Protein AF-0000000073406690 (afdb_homodimer)

Nearest PDB structures (foldseek):
  3eeq-assembly1_A  TM=5.286E-01  e=5.211E-14  Saccharolobus solfataricus
  3eeq-assembly1_B  TM=5.168E-01  e=1.346E-12  Saccharolobus solfataricus
  2w6k-assembly1_A  TM=8.055E-01  e=1.230E-03  Pseudomonas aeruginosa
  3by5-assembly1_A-2  TM=7.629E-01  e=7.227E-04  Agrobacterium fabrum str. C58
  4rzz-assembly1_C  TM=6.061E-01  e=4.299E+00  Ruegeria lacuscaerulensis ITI-1157

Structure (mmCIF, N/CA/C/O backbone):
data_AF-0000000073406690-model_v1
#
loop_
_entity.id
_entity.type
_entity.pdbx_description
1 polymer 'Conserved protein'
#
loop_
_atom_site.group_PDB
_atom_site.id
_atom_site.type_symbol
_atom_site.label_atom_id
_atom_site.label_alt_id
_atom_site.label_comp_id
_atom_site.label_asym_id
_atom_site.label_entity_id
_atom_site.label_seq_id
_atom_site.pdbx_PDB_ins_code
_atom_site.Cartn_x
_atom_site.Cartn_y
_atom_site.Cartn_z
_atom_site.occupancy
_atom_site.B_iso_or_equiv
_atom_site.auth_seq_id
_atom_site.auth_comp_id
_atom_site.auth_asym_id
_atom_site.auth_atom_id
_atom_site.pdbx_PDB_model_num
ATOM 1 N N . MET A 1 1 ? -2.623 16.469 18.156 1 82.25 1 MET A N 1
ATOM 2 C CA . MET A 1 1 ? -3.209 16.094 16.875 1 82.25 1 MET A CA 1
ATOM 3 C C . MET A 1 1 ? -2.152 16.078 15.781 1 82.25 1 MET A C 1
ATOM 5 O O . MET A 1 1 ? -2.152 15.203 14.922 1 82.25 1 MET A O 1
ATOM 9 N N . TYR A 1 2 ? -1.115 16.844 15.805 1 93.81 2 TYR A N 1
ATOM 10 C CA . TYR A 1 2 ? -0.134 17 14.734 1 93.81 2 TYR A CA 1
ATOM 11 C C . TYR A 1 2 ? 1.048 16.062 14.938 1 93.81 2 TYR A C 1
ATOM 13 O O . TYR A 1 2 ? 1.487 15.844 16.078 1 93.81 2 TYR A O 1
ATOM 21 N N . TYR A 1 3 ? 1.513 15.547 13.906 1 96.25 3 TYR A N 1
ATOM 22 C CA . TYR A 1 3 ? 2.736 14.75 13.93 1 96.25 3 TYR A CA 1
ATOM 23 C C . TYR A 1 3 ? 3.961 15.633 13.719 1 96.25 3 TYR A C 1
ATOM 25 O O . TYR A 1 3 ? 4.047 16.344 12.719 1 96.25 3 TYR A O 1
ATOM 33 N N . ASN A 1 4 ? 4.836 15.555 14.711 1 95.75 4 ASN A N 1
ATOM 34 C CA . ASN A 1 4 ? 5.988 16.438 14.594 1 95.75 4 ASN A CA 1
ATOM 35 C C . ASN A 1 4 ? 7.281 15.719 14.977 1 95.75 4 ASN A C 1
ATOM 37 O O . ASN A 1 4 ? 8.375 16.219 14.703 1 95.75 4 ASN A O 1
ATOM 41 N N . LYS A 1 5 ? 7.223 14.648 15.656 1 97.69 5 LYS A N 1
ATOM 42 C CA . LYS A 1 5 ? 8.359 13.797 16 1 97.69 5 LYS A CA 1
ATOM 43 C C . LYS A 1 5 ? 8.398 12.547 15.125 1 97.69 5 LYS A C 1
ATOM 45 O O . LYS A 1 5 ? 7.633 11.609 15.344 1 97.69 5 LYS A O 1
ATOM 50 N N . ILE A 1 6 ? 9.359 12.547 14.219 1 98.44 6 ILE A N 1
ATOM 51 C CA . ILE A 1 6 ? 9.336 11.523 13.188 1 98.44 6 ILE A CA 1
ATOM 52 C C . ILE A 1 6 ? 10.555 10.609 13.336 1 98.44 6 ILE A C 1
ATOM 54 O O . ILE A 1 6 ? 11.672 11.094 13.508 1 98.44 6 ILE A O 1
ATOM 58 N N . ARG A 1 7 ? 10.328 9.375 13.391 1 97.94 7 ARG A N 1
ATOM 59 C CA . ARG A 1 7 ? 11.398 8.383 13.297 1 97.94 7 ARG A CA 1
ATOM 60 C C . ARG A 1 7 ? 11.438 7.758 11.906 1 97.94 7 ARG A C 1
ATOM 62 O O . ARG A 1 7 ? 10.438 7.211 11.438 1 97.94 7 ARG A O 1
ATOM 69 N N . VAL A 1 8 ? 12.523 7.863 11.219 1 98 8 VAL A N 1
ATOM 70 C CA . VAL A 1 8 ? 12.703 7.262 9.906 1 98 8 VAL A CA 1
ATOM 71 C C . VAL A 1 8 ? 13.469 5.949 10.039 1 98 8 VAL A C 1
ATOM 73 O O . VAL A 1 8 ? 14.57 5.918 10.594 1 98 8 VAL A O 1
ATOM 76 N N . ILE A 1 9 ? 12.891 4.914 9.586 1 96.38 9 ILE A N 1
ATOM 77 C CA . ILE A 1 9 ? 13.477 3.58 9.664 1 96.38 9 ILE A CA 1
ATOM 78 C C . ILE A 1 9 ? 13.891 3.119 8.266 1 96.38 9 ILE A C 1
ATOM 80 O O . ILE A 1 9 ? 13.055 3.055 7.359 1 96.38 9 ILE A O 1
ATOM 84 N N . GLY A 1 10 ? 15.062 2.826 8.016 1 93.38 10 GLY A N 1
ATOM 85 C CA . GLY A 1 10 ? 15.625 2.381 6.754 1 93.38 10 GLY A CA 1
ATOM 86 C C . GLY A 1 10 ? 17.109 2.668 6.629 1 93.38 10 GLY A C 1
ATOM 87 O O . GLY A 1 10 ? 17.625 3.58 7.277 1 93.38 10 GLY A O 1
ATOM 88 N N . ASN A 1 11 ? 17.891 1.892 5.93 1 87.56 11 ASN A N 1
ATOM 89 C CA . ASN A 1 11 ? 19.328 2.068 5.781 1 87.56 11 ASN A CA 1
ATOM 90 C C . ASN A 1 11 ? 19.703 2.387 4.336 1 87.56 11 ASN A C 1
ATOM 92 O O . ASN A 1 11 ? 20.734 1.924 3.842 1 87.56 11 ASN A O 1
ATOM 96 N N . SER A 1 12 ? 19.078 3.197 3.691 1 92.5 12 SER A N 1
ATOM 97 C CA . SER A 1 12 ? 19.312 3.549 2.295 1 92.5 12 SER A CA 1
ATOM 98 C C . SER A 1 12 ? 19.578 5.039 2.139 1 92.5 12 SER A C 1
ATOM 100 O O . SER A 1 12 ? 19.375 5.816 3.074 1 92.5 12 SER A O 1
ATOM 102 N N . SER A 1 13 ? 20.125 5.43 0.978 1 96.06 13 SER A N 1
ATOM 103 C CA . SER A 1 13 ? 20.344 6.836 0.651 1 96.06 13 SER A CA 1
ATOM 104 C C . SER A 1 13 ? 19.031 7.609 0.637 1 96.06 13 SER A C 1
ATOM 106 O O . SER A 1 13 ? 18.984 8.789 1.001 1 96.06 13 SER A O 1
ATOM 108 N N . LEU A 1 14 ? 18.047 6.922 0.217 1 97.12 14 LEU A N 1
ATOM 109 C CA . LEU A 1 14 ? 16.734 7.566 0.193 1 97.12 14 LEU A CA 1
ATOM 110 C C . LEU A 1 14 ? 16.266 7.91 1.604 1 97.12 14 LEU A C 1
ATOM 112 O O . LEU A 1 14 ? 15.742 9 1.842 1 97.12 14 LEU A O 1
ATOM 116 N N . ALA A 1 15 ? 16.406 6.973 2.551 1 97.56 15 ALA A N 1
ATOM 117 C CA . ALA A 1 15 ? 16.062 7.238 3.945 1 97.56 15 ALA A CA 1
ATOM 118 C C . ALA A 1 15 ? 16.812 8.469 4.465 1 97.56 15 ALA A C 1
ATOM 120 O O . ALA A 1 15 ? 16.203 9.336 5.109 1 97.56 15 ALA A O 1
ATOM 121 N N . ASP A 1 16 ? 18.062 8.578 4.133 1 98 16 ASP A N 1
ATOM 122 C CA . ASP A 1 16 ? 18.859 9.727 4.531 1 98 16 ASP A CA 1
ATOM 123 C C . ASP A 1 16 ? 18.312 11.016 3.926 1 98 16 ASP A C 1
ATOM 125 O O . ASP A 1 16 ? 18.281 12.055 4.59 1 98 16 ASP A O 1
ATOM 129 N N . ARG A 1 17 ? 18 10.906 2.727 1 98.19 17 ARG A N 1
ATOM 130 C CA . ARG A 1 17 ? 17.438 12.062 2.029 1 98.19 17 ARG A CA 1
ATOM 131 C C . ARG A 1 17 ? 16.141 12.523 2.688 1 98.19 17 ARG A C 1
ATOM 133 O O . ARG A 1 17 ? 15.922 13.727 2.871 1 98.19 17 ARG A O 1
ATOM 140 N N . ILE A 1 18 ? 15.266 11.586 3.035 1 98.5 18 ILE A N 1
ATOM 141 C CA . ILE A 1 18 ? 14 11.906 3.688 1 98.5 18 ILE A CA 1
ATOM 142 C C . ILE A 1 18 ? 14.266 12.586 5.027 1 98.5 18 ILE A C 1
ATOM 144 O O . ILE A 1 18 ? 13.625 13.586 5.363 1 98.5 18 ILE A O 1
ATOM 148 N N . ILE A 1 19 ? 15.203 12.039 5.781 1 98.31 19 ILE A N 1
ATOM 149 C CA . ILE A 1 19 ? 15.602 12.633 7.055 1 98.31 19 ILE A CA 1
ATOM 150 C C . ILE A 1 19 ? 16.031 14.086 6.84 1 98.31 19 ILE A C 1
ATOM 152 O O . ILE A 1 19 ? 15.562 14.984 7.543 1 98.31 19 ILE A O 1
ATOM 156 N N . LYS A 1 20 ? 16.891 14.258 5.898 1 97.94 20 LYS A N 1
ATOM 157 C CA . LYS A 1 20 ? 17.406 15.594 5.613 1 97.94 20 LYS A CA 1
ATOM 158 C C . LYS A 1 20 ? 16.281 16.562 5.242 1 97.94 20 LYS A C 1
ATOM 160 O O . LYS A 1 20 ? 16.219 17.672 5.762 1 97.94 20 LYS A O 1
ATOM 165 N N . LEU A 1 21 ? 15.43 16.188 4.383 1 97.62 21 LEU A N 1
ATOM 166 C CA . LEU A 1 21 ? 14.359 17.031 3.885 1 97.62 21 LEU A CA 1
ATOM 167 C C . LEU A 1 21 ? 13.383 17.406 5.004 1 97.62 21 LEU A C 1
ATOM 169 O O . LEU A 1 21 ? 13 18.562 5.145 1 97.62 21 LEU A O 1
ATOM 173 N N . LEU A 1 22 ? 12.977 16.391 5.824 1 98.06 22 LEU A N 1
ATOM 174 C CA . LEU A 1 22 ? 12.055 16.641 6.93 1 98.06 22 LEU A CA 1
ATOM 175 C C . LEU A 1 22 ? 12.695 17.547 7.977 1 98.06 22 LEU A C 1
ATOM 177 O O . LEU A 1 22 ? 12.039 18.422 8.523 1 98.06 22 LEU A O 1
ATOM 181 N N . ASN A 1 23 ? 13.945 17.281 8.164 1 97.19 23 ASN A N 1
ATOM 182 C CA . ASN A 1 23 ? 14.695 18.125 9.086 1 97.19 23 ASN A CA 1
ATOM 183 C C . ASN A 1 23 ? 14.758 19.562 8.602 1 97.19 23 ASN A C 1
ATOM 185 O O . ASN A 1 23 ? 14.633 20.5 9.391 1 97.19 23 ASN A O 1
ATOM 189 N N . GLU A 1 24 ? 14.891 19.781 7.402 1 96.38 24 GLU A N 1
ATOM 190 C CA . GLU A 1 24 ? 15.062 21.094 6.801 1 96.38 24 GLU A CA 1
ATOM 191 C C . GLU A 1 24 ? 13.766 21.906 6.852 1 96.38 24 GLU A C 1
ATOM 193 O O . GLU A 1 24 ? 13.789 23.125 6.723 1 96.38 24 GLU A O 1
ATOM 198 N N . ILE A 1 25 ? 12.734 21.203 7.047 1 95.88 25 ILE A N 1
ATOM 199 C CA . ILE A 1 25 ? 11.492 21.984 7.086 1 95.88 25 ILE A CA 1
ATOM 200 C C . ILE A 1 25 ? 10.969 22.047 8.523 1 95.88 25 ILE A C 1
ATOM 202 O O . ILE A 1 25 ? 9.844 22.484 8.758 1 95.88 25 ILE A O 1
ATOM 206 N N . GLY A 1 26 ? 11.742 21.422 9.445 1 97.31 26 GLY A N 1
ATOM 207 C CA . GLY A 1 26 ? 11.523 21.766 10.836 1 97.31 26 GLY A CA 1
ATOM 208 C C . GLY A 1 26 ? 11 20.625 11.672 1 97.31 26 GLY A C 1
ATOM 209 O O . GLY A 1 26 ? 10.781 20.766 12.875 1 97.31 26 GLY A O 1
ATOM 210 N N . TYR A 1 27 ? 10.719 19.422 11.086 1 98.31 27 TYR A N 1
ATOM 211 C CA . TYR A 1 27 ? 10.281 18.281 11.875 1 98.31 27 TYR A CA 1
ATOM 212 C C . TYR A 1 27 ? 11.398 17.797 12.805 1 98.31 27 TYR A C 1
ATOM 214 O O . TYR A 1 27 ? 12.578 17.953 12.492 1 98.31 27 TYR A O 1
ATOM 222 N N . PHE A 1 28 ? 10.992 17.234 13.914 1 98 28 PHE A N 1
ATOM 223 C CA . PHE A 1 28 ? 11.945 16.594 14.805 1 98 28 PHE A CA 1
ATOM 224 C C . PHE A 1 28 ? 12.227 15.156 14.352 1 98 28 PHE A C 1
ATOM 226 O O . PHE A 1 28 ? 11.312 14.336 14.281 1 98 28 PHE A O 1
ATOM 233 N N . ILE A 1 29 ? 13.469 14.93 14.031 1 98.44 29 ILE A N 1
ATOM 234 C CA . ILE A 1 29 ? 13.891 13.562 13.727 1 98.44 29 ILE A CA 1
ATOM 235 C C . ILE A 1 29 ? 14.383 12.883 15 1 98.44 29 ILE A C 1
ATOM 237 O O . ILE A 1 29 ? 15.352 13.328 15.617 1 98.44 29 ILE A O 1
ATOM 241 N N . VAL A 1 30 ? 13.695 11.828 15.383 1 98.12 30 VAL A N 1
ATOM 242 C CA . VAL A 1 30 ? 13.992 11.242 16.688 1 98.12 30 VAL A CA 1
ATOM 243 C C . VAL A 1 30 ? 14.172 9.734 16.547 1 98.12 30 VAL A C 1
ATOM 245 O O . VAL A 1 30 ? 13.75 9.141 15.547 1 98.12 30 VAL A O 1
ATOM 248 N N . ASN A 1 31 ? 14.758 9.102 17.516 1 96.56 31 ASN A N 1
ATOM 249 C CA . ASN A 1 31 ? 14.938 7.656 17.531 1 96.56 31 ASN A CA 1
ATOM 250 C C . ASN A 1 31 ? 14.023 6.988 18.562 1 96.56 31 ASN A C 1
ATOM 252 O O . ASN A 1 31 ? 13.867 5.766 18.562 1 96.56 31 ASN A O 1
ATOM 256 N N . GLU A 1 32 ? 13.469 7.867 19.422 1 95.25 32 GLU A N 1
ATOM 257 C CA . GLU A 1 32 ? 12.523 7.398 20.422 1 95.25 32 GLU A CA 1
ATOM 258 C C . GLU A 1 32 ? 11.422 8.43 20.672 1 95.25 32 GLU A C 1
ATOM 260 O O . GLU A 1 32 ? 11.57 9.594 20.297 1 95.25 32 GLU A O 1
ATOM 265 N N . SER A 1 33 ? 10.328 7.918 21.172 1 95.06 33 SER A N 1
ATOM 266 C CA . SER A 1 33 ? 9.203 8.766 21.547 1 95.06 33 SER A CA 1
ATOM 267 C C . SER A 1 33 ? 8.617 9.469 20.312 1 95.06 33 SER A C 1
ATOM 269 O O . SER A 1 33 ? 8.195 10.625 20.406 1 95.06 33 SER A O 1
ATOM 271 N N . GLU A 1 34 ? 8.781 8.797 19.156 1 96.06 34 GLU A N 1
ATOM 272 C CA . GLU A 1 34 ? 8.195 9.328 17.922 1 96.06 34 GLU A CA 1
ATOM 273 C C . GLU A 1 34 ? 6.668 9.266 17.969 1 96.06 34 GLU A C 1
ATOM 275 O O . GLU A 1 34 ? 6.098 8.461 18.703 1 96.06 34 GLU A O 1
ATOM 280 N N . ASN A 1 35 ? 6.047 10.133 17.297 1 96.75 35 ASN A N 1
ATOM 281 C CA . ASN A 1 35 ? 4.602 10.023 17.141 1 96.75 35 ASN A CA 1
ATOM 282 C C . ASN A 1 35 ? 4.219 9.727 15.695 1 96.75 35 ASN A C 1
ATOM 284 O O . ASN A 1 35 ? 3.035 9.656 15.359 1 96.75 35 ASN A O 1
ATOM 288 N N . LEU A 1 36 ? 5.195 9.547 14.789 1 97.19 36 LEU A N 1
ATOM 289 C CA . LEU A 1 36 ? 5.031 9.094 13.414 1 97.19 36 LEU A CA 1
ATOM 290 C C . LEU A 1 36 ? 6.27 8.344 12.93 1 97.19 36 LEU A C 1
ATOM 292 O O . LEU A 1 36 ? 7.395 8.781 13.18 1 97.19 36 LEU A O 1
ATOM 296 N N . ARG A 1 37 ? 6.078 7.254 12.289 1 96.5 37 ARG A N 1
ATOM 297 C CA . ARG A 1 37 ? 7.172 6.48 11.711 1 96.5 37 ARG A CA 1
ATOM 298 C C . ARG A 1 37 ? 7.121 6.504 10.188 1 96.5 37 ARG A C 1
ATOM 300 O O . ARG A 1 37 ? 6.047 6.387 9.594 1 96.5 37 ARG A O 1
ATOM 307 N N . VAL A 1 38 ? 8.227 6.754 9.633 1 98 38 VAL A N 1
ATOM 308 C CA . VAL A 1 38 ? 8.422 6.57 8.195 1 98 38 VAL A CA 1
ATOM 309 C C . VAL A 1 38 ? 9.328 5.367 7.949 1 98 38 VAL A C 1
ATOM 311 O O . VAL A 1 38 ? 10.492 5.367 8.352 1 98 38 VAL A O 1
ATOM 314 N N . VAL A 1 39 ? 8.812 4.375 7.352 1 96.75 39 VAL A N 1
ATOM 315 C CA . VAL A 1 39 ? 9.562 3.152 7.098 1 96.75 39 VAL A CA 1
ATOM 316 C C . VAL A 1 39 ? 9.914 3.064 5.613 1 96.75 39 VAL A C 1
ATOM 318 O O . VAL A 1 39 ? 9.031 3.09 4.754 1 96.75 39 VAL A O 1
ATOM 321 N N . VAL A 1 40 ? 11.211 2.98 5.297 1 97.5 40 VAL A N 1
ATOM 322 C CA . VAL A 1 40 ? 11.695 2.857 3.924 1 97.5 40 VAL A CA 1
ATOM 323 C C . VAL A 1 40 ? 12 1.395 3.615 1 97.5 40 VAL A C 1
ATOM 325 O O . VAL A 1 40 ? 12.844 0.778 4.281 1 97.5 40 VAL A O 1
ATOM 328 N N . GLY A 1 41 ? 11.281 0.785 2.607 1 95.19 41 GLY A N 1
ATOM 329 C CA . GLY A 1 41 ? 11.43 -0.62 2.264 1 95.19 41 GLY A CA 1
ATOM 330 C C . GLY A 1 41 ? 10.133 -1.259 1.798 1 95.19 41 GLY A C 1
ATOM 331 O O . GLY A 1 41 ? 9.25 -0.574 1.282 1 95.19 41 GLY A O 1
ATOM 332 N N . PRO A 1 42 ? 10.07 -2.586 1.852 1 93.5 42 PRO A N 1
ATOM 333 C CA . PRO A 1 42 ? 8.836 -3.277 1.48 1 93.5 42 PRO A CA 1
ATOM 334 C C . PRO A 1 42 ? 7.734 -3.125 2.529 1 93.5 42 PRO A C 1
ATOM 336 O O . PRO A 1 42 ? 8.023 -2.799 3.686 1 93.5 42 PRO A O 1
ATOM 339 N N . LEU A 1 43 ? 6.5 -3.291 2.16 1 93.12 43 LEU A N 1
ATOM 340 C CA . LEU A 1 43 ? 5.348 -3.156 3.043 1 93.12 43 LEU A CA 1
ATOM 341 C C . LEU A 1 43 ? 5.469 -4.094 4.242 1 93.12 43 LEU A C 1
ATOM 343 O O . LEU A 1 43 ? 5.074 -3.738 5.355 1 93.12 43 LEU A O 1
ATOM 347 N N . SER A 1 44 ? 6.043 -5.238 4.082 1 87.62 44 SER A N 1
ATOM 348 C CA . SER A 1 44 ? 6.172 -6.23 5.145 1 87.62 44 SER A CA 1
ATOM 349 C C . SER A 1 44 ? 7.023 -5.695 6.297 1 87.62 44 SER A C 1
ATOM 351 O O . SER A 1 44 ? 6.898 -6.16 7.434 1 87.62 44 SER A O 1
ATOM 353 N N . ARG A 1 45 ? 7.836 -4.75 6.035 1 87.44 45 ARG A N 1
ATOM 354 C CA . ARG A 1 45 ? 8.672 -4.145 7.07 1 87.44 45 ARG A CA 1
ATOM 355 C C . ARG A 1 45 ? 7.855 -3.205 7.953 1 87.44 45 ARG A C 1
ATOM 357 O O . ARG A 1 45 ? 8.227 -2.938 9.094 1 87.44 45 ARG A O 1
ATOM 364 N N . ALA A 1 46 ? 6.84 -2.621 7.336 1 87.38 46 ALA A N 1
ATOM 365 C CA . ALA A 1 46 ? 6.047 -1.613 8.031 1 87.38 46 ALA A CA 1
ATOM 366 C C . ALA A 1 46 ? 4.918 -2.26 8.828 1 87.38 46 ALA A C 1
ATOM 368 O O . ALA A 1 46 ? 4.305 -1.616 9.688 1 87.38 46 ALA A O 1
ATOM 369 N N . ILE A 1 47 ? 4.621 -3.447 8.422 1 82.5 47 ILE A N 1
ATOM 370 C CA . ILE A 1 47 ? 3.449 -4.086 9.016 1 82.5 47 ILE A CA 1
ATOM 371 C C . ILE A 1 47 ? 3.889 -5.207 9.953 1 82.5 47 ILE A C 1
ATOM 373 O O . ILE A 1 47 ? 4.906 -5.859 9.719 1 82.5 47 ILE A O 1
ATOM 377 N N . LYS A 1 48 ? 3.289 -5.117 11.086 1 66.56 48 LYS A N 1
ATOM 378 C CA . LYS A 1 48 ? 3.51 -6.262 11.969 1 66.56 48 LYS A CA 1
ATOM 379 C C . LYS A 1 48 ? 2.891 -7.531 11.391 1 66.56 48 LYS A C 1
ATOM 381 O O . LYS A 1 48 ? 2.195 -7.48 10.375 1 66.56 48 LYS A O 1
ATOM 386 N N . PHE A 1 49 ? 2.57 -8.648 12.203 1 61.75 49 PHE A N 1
ATOM 387 C CA . PHE A 1 49 ? 2.443 -10.078 11.961 1 61.75 49 PHE A CA 1
ATOM 388 C C . PHE A 1 49 ? 1.115 -10.398 11.289 1 61.75 49 PHE A C 1
ATOM 390 O O . PHE A 1 49 ? 0.068 -9.898 11.695 1 61.75 49 PHE A O 1
ATOM 397 N N . ALA A 1 50 ? 1.123 -10.312 9.906 1 63.09 50 ALA A N 1
ATOM 398 C CA . ALA A 1 50 ? -0.014 -11.094 9.422 1 63.09 50 ALA A CA 1
ATOM 399 C C . ALA A 1 50 ? 0.334 -12.57 9.336 1 63.09 50 ALA A C 1
ATOM 401 O O . ALA A 1 50 ? 1.38 -12.945 8.797 1 63.09 50 ALA A O 1
ATOM 402 N N . ASN A 1 51 ? -0.369 -13.453 10.008 1 73.94 51 ASN A N 1
ATOM 403 C CA . ASN A 1 51 ? -0.137 -14.891 10.047 1 73.94 51 ASN A CA 1
ATOM 404 C C . ASN A 1 51 ? -0.44 -15.539 8.695 1 73.94 51 ASN A C 1
ATOM 406 O O . ASN A 1 51 ? 0.094 -16.609 8.383 1 73.94 51 ASN A O 1
ATOM 410 N N . LYS A 1 52 ? -1.314 -14.945 7.918 1 88.44 52 LYS A N 1
ATOM 411 C CA . LYS A 1 52 ? -1.69 -15.492 6.617 1 88.44 52 LYS A CA 1
ATOM 412 C C . LYS A 1 52 ? -1.281 -14.562 5.484 1 88.44 52 LYS A C 1
ATOM 414 O O . LYS A 1 52 ? -1.187 -13.344 5.68 1 88.44 52 LYS A O 1
ATOM 419 N N . PRO A 1 53 ? -0.997 -15.148 4.301 1 94.25 53 PRO A N 1
ATOM 420 C CA . PRO A 1 53 ? -0.823 -14.281 3.129 1 94.25 53 PRO A CA 1
ATOM 421 C C . PRO A 1 53 ? -2.049 -13.422 2.846 1 94.25 53 PRO A C 1
ATOM 423 O O . PRO A 1 53 ? -3.182 -13.891 2.971 1 94.25 53 PRO A O 1
ATOM 426 N N . VAL A 1 54 ? -1.832 -12.141 2.51 1 95.12 54 VAL A N 1
ATOM 427 C CA . VAL A 1 54 ? -2.955 -11.227 2.35 1 95.12 54 VAL A CA 1
ATOM 428 C C . VAL A 1 54 ? -2.736 -10.352 1.117 1 95.12 54 VAL A C 1
ATOM 430 O O . VAL A 1 54 ? -1.629 -9.859 0.889 1 95.12 54 VAL A O 1
ATOM 433 N N . ILE A 1 55 ? -3.742 -10.242 0.322 1 97.5 55 ILE A N 1
ATOM 434 C CA . ILE A 1 55 ? -3.824 -9.266 -0.76 1 97.5 55 ILE A CA 1
ATOM 435 C C . ILE A 1 55 ? -4.887 -8.227 -0.433 1 97.5 55 ILE A C 1
ATOM 437 O O . ILE A 1 55 ? -6.02 -8.57 -0.09 1 97.5 55 ILE A O 1
ATOM 441 N N . LEU A 1 56 ? -4.543 -6.969 -0.489 1 97 56 LEU A N 1
ATOM 442 C CA . LEU A 1 56 ? -5.5 -5.883 -0.324 1 97 56 LEU A CA 1
ATOM 443 C C . LEU A 1 56 ? -6.016 -5.402 -1.677 1 97 56 LEU A C 1
ATOM 445 O O . LEU A 1 56 ? -5.238 -5.238 -2.621 1 97 56 LEU A O 1
ATOM 449 N N . VAL A 1 57 ? -7.277 -5.25 -1.767 1 98.25 57 VAL A N 1
ATOM 450 C CA . VAL A 1 57 ? -7.918 -4.547 -2.873 1 98.25 57 VAL A CA 1
ATOM 451 C C . VAL A 1 57 ? -8.703 -3.346 -2.342 1 98.25 57 VAL A C 1
ATOM 453 O O . VAL A 1 57 ? -9.555 -3.492 -1.466 1 98.25 57 VAL A O 1
ATOM 456 N N . THR A 1 58 ? -8.359 -2.16 -2.867 1 97.12 58 THR A N 1
ATOM 457 C CA . THR A 1 58 ? -9.086 -0.982 -2.406 1 97.12 58 THR A CA 1
ATOM 458 C C . THR A 1 58 ? -10.562 -1.07 -2.791 1 97.12 58 THR A C 1
ATOM 460 O O . THR A 1 58 ? -10.922 -1.77 -3.742 1 97.12 58 THR A O 1
ATOM 463 N N . GLU A 1 59 ? -11.391 -0.374 -2.127 1 92.81 59 GLU A N 1
ATOM 464 C CA . GLU A 1 59 ? -12.844 -0.473 -2.275 1 92.81 59 GLU A CA 1
ATOM 465 C C . GLU A 1 59 ? -13.273 -0.185 -3.711 1 92.81 59 GLU A C 1
ATOM 467 O O . GLU A 1 59 ? -14.203 -0.811 -4.223 1 92.81 59 GLU A O 1
ATOM 472 N N . ASN A 1 60 ? -12.609 0.702 -4.336 1 94.19 60 ASN A N 1
ATOM 473 C CA . ASN A 1 60 ? -12.969 1.065 -5.703 1 94.19 60 ASN A CA 1
ATOM 474 C C . ASN A 1 60 ? -12.219 0.215 -6.727 1 94.19 60 ASN A C 1
ATOM 476 O O . ASN A 1 60 ? -12.352 0.424 -7.934 1 94.19 60 ASN A O 1
ATOM 480 N N . GLY A 1 61 ? -11.32 -0.667 -6.262 1 97.31 61 GLY A N 1
ATOM 481 C CA . GLY A 1 61 ? -10.602 -1.586 -7.137 1 97.31 61 GLY A CA 1
ATOM 482 C C . GLY A 1 61 ? -9.398 -0.957 -7.801 1 97.31 61 GLY A C 1
ATOM 483 O O . GLY A 1 61 ? -8.766 -1.571 -8.664 1 97.31 61 GLY A O 1
ATOM 484 N N . GLU A 1 62 ? -9.062 0.243 -7.395 1 97.38 62 GLU A N 1
ATOM 485 C CA . GLU A 1 62 ? -8 0.977 -8.07 1 97.38 62 GLU A CA 1
ATOM 486 C C . GLU A 1 62 ? -6.641 0.327 -7.82 1 97.38 62 GLU A C 1
ATOM 488 O O . GLU A 1 62 ? -5.801 0.27 -8.719 1 97.38 62 GLU A O 1
ATOM 493 N N . TYR A 1 63 ? -6.457 -0.098 -6.625 1 98.38 63 TYR A N 1
ATOM 494 C CA . TYR A 1 63 ? -5.148 -0.652 -6.285 1 98.38 63 TYR A CA 1
ATOM 495 C C . TYR A 1 63 ? -5.285 -2.076 -5.758 1 98.38 63 TYR A C 1
ATOM 497 O O . TYR A 1 63 ? -6.211 -2.383 -5.004 1 98.38 63 TYR A O 1
ATOM 505 N N . VAL A 1 64 ? -4.418 -2.943 -6.148 1 98.75 64 VAL A N 1
ATOM 506 C CA . VAL A 1 64 ? -4.223 -4.297 -5.645 1 98.75 64 VAL A CA 1
ATOM 507 C C . VAL A 1 64 ? -2.824 -4.43 -5.043 1 98.75 64 VAL A C 1
ATOM 509 O O . VAL A 1 64 ? -1.822 -4.266 -5.746 1 98.75 64 VAL A O 1
ATOM 512 N N . ILE A 1 65 ? -2.719 -4.703 -3.756 1 98.12 65 ILE A N 1
ATOM 513 C CA . ILE A 1 65 ? -1.452 -4.598 -3.039 1 98.12 65 ILE A CA 1
ATOM 514 C C . ILE A 1 65 ? -1.195 -5.883 -2.252 1 98.12 65 ILE A C 1
ATOM 516 O O . ILE A 1 65 ? -1.905 -6.18 -1.29 1 98.12 65 ILE A O 1
ATOM 520 N N . PRO A 1 66 ? -0.181 -6.691 -2.594 1 96.94 66 PRO A N 1
ATOM 521 C CA . PRO A 1 66 ? 0.242 -7.754 -1.679 1 96.94 66 PRO A CA 1
ATOM 522 C C . PRO A 1 66 ? 0.771 -7.215 -0.351 1 96.94 66 PRO A C 1
ATOM 524 O O . PRO A 1 66 ? 1.775 -6.5 -0.328 1 96.94 66 PRO A O 1
ATOM 527 N N . VAL A 1 67 ? 0.172 -7.574 0.682 1 93.69 67 VAL A N 1
ATOM 528 C CA . VAL A 1 67 ? 0.491 -6.992 1.981 1 93.69 67 VAL A CA 1
ATOM 529 C C . VAL A 1 67 ? 1.697 -7.707 2.586 1 93.69 67 VAL A C 1
ATOM 531 O O . VAL A 1 67 ? 2.557 -7.074 3.205 1 93.69 67 VAL A O 1
ATOM 534 N N . ASN A 1 68 ? 1.676 -9.031 2.426 1 92.44 68 ASN A N 1
ATOM 535 C CA . ASN A 1 68 ? 2.797 -9.836 2.906 1 92.44 68 ASN A CA 1
ATOM 536 C C . ASN A 1 68 ? 3.057 -11.031 2 1 92.44 68 ASN A C 1
ATOM 538 O O . ASN A 1 68 ? 2.264 -11.328 1.104 1 92.44 68 ASN A O 1
ATOM 542 N N . ARG A 1 69 ? 4.262 -11.594 2.107 1 93.31 69 ARG A N 1
ATOM 543 C CA . ARG A 1 69 ? 4.68 -12.766 1.348 1 93.31 69 ARG A CA 1
ATOM 544 C C . ARG A 1 69 ? 4.637 -12.492 -0.151 1 93.31 69 ARG A C 1
ATOM 546 O O . ARG A 1 69 ? 4.297 -13.383 -0.94 1 93.31 69 ARG A O 1
ATOM 553 N N . GLU A 1 70 ? 4.852 -11.234 -0.438 1 95.25 70 GLU A N 1
ATOM 554 C CA . GLU A 1 70 ? 4.855 -10.812 -1.835 1 95.25 70 GLU A CA 1
ATOM 555 C C . GLU A 1 70 ? 5.707 -11.742 -2.691 1 95.25 70 GLU A C 1
ATOM 557 O O . GLU A 1 70 ? 5.25 -12.242 -3.721 1 95.25 70 GLU A O 1
ATOM 562 N N . GLU A 1 71 ? 6.836 -12.141 -2.189 1 95 71 GLU A N 1
ATOM 563 C CA . GLU A 1 71 ? 7.836 -12.875 -2.959 1 95 71 GLU A CA 1
ATOM 564 C C . GLU A 1 71 ? 7.531 -14.367 -2.979 1 95 71 GLU A C 1
ATOM 566 O O . GLU A 1 71 ? 8.172 -15.133 -3.701 1 95 71 GLU A O 1
ATOM 571 N N . SER A 1 72 ? 6.562 -14.781 -2.195 1 94.5 72 SER A N 1
ATOM 572 C CA . SER A 1 72 ? 6.227 -16.203 -2.092 1 94.5 72 SER A CA 1
ATOM 573 C C . SER A 1 72 ? 4.98 -16.531 -2.904 1 94.5 72 SER A C 1
ATOM 575 O O . SER A 1 72 ? 4.215 -17.422 -2.533 1 94.5 72 SER A O 1
ATOM 577 N N . GLY A 1 73 ? 4.742 -15.766 -3.92 1 95.5 73 GLY A N 1
ATOM 578 C CA . GLY A 1 73 ? 3.67 -16.125 -4.836 1 95.5 73 GLY A CA 1
ATOM 579 C C . GLY A 1 73 ? 2.461 -15.211 -4.727 1 95.5 73 GLY A C 1
ATOM 580 O O . GLY A 1 73 ? 1.615 -15.188 -5.621 1 95.5 73 GLY A O 1
ATOM 581 N N . VAL A 1 74 ? 2.367 -14.461 -3.627 1 96.81 74 VAL A N 1
ATOM 582 C CA . VAL A 1 74 ? 1.21 -13.586 -3.447 1 96.81 74 VAL A CA 1
ATOM 583 C C . VAL A 1 74 ? 1.178 -12.539 -4.555 1 96.81 74 VAL A C 1
ATOM 585 O O . VAL A 1 74 ? 0.104 -12.148 -5.023 1 96.81 74 VAL A O 1
ATOM 588 N N . SER A 1 75 ? 2.352 -12.117 -5 1 97.62 75 SER A N 1
ATOM 589 C CA . SER A 1 75 ? 2.428 -11.148 -6.09 1 97.62 75 SER A CA 1
ATOM 590 C C . SER A 1 75 ? 1.809 -11.703 -7.367 1 97.62 75 SER A C 1
ATOM 592 O O . SER A 1 75 ? 1.19 -10.961 -8.141 1 97.62 75 SER A O 1
ATOM 594 N N . LEU A 1 76 ? 1.927 -12.961 -7.59 1 97 76 LEU A N 1
ATOM 595 C CA . LEU A 1 76 ? 1.401 -13.594 -8.797 1 97 76 LEU A CA 1
ATOM 596 C C . LEU A 1 76 ? -0.124 -13.617 -8.773 1 97 76 LEU A C 1
ATOM 598 O O . LEU A 1 76 ? -0.768 -13.242 -9.758 1 97 76 LEU A O 1
ATOM 602 N N . ILE A 1 77 ? -0.695 -14.008 -7.633 1 97.81 77 ILE A N 1
ATOM 603 C CA . ILE A 1 77 ? -2.148 -14.039 -7.508 1 97.81 77 ILE A CA 1
ATOM 604 C C . ILE A 1 77 ? -2.699 -12.617 -7.535 1 97.81 77 ILE A C 1
ATOM 606 O O . ILE A 1 77 ? -3.76 -12.359 -8.109 1 97.81 77 ILE A O 1
ATOM 610 N N . ALA A 1 78 ? -1.968 -11.734 -6.914 1 98.31 78 ALA A N 1
ATOM 611 C CA . ALA A 1 78 ? -2.367 -10.328 -6.957 1 98.31 78 ALA A CA 1
ATOM 612 C C . ALA A 1 78 ? -2.396 -9.812 -8.391 1 98.31 78 ALA A C 1
ATOM 614 O O . ALA A 1 78 ? -3.279 -9.039 -8.766 1 98.31 78 ALA A O 1
ATOM 615 N N . SER A 1 79 ? -1.419 -10.188 -9.172 1 97.75 79 SER A N 1
ATOM 616 C CA . SER A 1 79 ? -1.378 -9.812 -10.578 1 97.75 79 SER A CA 1
ATOM 617 C C . SER A 1 79 ? -2.604 -10.328 -11.328 1 97.75 79 SER A C 1
ATOM 619 O O . SER A 1 79 ? -3.203 -9.609 -12.125 1 97.75 79 SER A O 1
ATOM 621 N N . LEU A 1 80 ? -2.92 -11.5 -11.055 1 96.81 80 LEU A N 1
ATOM 622 C CA . LEU A 1 80 ? -4.105 -12.102 -11.648 1 96.81 80 LEU A CA 1
ATOM 623 C C . LEU A 1 80 ? -5.355 -11.297 -11.305 1 96.81 80 LEU A C 1
ATOM 625 O O . LEU A 1 80 ? -6.145 -10.961 -12.195 1 96.81 80 LEU A O 1
ATOM 629 N N . ILE A 1 81 ? -5.547 -11.008 -10.062 1 98.12 81 ILE A N 1
ATOM 630 C CA . ILE A 1 81 ? -6.715 -10.258 -9.594 1 98.12 81 ILE A CA 1
ATOM 631 C C . ILE A 1 81 ? -6.723 -8.867 -10.227 1 98.12 81 ILE A C 1
ATOM 633 O O . ILE A 1 81 ? -7.762 -8.406 -10.703 1 98.12 81 ILE A O 1
ATOM 637 N N . SER A 1 82 ? -5.59 -8.219 -10.219 1 98.44 82 SER A N 1
ATOM 638 C CA . SER A 1 82 ? -5.484 -6.891 -10.82 1 98.44 82 SER A CA 1
ATOM 639 C C . SER A 1 82 ? -5.922 -6.91 -12.281 1 98.44 82 SER A C 1
ATOM 641 O O . SER A 1 82 ? -6.676 -6.035 -12.719 1 98.44 82 SER A O 1
ATOM 643 N N . ASP A 1 83 ? -5.504 -7.895 -13.008 1 96.94 83 ASP A N 1
ATOM 644 C CA . ASP A 1 83 ? -5.871 -8.039 -14.414 1 96.94 83 ASP A CA 1
ATOM 645 C C . ASP A 1 83 ? -7.375 -8.25 -14.57 1 96.94 83 ASP A C 1
ATOM 647 O O . ASP A 1 83 ? -7.996 -7.68 -15.477 1 96.94 83 ASP A O 1
ATOM 651 N N . MET A 1 84 ? -7.906 -9.023 -13.75 1 96.5 84 MET A N 1
ATOM 652 C CA . MET A 1 84 ? -9.32 -9.383 -13.836 1 96.5 84 MET A CA 1
ATOM 653 C C . MET A 1 84 ? -10.203 -8.172 -13.586 1 96.5 84 MET A C 1
ATOM 655 O O . MET A 1 84 ? -11.242 -8.008 -14.242 1 96.5 84 MET A O 1
ATOM 659 N N . ILE A 1 85 ? -9.82 -7.34 -12.68 1 97.75 85 ILE A N 1
ATOM 660 C CA . ILE A 1 85 ? -10.734 -6.273 -12.281 1 97.75 85 ILE A CA 1
ATOM 661 C C . ILE A 1 85 ? -10.289 -4.949 -12.898 1 97.75 85 ILE A C 1
ATOM 663 O O . ILE A 1 85 ? -10.969 -3.932 -12.758 1 97.75 85 ILE A O 1
ATOM 667 N N . GLY A 1 86 ? -9.109 -4.973 -13.531 1 97.75 86 GLY A N 1
ATOM 668 C CA . GLY A 1 86 ? -8.586 -3.764 -14.148 1 97.75 86 GLY A CA 1
ATOM 669 C C . GLY A 1 86 ? -7.941 -2.818 -13.156 1 97.75 86 GLY A C 1
ATOM 670 O O . GLY A 1 86 ? -7.973 -1.599 -13.336 1 97.75 86 GLY A O 1
ATOM 671 N N . GLY A 1 87 ? -7.465 -3.275 -12.055 1 98.06 87 GLY A N 1
ATOM 672 C CA . GLY A 1 87 ? -6.805 -2.469 -11.039 1 98.06 87 GLY A CA 1
ATOM 673 C C . GLY A 1 87 ? -5.309 -2.334 -11.258 1 98.06 87 GLY A C 1
ATOM 674 O O . GLY A 1 87 ? -4.734 -3.043 -12.086 1 98.06 87 GLY A O 1
ATOM 675 N N . ASN A 1 88 ? -4.652 -1.423 -10.531 1 98.19 88 ASN A N 1
ATOM 676 C CA . ASN A 1 88 ? -3.205 -1.239 -10.57 1 98.19 88 ASN A CA 1
ATOM 677 C C . ASN A 1 88 ? -2.502 -2.09 -9.516 1 98.19 88 ASN A C 1
ATOM 679 O O . ASN A 1 88 ? -2.797 -1.978 -8.328 1 98.19 88 ASN A O 1
ATOM 683 N N . LEU A 1 89 ? -1.64 -2.896 -9.984 1 98.5 89 LEU A N 1
ATOM 684 C CA . LEU A 1 89 ? -0.854 -3.73 -9.086 1 98.5 89 LEU A CA 1
ATOM 685 C C . LEU A 1 89 ? 0.269 -2.924 -8.438 1 98.5 89 LEU A C 1
ATOM 687 O O . LEU A 1 89 ? 1.076 -2.307 -9.141 1 98.5 89 LEU A O 1
ATOM 691 N N . ILE A 1 90 ? 0.322 -2.832 -7.109 1 98.5 90 ILE A N 1
ATOM 692 C CA . ILE A 1 90 ? 1.357 -2.125 -6.363 1 98.5 90 ILE A CA 1
ATOM 693 C C . ILE A 1 90 ? 2.277 -3.131 -5.676 1 98.5 90 ILE A C 1
ATOM 695 O O . ILE A 1 90 ? 1.889 -3.762 -4.691 1 98.5 90 ILE A O 1
ATOM 699 N N . LEU A 1 91 ? 3.453 -3.271 -6.16 1 98.06 91 LEU A N 1
ATOM 700 C CA . LEU A 1 91 ? 4.469 -4.133 -5.562 1 98.06 91 LEU A CA 1
ATOM 701 C C . LEU A 1 91 ? 5.508 -3.311 -4.812 1 98.06 91 LEU A C 1
ATOM 703 O O . LEU A 1 91 ? 5.918 -2.246 -5.277 1 98.06 91 LEU A O 1
ATOM 707 N N . THR A 1 92 ? 5.922 -3.785 -3.646 1 97 92 THR A N 1
ATOM 708 C CA . THR A 1 92 ? 6.785 -2.953 -2.818 1 97 92 THR A CA 1
ATOM 709 C C . THR A 1 92 ? 8.094 -3.674 -2.51 1 97 92 THR A C 1
ATOM 711 O O . THR A 1 92 ? 8.992 -3.105 -1.882 1 97 92 THR A O 1
ATOM 714 N N . SER A 1 93 ? 8.258 -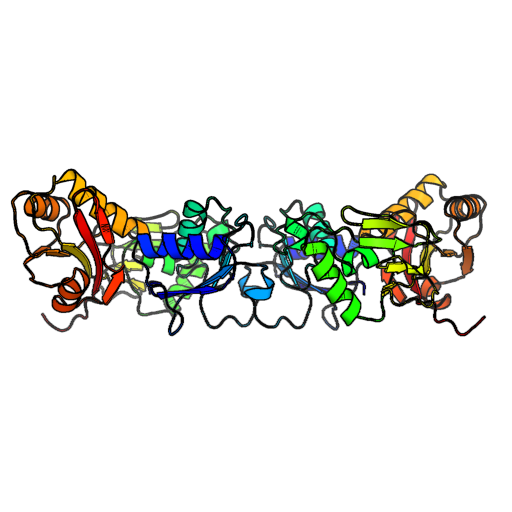4.938 -2.896 1 95.06 93 SER A N 1
ATOM 715 C CA . SER A 1 93 ? 9.461 -5.699 -2.586 1 95.06 93 SER A CA 1
ATOM 716 C C . SER A 1 93 ? 10.641 -5.234 -3.436 1 95.06 93 SER A C 1
ATOM 718 O O . SER A 1 93 ? 10.453 -4.707 -4.535 1 95.06 93 SER A O 1
ATOM 720 N N . LYS A 1 94 ? 11.82 -5.477 -2.924 1 92.31 94 LYS A N 1
ATOM 721 C CA . LYS A 1 94 ? 13.031 -5.16 -3.668 1 92.31 94 LYS A CA 1
ATOM 722 C C . LYS A 1 94 ? 13.125 -5.984 -4.949 1 92.31 94 LYS A C 1
ATOM 724 O O . LYS A 1 94 ? 13.609 -5.496 -5.973 1 92.31 94 LYS A O 1
ATOM 729 N N . MET A 1 95 ? 12.633 -7.238 -4.914 1 94.12 95 MET A N 1
ATOM 730 C CA . MET A 1 95 ? 12.648 -8.094 -6.094 1 94.12 95 MET A CA 1
ATOM 731 C C . MET A 1 95 ? 11.797 -7.504 -7.207 1 94.12 95 MET A C 1
ATOM 733 O O . MET A 1 95 ? 12.227 -7.445 -8.359 1 94.12 95 MET A O 1
ATOM 737 N N . ALA A 1 96 ? 10.625 -7.074 -6.809 1 93.94 96 ALA A N 1
ATOM 738 C CA . ALA A 1 96 ? 9.727 -6.453 -7.781 1 93.94 96 ALA A CA 1
ATOM 739 C C . ALA A 1 96 ? 10.344 -5.191 -8.367 1 93.94 96 ALA A C 1
ATOM 741 O O . ALA A 1 96 ? 10.242 -4.945 -9.578 1 93.94 96 ALA A O 1
ATOM 742 N N . GLU A 1 97 ? 10.984 -4.418 -7.547 1 92.69 97 GLU A N 1
ATOM 743 C CA . GLU A 1 97 ? 11.648 -3.203 -8.008 1 92.69 97 GLU A CA 1
ATOM 744 C C . GLU A 1 97 ? 12.703 -3.52 -9.07 1 92.69 97 GLU A C 1
ATOM 746 O O . GLU A 1 97 ? 12.852 -2.781 -10.047 1 92.69 97 GLU A O 1
ATOM 751 N N . LYS A 1 98 ? 13.43 -4.566 -8.891 1 93.19 98 LYS A N 1
ATOM 752 C CA . LYS A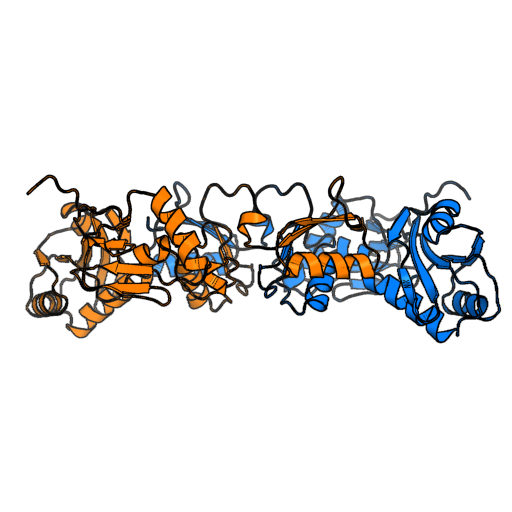 1 98 ? 14.516 -4.949 -9.789 1 93.19 98 LYS A CA 1
ATOM 753 C C . LYS A 1 98 ? 13.977 -5.715 -11 1 93.19 98 LYS A C 1
ATOM 755 O O . LYS A 1 98 ? 14.703 -5.957 -11.961 1 93.19 98 LYS A O 1
ATOM 760 N N . GLY A 1 99 ? 12.719 -6.16 -10.914 1 93.69 99 GLY A N 1
ATOM 761 C CA . GLY A 1 99 ? 12.094 -6.871 -12.023 1 93.69 99 GLY A CA 1
ATOM 762 C C . GLY A 1 99 ? 12.523 -8.32 -12.117 1 93.69 99 GLY A C 1
ATOM 763 O O . GLY A 1 99 ? 12.656 -8.859 -13.219 1 93.69 99 GLY A O 1
ATOM 764 N N . VAL A 1 100 ? 12.859 -8.891 -11.008 1 95.75 100 VAL A N 1
ATOM 765 C CA . VAL A 1 100 ? 13.289 -10.281 -11.016 1 95.75 100 VAL A CA 1
ATOM 766 C C . VAL A 1 100 ? 12.383 -11.117 -10.117 1 95.75 100 VAL A C 1
ATOM 768 O O . VAL A 1 100 ? 11.82 -10.602 -9.148 1 95.75 100 VAL A O 1
ATOM 771 N N . TYR A 1 101 ? 12.305 -12.43 -10.414 1 96.44 101 TYR A N 1
ATOM 772 C CA . TYR A 1 101 ? 11.586 -13.367 -9.555 1 96.44 101 TYR A CA 1
ATOM 773 C C . TYR A 1 101 ? 12.438 -13.781 -8.359 1 96.44 101 TYR A C 1
ATOM 775 O O . TYR A 1 101 ? 13.648 -13.953 -8.492 1 96.44 101 TYR A O 1
ATOM 783 N N . SER A 1 102 ? 11.781 -13.898 -7.238 1 96.88 102 SER A N 1
ATOM 784 C CA . SER A 1 102 ? 12.422 -14.648 -6.156 1 96.88 102 SER A CA 1
ATOM 785 C C . SER A 1 102 ? 12.57 -16.125 -6.516 1 96.88 102 SER A C 1
ATOM 787 O O . SER A 1 102 ? 12 -16.594 -7.504 1 96.88 102 SER A O 1
ATOM 789 N N . VAL A 1 103 ? 13.352 -16.812 -5.691 1 97.38 103 VAL A N 1
ATOM 790 C CA . VAL A 1 103 ? 13.5 -18.25 -5.902 1 97.38 103 VAL A CA 1
ATOM 791 C C . VAL A 1 103 ? 12.148 -18.938 -5.746 1 97.38 103 VAL A C 1
ATOM 793 O O . VAL A 1 103 ? 11.844 -19.891 -6.461 1 97.38 103 VAL A O 1
ATOM 796 N N . GLN A 1 104 ? 11.352 -18.438 -4.809 1 97.25 104 GLN A N 1
ATOM 797 C CA . GLN A 1 104 ? 10.023 -18.984 -4.605 1 97.25 104 GLN A CA 1
ATOM 798 C C . GLN A 1 104 ? 9.141 -18.766 -5.832 1 97.25 104 GLN A C 1
ATOM 800 O O . GLN A 1 104 ? 8.445 -19.688 -6.277 1 97.25 104 GLN A O 1
ATOM 805 N N . GLU A 1 105 ? 9.164 -17.609 -6.352 1 96.81 105 GLU A N 1
ATOM 806 C CA . GLU A 1 105 ? 8.367 -17.297 -7.539 1 96.81 105 GLU A CA 1
ATOM 807 C C . GLU A 1 105 ? 8.852 -18.094 -8.75 1 96.81 105 GLU A C 1
ATOM 809 O O . GLU A 1 105 ? 8.047 -18.594 -9.539 1 96.81 105 GLU A O 1
ATOM 814 N N . PHE A 1 106 ? 10.188 -18.203 -8.859 1 97 106 PHE A N 1
ATOM 815 C CA . PHE A 1 106 ? 10.773 -19.031 -9.906 1 97 106 PHE A CA 1
ATOM 816 C C . PHE A 1 106 ? 10.258 -20.469 -9.812 1 97 106 PHE A C 1
ATOM 818 O O . PHE A 1 106 ? 9.859 -21.062 -10.82 1 97 106 PHE A O 1
ATOM 825 N N . SER A 1 107 ? 10.289 -20.969 -8.641 1 96.5 107 SER A N 1
ATOM 826 C CA . SER A 1 107 ? 9.805 -22.328 -8.406 1 96.5 107 SER A CA 1
ATOM 827 C C . SER A 1 107 ? 8.32 -22.438 -8.734 1 96.5 107 SER A C 1
ATOM 829 O O . SER A 1 107 ? 7.891 -23.422 -9.367 1 96.5 107 SER A O 1
ATOM 831 N N . TRP A 1 108 ? 7.578 -21.453 -8.352 1 96.44 108 TRP A N 1
ATOM 832 C CA . TRP A 1 108 ? 6.133 -21.422 -8.547 1 96.44 108 TRP A CA 1
ATOM 833 C C . TRP A 1 108 ? 5.781 -21.547 -10.031 1 96.44 108 TRP A C 1
ATOM 835 O O . TRP A 1 108 ? 5.066 -22.469 -10.43 1 96.44 108 TRP A O 1
ATOM 845 N N . VAL A 1 109 ? 6.332 -20.734 -10.844 1 95.81 109 VAL A N 1
ATOM 846 C CA . VAL A 1 109 ? 5.93 -20.641 -12.242 1 95.81 109 VAL A CA 1
ATOM 847 C C . VAL A 1 109 ? 6.387 -21.875 -12.992 1 95.81 109 VAL A C 1
ATOM 849 O O . VAL A 1 109 ? 5.789 -22.266 -14.008 1 95.81 109 VAL A O 1
ATOM 852 N N . ASN A 1 110 ? 7.41 -22.547 -12.477 1 95.44 110 ASN A N 1
ATOM 853 C CA . ASN A 1 110 ? 7.969 -23.719 -13.156 1 95.44 110 ASN A CA 1
ATOM 854 C C . ASN A 1 110 ? 7.434 -25.016 -12.562 1 95.44 110 ASN A C 1
ATOM 856 O O . ASN A 1 110 ? 7.809 -26.109 -13 1 95.44 110 ASN A O 1
ATOM 860 N N . GLY A 1 111 ? 6.555 -24.938 -11.57 1 94 111 GLY A N 1
ATOM 861 C CA . GLY A 1 111 ? 6.016 -26.125 -10.938 1 94 111 GLY A CA 1
ATOM 862 C C . GLY A 1 111 ? 7.047 -26.906 -10.141 1 94 111 GLY A C 1
ATOM 863 O O . GLY A 1 111 ? 7.141 -28.125 -10.25 1 94 111 GLY A O 1
ATOM 864 N N . LEU A 1 112 ? 7.871 -26.172 -9.383 1 95 112 LEU A N 1
ATOM 865 C CA . LEU A 1 112 ? 8.938 -26.766 -8.586 1 95 112 LEU A CA 1
ATOM 866 C C . LEU A 1 112 ? 8.703 -26.516 -7.102 1 95 112 LEU A C 1
ATOM 868 O O . LEU A 1 112 ? 7.949 -25.625 -6.727 1 95 112 LEU A O 1
ATOM 872 N N . TYR A 1 113 ? 9.297 -27.391 -6.234 1 94.31 113 TYR A N 1
ATOM 873 C CA . TYR A 1 113 ? 9.289 -27.141 -4.797 1 94.31 113 TYR A CA 1
ATOM 874 C C . TYR A 1 113 ? 10.68 -27.344 -4.203 1 94.31 113 TYR A C 1
ATOM 876 O O . TYR A 1 113 ? 11.562 -27.922 -4.852 1 94.31 113 TYR A O 1
ATOM 884 N N . TRP A 1 114 ? 10.93 -26.719 -3.135 1 93.38 114 TRP A N 1
ATOM 885 C CA . TRP A 1 114 ? 12.219 -26.781 -2.455 1 93.38 114 TRP A CA 1
ATOM 886 C C . TRP A 1 114 ? 12.07 -27.375 -1.059 1 93.38 114 TRP A C 1
ATOM 888 O O . TRP A 1 114 ? 10.961 -27.438 -0.515 1 93.38 114 TRP A O 1
ATOM 898 N N . THR A 1 115 ? 13.188 -27.875 -0.508 1 89.31 115 THR A N 1
ATOM 899 C CA . THR A 1 115 ? 13.141 -28.422 0.846 1 89.31 115 THR A CA 1
ATOM 900 C C . THR A 1 115 ? 14.125 -27.672 1.754 1 89.31 115 THR A C 1
ATOM 902 O O . THR A 1 115 ? 14.102 -27.859 2.973 1 89.31 115 THR A O 1
ATOM 905 N N . ASN A 1 116 ? 14.977 -26.828 1.229 1 93.56 116 ASN A N 1
ATOM 906 C CA . ASN A 1 116 ? 15.969 -26.094 2.004 1 93.56 116 ASN A CA 1
ATOM 907 C C . ASN A 1 116 ? 15.688 -24.594 2.002 1 93.56 116 ASN A C 1
ATOM 909 O O . ASN A 1 116 ? 16.156 -23.875 1.127 1 93.56 116 ASN A O 1
ATOM 913 N N . SER A 1 117 ? 15.039 -24.125 2.996 1 94.44 117 SER A N 1
ATOM 914 C CA . SER A 1 117 ? 14.609 -22.734 3.057 1 94.44 117 SER A CA 1
ATOM 915 C C . SER A 1 117 ? 15.789 -21.797 3.283 1 94.44 117 SER A C 1
ATOM 917 O O . SER A 1 117 ? 15.773 -20.641 2.832 1 94.44 117 SER A O 1
ATOM 919 N N . GLU A 1 118 ? 16.75 -22.266 3.994 1 95.88 118 GLU A N 1
ATOM 920 C CA . GLU A 1 118 ? 17.922 -21.438 4.254 1 95.88 118 GLU A CA 1
ATOM 921 C C . GLU A 1 118 ? 18.656 -21.109 2.959 1 95.88 118 GLU A C 1
ATOM 923 O O . GLU A 1 118 ? 19.078 -19.969 2.75 1 95.88 118 GLU A O 1
ATOM 928 N N . LYS A 1 119 ? 18.766 -22.094 2.174 1 96.06 119 LYS A N 1
ATOM 929 C CA . LYS A 1 119 ? 19.438 -21.875 0.895 1 96.06 119 LYS A CA 1
ATOM 930 C C . LYS A 1 119 ? 18.625 -20.938 0.007 1 96.06 119 LYS A C 1
ATOM 932 O O . LYS A 1 119 ? 19.188 -20.141 -0.744 1 96.06 119 LYS A O 1
ATOM 937 N N . VAL A 1 120 ? 17.312 -21.062 0.061 1 97.06 120 VAL A N 1
ATOM 938 C CA . VAL A 1 120 ? 16.438 -20.172 -0.688 1 97.06 120 VAL A CA 1
ATOM 939 C C . VAL A 1 120 ? 16.719 -18.719 -0.279 1 97.06 120 VAL A C 1
ATOM 941 O O . VAL A 1 120 ? 16.891 -17.844 -1.135 1 97.06 120 VAL A O 1
ATOM 944 N N . LYS A 1 121 ? 16.797 -18.453 1.011 1 95.38 121 LYS A N 1
ATOM 945 C CA . LYS A 1 121 ? 17.047 -17.109 1.527 1 95.38 121 LYS A CA 1
ATOM 946 C C . LYS A 1 121 ? 18.406 -16.594 1.051 1 95.38 121 LYS A C 1
ATOM 948 O O . LYS A 1 121 ? 18.516 -15.422 0.659 1 95.38 121 LYS A O 1
ATOM 953 N N . GLU A 1 122 ? 19.359 -17.438 1.091 1 96.12 122 GLU A N 1
ATOM 954 C CA . GLU A 1 122 ? 20.719 -17.078 0.663 1 96.12 122 GLU A CA 1
ATOM 955 C C . GLU A 1 122 ? 20.734 -16.672 -0.809 1 96.12 122 GLU A C 1
ATOM 957 O O . GLU A 1 122 ? 21.328 -15.664 -1.172 1 96.12 122 GLU A O 1
ATOM 962 N N . LEU A 1 123 ? 20.125 -17.438 -1.598 1 97.06 123 LEU A N 1
ATOM 963 C CA . LEU A 1 123 ? 20.125 -17.172 -3.033 1 97.06 123 LEU A CA 1
ATOM 964 C C . LEU A 1 123 ? 19.312 -15.93 -3.365 1 97.06 123 LEU A C 1
ATOM 966 O O . LEU A 1 123 ? 19.656 -15.195 -4.297 1 97.06 123 LEU A O 1
ATOM 970 N N . ASN A 1 124 ? 18.219 -15.688 -2.633 1 96.69 124 ASN A N 1
ATOM 971 C CA . ASN A 1 124 ? 17.484 -14.453 -2.82 1 96.69 124 ASN A CA 1
ATOM 972 C C . ASN A 1 124 ? 18.344 -13.227 -2.529 1 96.69 124 ASN A C 1
ATOM 974 O O . ASN A 1 124 ? 18.234 -12.211 -3.219 1 96.69 124 ASN A O 1
ATOM 978 N N . LYS A 1 125 ? 19.141 -13.305 -1.513 1 95.12 125 LYS A N 1
ATOM 979 C CA . LYS A 1 125 ? 20.062 -12.211 -1.224 1 95.12 125 LYS A CA 1
ATOM 980 C C . LYS A 1 125 ? 21.062 -12.008 -2.369 1 95.12 125 LYS A C 1
ATOM 982 O O . LYS A 1 125 ? 21.375 -10.875 -2.723 1 95.12 125 LYS A O 1
ATOM 987 N N . LYS A 1 126 ? 21.516 -13.133 -2.91 1 94.88 126 LYS A N 1
ATOM 988 C CA . LYS A 1 126 ? 22.469 -13.094 -4.008 1 94.88 126 LYS A CA 1
ATOM 989 C C . LYS A 1 126 ? 21.891 -12.391 -5.23 1 94.88 126 LYS A C 1
ATOM 991 O O . LYS A 1 126 ? 22.547 -11.555 -5.848 1 94.88 126 LYS A O 1
ATOM 996 N N . ILE A 1 127 ? 20.703 -12.766 -5.582 1 93.44 127 ILE A N 1
ATOM 997 C CA . ILE A 1 127 ? 20.094 -12.18 -6.77 1 93.44 127 ILE A CA 1
ATOM 998 C C . ILE A 1 127 ? 19.859 -10.688 -6.555 1 93.44 127 ILE A C 1
ATOM 1000 O O . ILE A 1 127 ? 19.953 -9.898 -7.496 1 93.44 127 ILE A O 1
ATOM 1004 N N . LEU A 1 128 ? 19.531 -10.219 -5.363 1 91.81 128 LEU A N 1
ATOM 1005 C CA . LEU A 1 128 ? 19.328 -8.812 -5.039 1 91.81 128 LEU A CA 1
ATOM 1006 C C . LEU A 1 128 ? 20.609 -8.016 -5.184 1 91.81 128 LEU A C 1
ATOM 1008 O O . LEU A 1 128 ? 20.578 -6.816 -5.449 1 91.81 128 LEU A O 1
ATOM 1012 N N . LYS A 1 129 ? 21.766 -8.633 -5.059 1 89.38 129 LYS A N 1
ATOM 1013 C CA . LYS A 1 129 ? 23.062 -7.98 -5.223 1 89.38 129 LYS A CA 1
ATOM 1014 C C . LYS A 1 129 ? 23.5 -7.98 -6.684 1 89.38 129 LYS A C 1
ATOM 1016 O O . LYS A 1 129 ? 24.672 -7.766 -6.988 1 89.38 129 LYS A O 1
ATOM 1021 N N . SER A 1 130 ? 22.562 -8.117 -7.625 1 77.56 130 SER A N 1
ATOM 1022 C CA . SER A 1 130 ? 22.734 -8 -9.07 1 77.56 130 SER A CA 1
ATOM 1023 C C . SER A 1 130 ? 23.547 -9.164 -9.625 1 77.56 130 SER A C 1
ATOM 1025 O O . SER A 1 130 ? 24.297 -8.992 -10.594 1 77.56 130 SER A O 1
ATOM 1027 N N . SER A 1 131 ? 23.516 -10.188 -9.008 1 82 131 SER A N 1
ATOM 1028 C CA . SER A 1 131 ? 24.109 -11.398 -9.562 1 82 131 SER A CA 1
ATOM 1029 C C . SER A 1 131 ? 23.031 -12.336 -10.117 1 82 131 SER A C 1
ATOM 1031 O O . SER A 1 131 ? 21.984 -12.531 -9.492 1 82 131 SER A O 1
ATOM 1033 N N . LYS A 1 132 ? 23.312 -12.758 -11.312 1 92.94 132 LYS A N 1
ATOM 1034 C CA . LYS A 1 132 ? 22.406 -13.75 -11.875 1 92.94 132 LYS A CA 1
ATOM 1035 C C . LYS A 1 132 ? 22.547 -15.094 -11.164 1 92.94 132 LYS A C 1
ATOM 1037 O O . LYS A 1 132 ? 23.641 -15.461 -10.727 1 92.94 132 LYS A O 1
ATOM 1042 N N . LEU A 1 133 ? 21.469 -15.734 -10.992 1 96.69 133 LEU A N 1
ATOM 1043 C CA . LEU A 1 133 ? 21.484 -17.094 -10.461 1 96.69 133 LEU A CA 1
ATOM 1044 C C . LEU A 1 133 ? 21.609 -18.109 -11.594 1 96.69 133 LEU A C 1
ATOM 1046 O O . LEU A 1 133 ? 20.859 -18.047 -12.57 1 96.69 133 LEU A O 1
ATOM 1050 N N . THR A 1 134 ? 22.516 -19.016 -11.43 1 96.5 134 THR A N 1
ATOM 1051 C CA . THR A 1 134 ? 22.703 -20.047 -12.438 1 96.5 134 THR A CA 1
ATOM 1052 C C . THR A 1 134 ? 21.859 -21.281 -12.117 1 96.5 134 THR A C 1
ATOM 1054 O O . THR A 1 134 ? 21.75 -21.672 -10.953 1 96.5 134 THR A O 1
ATOM 1057 N N . VAL A 1 135 ? 21.297 -21.812 -13.195 1 96.75 135 VAL A N 1
ATOM 1058 C CA . VAL A 1 135 ? 20.406 -22.953 -13.023 1 96.75 135 VAL A CA 1
ATOM 1059 C C . VAL A 1 135 ? 20.812 -24.078 -13.961 1 96.75 135 VAL A C 1
ATOM 1061 O O . VAL A 1 135 ? 21.109 -23.844 -15.133 1 96.75 135 VAL A O 1
ATOM 1064 N N . TYR A 1 136 ? 20.922 -25.25 -13.414 1 95.88 136 TYR A N 1
ATOM 1065 C CA . TYR A 1 136 ? 21.031 -26.453 -14.227 1 95.88 136 TYR A CA 1
ATOM 1066 C C . TYR A 1 136 ? 19.719 -27.234 -14.234 1 95.88 136 TYR A C 1
ATOM 1068 O O . TYR A 1 136 ? 19.094 -27.438 -13.188 1 95.88 136 TYR A O 1
ATOM 1076 N N . TYR A 1 137 ? 19.281 -27.672 -15.391 1 91.88 137 TYR A N 1
ATOM 1077 C CA . TYR A 1 137 ? 18.031 -28.406 -15.516 1 91.88 137 TYR A CA 1
ATOM 1078 C C . TYR A 1 137 ? 18.047 -29.328 -16.719 1 91.88 137 TYR A C 1
ATOM 1080 O O . TYR A 1 137 ? 18.703 -29.031 -17.734 1 91.88 137 TYR A O 1
ATOM 1088 N N . ASP A 1 138 ? 17.391 -30.469 -16.594 1 82.25 138 ASP A N 1
ATOM 1089 C CA . ASP A 1 138 ? 17.328 -31.453 -17.672 1 82.25 138 ASP A CA 1
ATOM 1090 C C . ASP A 1 138 ? 16 -31.375 -18.422 1 82.25 138 ASP A C 1
ATOM 1092 O O . ASP A 1 138 ? 15.859 -31.906 -19.516 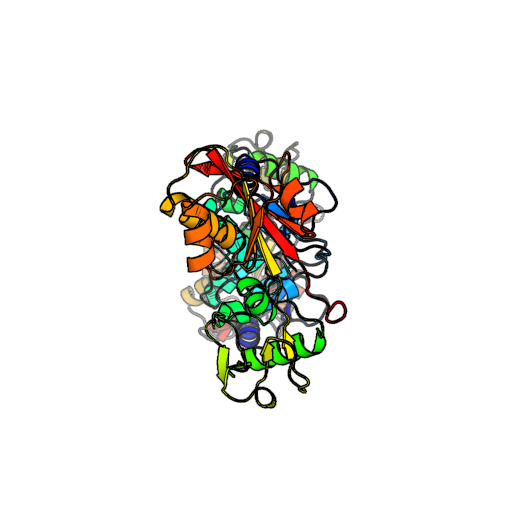1 82.25 138 ASP A O 1
ATOM 1096 N N . LYS A 1 139 ? 15.047 -30.797 -17.781 1 77.44 139 LYS A N 1
ATOM 1097 C CA . LYS A 1 139 ? 13.727 -30.672 -18.391 1 77.44 139 LYS A CA 1
ATOM 1098 C C . LYS A 1 139 ? 13.422 -29.234 -18.766 1 77.44 139 LYS A C 1
ATOM 1100 O O . LYS A 1 139 ? 14.117 -28.312 -18.328 1 77.44 139 LYS A O 1
ATOM 1105 N N . LYS A 1 140 ? 12.414 -29.125 -19.594 1 81.25 140 LYS A N 1
ATOM 1106 C CA . LYS A 1 140 ? 12.039 -27.812 -20.094 1 81.25 140 LYS A CA 1
ATOM 1107 C C . LYS A 1 140 ? 11.531 -26.922 -18.969 1 81.25 140 LYS A C 1
ATOM 1109 O O . LYS A 1 140 ? 10.586 -27.281 -18.266 1 81.25 140 LYS A O 1
ATOM 1114 N N . ILE A 1 141 ? 12.289 -25.828 -18.703 1 89.44 141 ILE A N 1
ATOM 1115 C CA . ILE A 1 141 ? 11.852 -24.812 -17.734 1 89.44 141 ILE A CA 1
ATOM 1116 C C . ILE A 1 141 ? 12.008 -23.422 -18.359 1 89.44 141 ILE A C 1
ATOM 1118 O O . ILE A 1 141 ? 12.711 -23.266 -19.359 1 89.44 141 ILE A O 1
ATOM 1122 N N . ILE A 1 142 ? 11.328 -22.562 -17.828 1 91.06 142 ILE A N 1
ATOM 1123 C CA . ILE A 1 142 ? 11.484 -21.172 -18.25 1 91.06 142 ILE A CA 1
ATOM 1124 C C . ILE A 1 142 ? 12.477 -20.469 -17.328 1 91.06 142 ILE A C 1
ATOM 1126 O O . ILE A 1 142 ? 12.469 -20.672 -16.109 1 91.06 142 ILE A O 1
ATOM 1130 N N . LEU A 1 143 ? 13.312 -19.672 -17.906 1 94.31 143 LEU A N 1
ATOM 1131 C CA . LEU A 1 143 ? 14.281 -18.859 -17.172 1 94.31 143 LEU A CA 1
ATOM 1132 C C . LEU A 1 143 ? 13.945 -17.375 -17.266 1 94.31 143 LEU A C 1
ATOM 1134 O O . LEU A 1 143 ? 14.281 -16.734 -18.25 1 94.31 143 LEU A O 1
ATOM 1138 N N . PRO A 1 144 ? 13.273 -16.906 -16.25 1 93.94 144 PRO A N 1
ATOM 1139 C CA . PRO A 1 144 ? 12.992 -15.461 -16.281 1 93.94 144 PRO A CA 1
ATOM 1140 C C . PRO A 1 144 ? 14.242 -14.609 -16.078 1 93.94 144 PRO A C 1
ATOM 1142 O O . PRO A 1 144 ? 15.336 -15.141 -15.922 1 93.94 144 PRO A O 1
ATOM 1145 N N . GLU A 1 145 ? 14.023 -13.281 -16.172 1 94 145 GLU A N 1
ATOM 1146 C CA . GLU A 1 145 ? 15.117 -12.359 -15.898 1 94 145 GLU A CA 1
ATOM 1147 C C . GLU A 1 145 ? 15.758 -12.656 -14.547 1 94 145 GLU A C 1
ATOM 1149 O O . GLU A 1 145 ? 15.062 -12.93 -13.57 1 94 145 GLU A O 1
ATOM 1154 N N . GLY A 1 146 ? 17.094 -12.68 -14.516 1 95.19 146 GLY A N 1
ATOM 1155 C CA . GLY A 1 146 ? 17.812 -12.938 -13.289 1 95.19 146 GLY A CA 1
ATOM 1156 C C . GLY A 1 146 ? 18.297 -14.375 -13.172 1 95.19 146 GLY A C 1
ATOM 1157 O O . GLY A 1 146 ? 19.062 -14.703 -12.258 1 95.19 146 GLY A O 1
ATOM 1158 N N . TYR A 1 147 ? 17.844 -15.156 -14.102 1 96.62 147 TYR A N 1
ATOM 1159 C CA . TYR A 1 147 ? 18.234 -16.562 -14.102 1 96.62 147 TYR A CA 1
ATOM 1160 C C . TYR A 1 147 ? 18.891 -16.953 -15.414 1 96.62 147 TYR A C 1
ATOM 1162 O O . TYR A 1 147 ? 18.484 -16.5 -16.484 1 96.62 147 TYR A O 1
ATOM 1170 N N . SER A 1 148 ? 19.938 -17.766 -15.32 1 95.69 148 SER A N 1
ATOM 1171 C CA . SER A 1 148 ? 20.625 -18.234 -16.516 1 95.69 148 SER A CA 1
ATOM 1172 C C . SER A 1 148 ? 20.969 -19.703 -16.422 1 95.69 148 SER A C 1
ATOM 1174 O O . SER A 1 148 ? 21.062 -20.25 -15.312 1 95.69 148 SER A O 1
ATOM 1176 N N . SER A 1 149 ? 21.203 -20.312 -17.547 1 95 149 SER A N 1
ATOM 1177 C CA . SER A 1 149 ? 21.469 -21.75 -17.578 1 95 149 SER A CA 1
ATOM 1178 C C . SER A 1 149 ? 22.969 -22.031 -17.516 1 95 149 SER A C 1
ATOM 1180 O O . SER A 1 149 ? 23.781 -21.188 -17.922 1 95 149 SER A O 1
ATOM 1182 N N . VAL A 1 150 ? 23.266 -23.188 -16.969 1 94 150 VAL A N 1
ATOM 1183 C CA . VAL A 1 150 ? 24.641 -23.672 -17 1 94 150 VAL A CA 1
ATOM 1184 C C . VAL A 1 150 ? 24.672 -25.125 -17.469 1 94 150 VAL A C 1
ATOM 1186 O O . VAL A 1 150 ? 23.672 -25.828 -17.391 1 94 150 VAL A O 1
ATOM 1189 N N . GLU A 1 151 ? 25.828 -25.562 -17.859 1 91.5 151 GLU A N 1
ATOM 1190 C CA . GLU A 1 151 ? 25.953 -26.875 -18.469 1 91.5 151 GLU A CA 1
ATOM 1191 C C . GLU A 1 151 ? 26.297 -27.938 -17.438 1 91.5 151 GLU A C 1
ATOM 1193 O O . GLU A 1 151 ? 26.016 -29.125 -17.625 1 91.5 151 GLU A O 1
ATOM 1198 N N . LYS A 1 152 ? 26.969 -27.578 -16.297 1 91.81 152 LYS A N 1
ATOM 1199 C CA . LYS A 1 152 ? 27.391 -28.516 -15.281 1 91.81 152 LYS A CA 1
ATOM 1200 C C . LYS A 1 152 ? 26.547 -28.391 -14.016 1 91.81 152 LYS A C 1
ATOM 1202 O O . LYS A 1 152 ? 26.422 -27.297 -13.461 1 91.81 152 LYS A O 1
ATOM 1207 N N . PRO A 1 153 ? 26.016 -29.469 -13.531 1 89.5 153 PRO A N 1
ATOM 1208 C CA . PRO A 1 153 ? 25.078 -29.422 -12.406 1 89.5 153 PRO A CA 1
ATOM 1209 C C . PRO A 1 153 ? 25.703 -28.859 -11.141 1 89.5 153 PRO A C 1
ATOM 1211 O O . PRO A 1 153 ? 25.172 -27.922 -10.539 1 89.5 153 PRO A O 1
ATOM 1214 N N . CYS A 1 154 ? 26.875 -29.297 -10.727 1 90.44 154 CYS A N 1
ATOM 1215 C CA . CYS A 1 154 ? 27.422 -28.938 -9.422 1 90.44 154 CYS A CA 1
ATOM 1216 C C . CYS A 1 154 ? 28.078 -27.578 -9.469 1 90.44 154 CYS A C 1
ATOM 1218 O O . CYS A 1 154 ? 28.562 -27.078 -8.445 1 90.44 154 CYS A O 1
ATOM 1220 N N . SER A 1 155 ? 28.016 -26.859 -10.539 1 92.12 155 SER A N 1
ATOM 1221 C CA . SER A 1 155 ? 28.5 -25.5 -10.633 1 92.12 155 SER A CA 1
ATOM 1222 C C . SER A 1 155 ? 27.359 -24.5 -10.555 1 92.12 155 SER A C 1
ATOM 1224 O O . SER A 1 155 ? 27.578 -23.281 -10.445 1 92.12 155 SER A O 1
ATOM 1226 N N . ALA A 1 156 ? 26.172 -25.016 -10.555 1 95.31 156 ALA A N 1
ATOM 1227 C CA . ALA A 1 156 ? 24.984 -24.156 -10.586 1 95.31 156 ALA A CA 1
ATOM 1228 C C . ALA A 1 156 ? 24.594 -23.703 -9.18 1 95.31 156 ALA A C 1
ATOM 1230 O O . ALA A 1 156 ? 24.875 -24.406 -8.203 1 95.31 156 ALA A O 1
ATOM 1231 N N . ASP A 1 157 ? 24.016 -22.531 -9.055 1 96.19 157 ASP A N 1
ATOM 1232 C CA . ASP A 1 157 ? 23.406 -22.109 -7.809 1 96.19 157 ASP A CA 1
ATOM 1233 C C . ASP A 1 157 ? 22.188 -22.969 -7.469 1 96.19 157 ASP A C 1
ATOM 1235 O O . ASP A 1 157 ? 21.938 -23.281 -6.301 1 96.19 157 ASP A O 1
ATOM 1239 N N . ILE A 1 158 ? 21.438 -23.328 -8.5 1 96.81 158 ILE A N 1
ATOM 1240 C CA . ILE A 1 158 ? 20.219 -24.109 -8.391 1 96.81 158 ILE A CA 1
ATOM 1241 C C . ILE A 1 158 ? 20.297 -25.312 -9.328 1 96.81 158 ILE A C 1
ATOM 1243 O O . ILE A 1 158 ? 20.703 -25.188 -10.484 1 96.81 158 ILE A O 1
ATOM 1247 N N . VAL A 1 159 ? 19.938 -26.391 -8.828 1 95.81 159 VAL A N 1
ATOM 1248 C CA . VAL A 1 159 ? 19.812 -27.594 -9.664 1 95.81 159 VAL A CA 1
ATOM 1249 C C . VAL A 1 159 ? 18.375 -28.109 -9.609 1 95.81 159 VAL A C 1
ATOM 1251 O O . VAL A 1 159 ? 17.797 -28.234 -8.523 1 95.81 159 VAL A O 1
ATOM 1254 N N . VAL A 1 160 ? 17.812 -28.422 -10.766 1 94.31 160 VAL A N 1
ATOM 1255 C CA . VAL A 1 160 ? 16.469 -28.969 -10.844 1 94.31 160 VAL A CA 1
ATOM 1256 C C . VAL A 1 160 ? 16.531 -30.484 -11.055 1 94.31 160 VAL A C 1
ATOM 1258 O O . VAL A 1 160 ? 17.094 -30.938 -12.055 1 94.31 160 VAL A O 1
ATOM 1261 N N . GLY A 1 161 ? 15.984 -31.156 -10.188 1 89.38 161 GLY A N 1
ATOM 1262 C CA . GLY A 1 161 ? 16.031 -32.625 -10.281 1 89.38 161 GLY A CA 1
ATOM 1263 C C . GLY A 1 161 ? 16.734 -33.281 -9.117 1 89.38 161 GLY A C 1
ATOM 1264 O O . GLY A 1 161 ? 16.703 -32.75 -7.996 1 89.38 161 GLY A O 1
ATOM 1265 N N . ASP A 1 162 ? 17.219 -34.531 -9.391 1 86.25 162 ASP A N 1
ATOM 1266 C CA . ASP A 1 162 ? 17.859 -35.312 -8.336 1 86.25 162 ASP A CA 1
ATOM 1267 C C . ASP A 1 162 ? 19.375 -35.312 -8.477 1 86.25 162 ASP A C 1
ATOM 1269 O O . ASP A 1 162 ? 19.953 -36.188 -9.148 1 86.25 162 ASP A O 1
ATOM 1273 N N . TYR A 1 163 ? 19.984 -34.281 -7.934 1 85.75 163 TYR A N 1
ATOM 1274 C CA . TYR A 1 163 ? 21.438 -34.188 -7.949 1 85.75 163 TYR A CA 1
ATOM 1275 C C . TYR A 1 163 ? 21.984 -34 -6.543 1 85.75 163 TYR A C 1
ATOM 1277 O O . TYR A 1 163 ? 21.312 -33.438 -5.672 1 85.75 163 TYR A O 1
ATOM 1285 N N . ASP A 1 164 ? 23.047 -34.562 -6.324 1 86.81 164 ASP A N 1
ATOM 1286 C CA . ASP A 1 164 ? 23.719 -34.406 -5.035 1 86.81 164 ASP A CA 1
ATOM 1287 C C . ASP A 1 164 ? 24.812 -33.312 -5.109 1 86.81 164 ASP A C 1
ATOM 1289 O O . ASP A 1 164 ? 25.984 -33.625 -5.332 1 86.81 164 ASP A O 1
ATOM 1293 N N . CYS A 1 165 ? 24.391 -32.125 -5.094 1 87.88 165 CYS A N 1
ATOM 1294 C CA . CYS A 1 165 ? 25.281 -30.969 -5.129 1 87.88 165 CYS A CA 1
ATOM 1295 C C . CYS A 1 165 ? 25.062 -30.062 -3.924 1 87.88 165 CYS A C 1
ATOM 1297 O O . CYS A 1 165 ? 24.094 -30.234 -3.189 1 87.88 165 CYS A O 1
ATOM 1299 N N . ASN A 1 166 ? 25.984 -29.25 -3.656 1 89.94 166 ASN A N 1
ATOM 1300 C CA . ASN A 1 166 ? 25.844 -28.234 -2.605 1 89.94 166 ASN A CA 1
ATOM 1301 C C . ASN A 1 166 ? 24.844 -27.156 -3.006 1 89.94 166 ASN A C 1
ATOM 1303 O O . ASN A 1 166 ? 24.391 -26.391 -2.158 1 89.94 166 ASN A O 1
ATOM 1307 N N . SER A 1 167 ? 24.406 -27.188 -4.188 1 93.5 167 SER A N 1
ATOM 1308 C CA . SER A 1 167 ? 23.453 -26.219 -4.734 1 93.5 167 SER A CA 1
ATOM 1309 C C . SER A 1 167 ? 22.062 -26.406 -4.125 1 93.5 167 SER A C 1
ATOM 1311 O O . SER A 1 167 ? 21.797 -27.406 -3.451 1 93.5 167 SER A O 1
ATOM 1313 N N . LEU A 1 168 ? 21.234 -25.406 -4.223 1 96.31 168 LEU A N 1
ATOM 1314 C CA . LEU A 1 168 ? 19.828 -25.594 -3.898 1 96.31 168 LEU A CA 1
ATOM 1315 C C . LEU A 1 168 ? 19.172 -26.562 -4.879 1 96.31 168 LEU A C 1
ATOM 1317 O O . LEU A 1 168 ? 19.266 -26.375 -6.094 1 96.31 168 LEU A O 1
ATOM 1321 N N . VAL A 1 169 ? 18.609 -27.5 -4.32 1 94.62 169 VAL A N 1
ATOM 1322 C CA . VAL A 1 169 ? 17.906 -28.469 -5.152 1 94.62 169 VAL A CA 1
ATOM 1323 C C . VAL A 1 169 ? 16.422 -28.156 -5.199 1 94.62 169 VAL A C 1
ATOM 1325 O O . VAL A 1 169 ? 15.773 -28.031 -4.156 1 94.62 169 VAL A O 1
ATOM 1328 N N . LEU A 1 170 ? 15.938 -27.969 -6.395 1 95.38 170 LEU A N 1
ATOM 1329 C CA . LEU A 1 170 ? 14.508 -27.859 -6.625 1 95.38 170 LEU A CA 1
ATOM 1330 C C . LEU A 1 170 ? 13.961 -29.125 -7.273 1 95.38 170 LEU A C 1
ATOM 1332 O O . LEU A 1 170 ? 14.562 -29.656 -8.211 1 95.38 170 LEU A O 1
ATOM 1336 N N . LYS A 1 171 ? 12.859 -29.562 -6.746 1 93.5 171 LYS A N 1
ATOM 1337 C CA . LYS A 1 171 ? 12.242 -30.781 -7.27 1 93.5 171 LYS A CA 1
ATOM 1338 C C . LYS A 1 171 ? 10.953 -30.453 -8.016 1 93.5 171 LYS A C 1
ATOM 1340 O O . LYS A 1 171 ? 10.164 -29.609 -7.582 1 93.5 171 LYS A O 1
ATOM 1345 N N . PRO A 1 172 ? 10.758 -31.141 -9.117 1 93.44 172 PRO A N 1
ATOM 1346 C CA . PRO A 1 172 ? 9.539 -30.875 -9.875 1 93.44 172 PRO A CA 1
ATOM 1347 C C . PRO A 1 172 ? 8.305 -31.547 -9.266 1 93.44 172 PRO A C 1
ATOM 1349 O O . PRO A 1 172 ? 8.391 -32.656 -8.758 1 93.44 172 PRO A O 1
ATOM 1352 N N . TYR A 1 173 ? 7.23 -30.844 -9.266 1 93.94 173 TYR A N 1
ATOM 1353 C CA . TYR A 1 173 ? 5.93 -31.484 -9.109 1 93.94 173 TYR A CA 1
ATOM 1354 C C . TYR A 1 173 ? 5.562 -32.281 -10.359 1 93.94 173 TYR A C 1
ATOM 1356 O O . TYR A 1 173 ? 6.008 -31.969 -11.461 1 93.94 173 TYR A O 1
ATOM 1364 N N . LYS A 1 174 ? 4.863 -33.281 -10.086 1 94.69 174 LYS A N 1
ATOM 1365 C CA . LYS A 1 174 ? 4.082 -33.812 -11.203 1 94.69 174 LYS A CA 1
ATOM 1366 C C . LYS A 1 174 ? 2.793 -33.031 -11.391 1 94.69 174 LYS A C 1
ATOM 1368 O O . LYS A 1 174 ? 1.913 -33.031 -10.531 1 94.69 174 LYS A O 1
ATOM 1373 N N . VAL A 1 175 ? 2.727 -32.25 -12.477 1 95.94 175 VAL A N 1
ATOM 1374 C CA . VAL A 1 175 ? 1.542 -31.453 -12.75 1 95.94 175 VAL A CA 1
ATOM 1375 C C . VAL A 1 175 ? 0.494 -32.312 -13.461 1 95.94 175 VAL A C 1
ATOM 1377 O O . VAL A 1 175 ? 0.757 -32.844 -14.539 1 95.94 175 VAL A O 1
ATOM 1380 N N . VAL A 1 176 ? -0.697 -32.375 -12.883 1 97.06 176 VAL A N 1
ATOM 1381 C CA . VAL A 1 176 ? -1.739 -33.25 -13.367 1 97.06 176 VAL A CA 1
ATOM 1382 C C . VAL A 1 176 ? -2.949 -32.438 -13.828 1 97.06 176 VAL A C 1
ATOM 1384 O O . VAL A 1 176 ? -3.512 -31.672 -13.055 1 97.06 176 VAL A O 1
ATOM 1387 N N . MET A 1 177 ? -3.316 -32.656 -15.055 1 97.38 177 MET A N 1
ATOM 1388 C CA . MET A 1 177 ? -4.484 -32 -15.656 1 97.38 177 MET A CA 1
ATOM 1389 C C . MET A 1 177 ? -5.652 -33 -15.75 1 97.38 177 MET A C 1
ATOM 1391 O O . MET A 1 177 ? -5.512 -34.062 -16.328 1 97.38 177 MET A O 1
ATOM 1395 N N . GLY A 1 178 ? -6.773 -32.625 -15.164 1 97.38 178 GLY A N 1
ATOM 1396 C CA . GLY A 1 178 ? -8 -33.375 -15.375 1 97.38 178 GLY A CA 1
ATOM 1397 C C . GLY A 1 178 ? -8.859 -32.812 -16.484 1 97.38 178 GLY A C 1
ATOM 1398 O O . GLY A 1 178 ? -9.109 -31.609 -16.531 1 97.38 178 GLY A O 1
ATOM 1399 N N . LEU A 1 179 ? -9.25 -33.688 -17.391 1 97.06 179 LEU A N 1
ATOM 1400 C CA . LEU A 1 179 ? -10.133 -33.344 -18.5 1 97.06 179 LEU A CA 1
ATOM 1401 C C . LEU A 1 179 ? -11.367 -34.219 -18.531 1 97.06 179 LEU A C 1
ATOM 1403 O O . LEU A 1 179 ? -11.266 -35.406 -18.828 1 97.06 179 LEU A O 1
ATOM 1407 N N . LYS A 1 180 ? -12.453 -33.625 -18.234 1 96.44 180 LYS A N 1
ATOM 1408 C CA . LYS A 1 180 ? -13.695 -34.406 -18.266 1 96.44 180 LYS A CA 1
ATOM 1409 C C . LYS A 1 180 ? -14.633 -33.906 -19.359 1 96.44 180 LYS A C 1
ATOM 1411 O O . LYS A 1 180 ? -15.016 -32.75 -19.359 1 96.44 180 LYS A O 1
ATOM 1416 N N . TYR A 1 181 ? -14.977 -34.75 -20.266 1 92.5 181 TYR A N 1
ATOM 1417 C CA . TYR A 1 181 ? -15.938 -34.469 -21.328 1 92.5 181 TYR A CA 1
ATOM 1418 C C . TYR A 1 181 ? -16.531 -35.75 -21.891 1 92.5 181 TYR A C 1
ATOM 1420 O O . TYR A 1 181 ? -16 -36.844 -21.656 1 92.5 181 TYR A O 1
ATOM 1428 N N . TYR A 1 182 ? -17.609 -35.656 -22.578 1 84.5 182 TYR A N 1
ATOM 1429 C CA . TYR A 1 182 ? -18.328 -36.844 -23.016 1 84.5 182 TYR A CA 1
ATOM 1430 C C . TYR A 1 182 ? -18.375 -36.906 -24.531 1 84.5 182 TYR A C 1
ATOM 1432 O O . TYR A 1 182 ? -18.609 -37.969 -25.094 1 84.5 182 TYR A O 1
ATOM 1440 N N . SER A 1 183 ? -18.328 -35.844 -25.219 1 86.19 183 SER A N 1
ATOM 1441 C CA . SER A 1 183 ? -18.375 -35.812 -26.672 1 86.19 183 SER A CA 1
ATOM 1442 C C . SER A 1 183 ? -17.031 -35.375 -27.25 1 86.19 183 SER A C 1
ATOM 1444 O O . SER A 1 183 ? -16.156 -34.906 -26.516 1 86.19 183 SER A O 1
ATOM 1446 N N . THR A 1 184 ? -16.875 -35.594 -28.516 1 87.75 184 THR A N 1
ATOM 1447 C CA . THR A 1 184 ? -15.625 -35.219 -29.172 1 87.75 184 THR A CA 1
ATOM 1448 C C . THR A 1 184 ? -15.398 -33.719 -29.109 1 87.75 184 THR A C 1
ATOM 1450 O O . THR A 1 184 ? -16.312 -32.938 -29.375 1 87.75 184 THR A O 1
ATOM 1453 N N . ILE A 1 185 ? -14.25 -33.344 -28.547 1 93.44 185 ILE A N 1
ATOM 1454 C CA . ILE A 1 185 ? -13.836 -31.953 -28.453 1 93.44 185 ILE A CA 1
ATOM 1455 C C . ILE A 1 185 ? -12.672 -31.688 -29.406 1 93.44 185 ILE A C 1
ATOM 1457 O O . ILE A 1 185 ? -11.727 -32.469 -29.469 1 93.44 185 ILE A O 1
ATOM 1461 N N . PRO A 1 186 ? -12.773 -30.594 -30.219 1 94.56 186 PRO A N 1
ATOM 1462 C CA . PRO A 1 186 ? -11.633 -30.266 -31.078 1 94.56 186 PRO A CA 1
ATOM 1463 C C . PRO A 1 186 ? -10.328 -30.125 -30.297 1 94.56 186 PRO A C 1
ATOM 1465 O O . PRO A 1 186 ? -10.328 -29.609 -29.172 1 94.56 186 PRO A O 1
ATOM 1468 N N . PRO A 1 187 ? -9.266 -30.609 -30.906 1 95.31 187 PRO A N 1
ATOM 1469 C CA . PRO A 1 187 ? -7.988 -30.578 -30.203 1 95.31 187 PRO A CA 1
ATOM 1470 C C . PRO A 1 187 ? -7.566 -29.172 -29.797 1 95.31 187 PRO A C 1
ATOM 1472 O O . PRO A 1 187 ? -6.953 -28.984 -28.75 1 95.31 187 PRO A O 1
ATOM 1475 N N . GLU A 1 188 ? -7.887 -28.172 -30.625 1 96.06 188 GLU A N 1
ATOM 1476 C CA . GLU A 1 188 ? -7.516 -26.797 -30.328 1 96.06 188 GLU A CA 1
ATOM 1477 C C . GLU A 1 188 ? -8.195 -26.312 -29.047 1 96.06 188 GLU A C 1
ATOM 1479 O O . GLU A 1 188 ? -7.609 -25.547 -28.281 1 96.06 188 GLU A O 1
ATOM 1484 N N . VAL A 1 189 ? -9.391 -26.766 -28.844 1 96.06 189 VAL A N 1
ATOM 1485 C CA . VAL A 1 189 ? -10.148 -26.391 -27.656 1 96.06 189 VAL A CA 1
ATOM 1486 C C . VAL A 1 189 ? -9.531 -27.031 -26.422 1 96.06 189 VAL A C 1
ATOM 1488 O O . VAL A 1 189 ? -9.398 -26.391 -25.375 1 96.06 189 VAL A O 1
ATOM 1491 N N . ILE A 1 190 ? -9.156 -28.266 -26.5 1 96.31 190 ILE A N 1
ATOM 1492 C CA . ILE A 1 190 ? -8.523 -28.984 -25.406 1 96.31 190 ILE A CA 1
ATOM 1493 C C . ILE A 1 190 ? -7.227 -28.297 -25.016 1 96.31 190 ILE A C 1
ATOM 1495 O O . ILE A 1 190 ? -7.012 -27.984 -23.844 1 96.31 190 ILE A O 1
ATOM 1499 N N . LEU A 1 191 ? -6.422 -28.031 -26.016 1 97.12 191 LEU A N 1
ATOM 1500 C CA . LEU A 1 191 ? -5.125 -27.406 -25.781 1 97.12 191 LEU A CA 1
ATOM 1501 C C . LEU A 1 191 ? -5.293 -26.031 -25.141 1 97.12 191 LEU A C 1
ATOM 1503 O O . LEU A 1 191 ? -4.598 -25.703 -24.172 1 97.12 191 LEU A O 1
ATOM 1507 N N . TYR A 1 192 ? -6.191 -25.25 -25.672 1 96.44 192 TYR A N 1
ATOM 1508 C CA . TYR A 1 192 ? -6.449 -23.922 -25.125 1 96.44 192 TYR A CA 1
ATOM 1509 C C . TYR A 1 192 ? -6.91 -24 -23.672 1 96.44 192 TYR A C 1
ATOM 1511 O O . TYR A 1 192 ? -6.477 -23.203 -22.844 1 96.44 192 TYR A O 1
ATOM 1519 N N . SER A 1 193 ? -7.777 -24.922 -23.375 1 96.12 193 SER A N 1
ATOM 1520 C CA . SER A 1 193 ? -8.297 -25.078 -22.016 1 96.12 193 SER A CA 1
ATOM 1521 C C . SER A 1 193 ? -7.191 -25.469 -21.031 1 96.12 193 SER A C 1
ATOM 1523 O O . SER A 1 193 ? -7.16 -24.984 -19.906 1 96.12 193 SER A O 1
ATOM 1525 N N . ILE A 1 194 ? -6.316 -26.328 -21.5 1 96.88 194 ILE A N 1
ATOM 1526 C CA . ILE A 1 194 ? -5.184 -26.734 -20.672 1 96.88 194 ILE A CA 1
ATOM 1527 C C . ILE A 1 194 ? -4.309 -25.516 -20.359 1 96.88 194 ILE A C 1
ATOM 1529 O O . ILE A 1 194 ? -4.004 -25.234 -19.203 1 96.88 194 ILE A O 1
ATOM 1533 N N . ARG A 1 195 ? -4.008 -24.797 -21.391 1 96.25 195 ARG A N 1
ATOM 1534 C CA . ARG A 1 195 ? -3.119 -23.656 -21.25 1 96.25 195 ARG A CA 1
ATOM 1535 C C . ARG A 1 195 ? -3.764 -22.578 -20.375 1 96.25 195 ARG A C 1
ATOM 1537 O O . ARG A 1 195 ? -3.094 -21.953 -19.547 1 96.25 195 ARG A O 1
ATOM 1544 N N . LEU A 1 196 ? -4.996 -22.391 -20.562 1 94.81 196 LEU A N 1
ATOM 1545 C CA . LEU A 1 196 ? -5.723 -21.406 -19.781 1 94.81 196 LEU A CA 1
ATOM 1546 C C . LEU A 1 196 ? -5.758 -21.812 -18.297 1 94.81 196 LEU A C 1
ATOM 1548 O O . LEU A 1 196 ? -5.617 -20.953 -17.422 1 94.81 196 LEU A O 1
ATOM 1552 N N . THR A 1 197 ? -5.977 -23.031 -18.047 1 96.38 197 THR A N 1
ATOM 1553 C CA . THR A 1 197 ? -6.004 -23.547 -16.672 1 96.38 197 THR A CA 1
ATOM 1554 C C . THR A 1 197 ? -4.652 -23.328 -15.992 1 96.38 197 THR A C 1
ATOM 1556 O O . THR A 1 197 ? -4.594 -22.844 -14.859 1 96.38 197 THR A O 1
ATOM 1559 N N . LEU A 1 198 ? -3.611 -23.609 -16.672 1 96.06 198 LEU A N 1
ATOM 1560 C CA . LEU A 1 198 ? -2.271 -23.406 -16.125 1 96.06 198 LEU A CA 1
ATOM 1561 C C . LEU A 1 198 ? -1.99 -21.938 -15.898 1 96.06 198 LEU A C 1
ATOM 1563 O O . LEU A 1 198 ? -1.472 -21.547 -14.844 1 96.06 198 LEU A O 1
ATOM 1567 N N . LYS A 1 199 ? -2.422 -21.125 -16.781 1 93.62 199 LYS A N 1
ATOM 1568 C CA . LYS A 1 199 ? -2.234 -19.688 -16.688 1 93.62 199 LYS A CA 1
ATOM 1569 C C . LYS A 1 199 ? -2.973 -19.125 -15.469 1 93.62 199 LYS A C 1
ATOM 1571 O O . LYS A 1 199 ? -2.508 -18.172 -14.844 1 93.62 199 LYS A O 1
ATOM 1576 N N . SER A 1 200 ? -4.051 -19.719 -15.125 1 94.44 200 SER A N 1
ATOM 1577 C CA . SER A 1 200 ? -4.902 -19.25 -14.039 1 94.44 200 SER A CA 1
ATOM 1578 C C . SER A 1 200 ? -4.184 -19.328 -12.695 1 94.44 200 SER A C 1
ATOM 1580 O O . SER A 1 200 ? -4.605 -18.719 -11.711 1 94.44 200 SER A O 1
ATOM 1582 N N . ILE A 1 201 ? -3.156 -20.094 -12.641 1 94.31 201 ILE A N 1
ATOM 1583 C CA . ILE A 1 201 ? -2.41 -20.188 -11.398 1 94.31 201 ILE A CA 1
ATOM 1584 C C . ILE A 1 201 ? -0.94 -19.859 -11.641 1 94.31 201 ILE A C 1
ATOM 1586 O O . ILE A 1 201 ? -0.081 -20.156 -10.812 1 94.31 201 ILE A O 1
ATOM 1590 N N . TYR A 1 202 ? -0.614 -19.375 -12.844 1 92.19 202 TYR A N 1
ATOM 1591 C CA . TYR A 1 202 ? 0.69 -18.844 -13.227 1 92.19 202 TYR A CA 1
ATOM 1592 C C . TYR A 1 202 ? 1.732 -19.953 -13.297 1 92.19 202 TYR A C 1
ATOM 1594 O O . TYR A 1 202 ? 2.883 -19.766 -12.891 1 92.19 202 TYR A O 1
ATOM 1602 N N . ILE A 1 203 ? 1.277 -21.031 -13.641 1 92.69 203 ILE A N 1
ATOM 1603 C CA . ILE A 1 203 ? 2.203 -22.078 -14.047 1 92.69 203 ILE A CA 1
ATOM 1604 C C . ILE A 1 203 ? 2.406 -22.047 -15.562 1 92.69 203 ILE A C 1
ATOM 1606 O O . ILE A 1 203 ? 1.484 -21.703 -16.312 1 92.69 203 ILE A O 1
ATOM 1610 N N . LEU A 1 204 ? 3.492 -22.312 -16.031 1 89.38 204 LEU A N 1
ATOM 1611 C CA . LEU A 1 204 ? 3.83 -22.234 -17.453 1 89.38 204 LEU A CA 1
ATOM 1612 C C . LEU A 1 204 ? 2.861 -23.062 -18.281 1 89.38 204 LEU A C 1
ATOM 1614 O O . LEU A 1 204 ? 2.49 -24.172 -17.891 1 89.38 204 LEU A O 1
ATOM 1618 N N . ASN A 1 205 ? 2.479 -22.625 -19.453 1 85.38 205 ASN A N 1
ATOM 1619 C CA . ASN A 1 205 ? 1.366 -23.094 -20.266 1 85.38 205 ASN A CA 1
ATOM 1620 C C . ASN A 1 205 ? 1.615 -24.5 -20.797 1 85.38 205 ASN A C 1
ATOM 1622 O O . ASN A 1 205 ? 0.68 -25.188 -21.219 1 85.38 205 ASN A O 1
ATOM 1626 N N . ASP A 1 206 ? 2.68 -25.078 -20.75 1 87.88 206 ASP A N 1
ATOM 1627 C CA . ASP A 1 206 ? 2.912 -26.406 -21.297 1 87.88 206 ASP A CA 1
ATOM 1628 C C . ASP A 1 206 ? 3.531 -27.328 -20.25 1 87.88 206 ASP A C 1
ATOM 1630 O O . ASP A 1 206 ? 4.074 -28.391 -20.594 1 87.88 206 ASP A O 1
ATOM 1634 N N . ARG A 1 207 ? 3.34 -26.766 -19.156 1 90.62 207 ARG A N 1
ATOM 1635 C CA . ARG A 1 207 ? 3.896 -27.562 -18.062 1 90.62 207 ARG A CA 1
ATOM 1636 C C . ARG A 1 207 ? 2.885 -28.578 -17.562 1 90.62 207 ARG A C 1
ATOM 1638 O O . ARG A 1 207 ? 2.27 -28.391 -16.5 1 90.62 207 ARG A O 1
ATOM 1645 N N . VAL A 1 208 ? 2.639 -29.625 -18.281 1 95.25 208 VAL A N 1
ATOM 1646 C CA . VAL A 1 208 ? 1.753 -30.703 -17.875 1 95.25 208 VAL A CA 1
ATOM 1647 C C . VAL A 1 208 ? 2.484 -32.031 -17.984 1 95.25 208 VAL A C 1
ATOM 1649 O O . VAL A 1 208 ? 3.062 -32.344 -19.031 1 95.25 208 VAL A O 1
ATOM 1652 N N . ASP A 1 209 ? 2.424 -32.812 -16.922 1 95.06 209 ASP A N 1
ATOM 1653 C CA . ASP A 1 209 ? 3.109 -34.094 -16.922 1 95.06 209 ASP A CA 1
ATOM 1654 C C . ASP A 1 209 ? 2.129 -35.219 -17.172 1 95.06 209 ASP A C 1
ATOM 1656 O O . ASP A 1 209 ? 2.496 -36.25 -17.75 1 95.06 209 ASP A O 1
ATOM 1660 N N . VAL A 1 210 ? 0.971 -35.031 -16.672 1 96.88 210 VAL A N 1
ATOM 1661 C CA . VAL A 1 210 ? -0.026 -36.094 -16.703 1 96.88 210 VAL A CA 1
ATOM 1662 C C . VAL A 1 210 ? -1.388 -35.531 -17.078 1 96.88 210 VAL A C 1
ATOM 1664 O O . VAL A 1 210 ? -1.765 -34.438 -16.609 1 96.88 210 VAL A O 1
ATOM 1667 N N . ILE A 1 211 ? -2.086 -36.219 -17.891 1 97.62 211 ILE A N 1
ATOM 1668 C CA . ILE A 1 211 ? -3.482 -35.906 -18.203 1 97.62 211 ILE A CA 1
ATOM 1669 C C . ILE A 1 211 ? -4.355 -37.094 -17.781 1 97.62 211 ILE A C 1
ATOM 1671 O O . ILE A 1 211 ? -4.059 -38.25 -18.109 1 97.62 211 ILE A O 1
ATOM 1675 N N . VAL A 1 212 ? -5.348 -36.812 -16.984 1 97.38 212 VAL A N 1
ATOM 1676 C CA . VAL A 1 212 ? -6.316 -37.844 -16.625 1 97.38 212 VAL A CA 1
ATOM 1677 C C . VAL A 1 212 ? -7.668 -37.531 -17.266 1 97.38 212 VAL A C 1
ATOM 1679 O O . VAL A 1 212 ? -8.125 -36.375 -17.234 1 97.38 212 VAL A O 1
ATOM 1682 N N . SER A 1 213 ? -8.32 -38.469 -17.875 1 96.62 213 SER A N 1
ATOM 1683 C CA . SER A 1 213 ? -9.594 -38.312 -18.578 1 96.62 213 SER A CA 1
ATOM 1684 C C . SER A 1 213 ? -10.359 -39.625 -18.641 1 96.62 213 SER A C 1
ATOM 1686 O O . SER A 1 213 ? -9.758 -40.719 -18.672 1 96.62 213 SER A O 1
ATOM 1688 N N . PRO A 1 214 ? -11.656 -39.562 -18.625 1 94.19 214 PRO A N 1
ATOM 1689 C CA . PRO A 1 214 ? -12.438 -40.781 -18.797 1 94.19 214 PRO A CA 1
ATOM 1690 C C . PRO A 1 214 ? -12.461 -41.281 -20.25 1 94.19 214 PRO A C 1
ATOM 1692 O O . PRO A 1 214 ? -12.883 -42.406 -20.531 1 94.19 214 PRO A O 1
ATOM 1695 N N . VAL A 1 215 ? -12.055 -40.5 -21.125 1 91.94 215 VAL A N 1
ATOM 1696 C CA . VAL A 1 215 ? -12.086 -40.812 -22.547 1 91.94 215 VAL A CA 1
ATOM 1697 C C . VAL A 1 215 ? -10.672 -40.844 -23.109 1 91.94 215 VAL A C 1
ATOM 1699 O O . VAL A 1 215 ? -9.773 -40.156 -22.609 1 91.94 215 VAL A O 1
ATOM 1702 N N . LYS A 1 216 ? -10.453 -41.656 -24.109 1 93.31 216 LYS A N 1
ATOM 1703 C CA . LYS A 1 216 ? -9.172 -41.75 -24.812 1 93.31 216 LYS A CA 1
ATOM 1704 C C . LYS A 1 216 ? -9.367 -41.719 -26.328 1 93.31 216 LYS A C 1
ATOM 1706 O O . LYS A 1 216 ? -9.172 -42.719 -27 1 93.31 216 LYS A O 1
ATOM 1711 N N . ASP A 1 217 ? -9.711 -40.656 -26.812 1 93.88 217 ASP A N 1
ATOM 1712 C CA . ASP A 1 217 ? -9.922 -40.531 -28.266 1 93.88 217 ASP A CA 1
ATOM 1713 C C . ASP A 1 217 ? -8.672 -40 -28.953 1 93.88 217 ASP A C 1
ATOM 1715 O O . ASP A 1 217 ? -7.656 -39.75 -28.297 1 93.88 217 ASP A O 1
ATOM 1719 N N . ARG A 1 218 ? -8.719 -39.906 -30.188 1 94.94 218 ARG A N 1
ATOM 1720 C CA . ARG A 1 218 ? -7.559 -39.531 -31 1 94.94 218 ARG A CA 1
ATOM 1721 C C . ARG A 1 218 ? -7.086 -38.125 -30.625 1 94.94 218 ARG A C 1
ATOM 1723 O O . ARG A 1 218 ? -5.883 -37.844 -30.594 1 94.94 218 ARG A O 1
ATOM 1730 N N . ASN A 1 219 ? -7.98 -37.219 -30.344 1 95.44 219 ASN A N 1
ATOM 1731 C CA . ASN A 1 219 ? -7.648 -35.812 -30.094 1 95.44 219 ASN A CA 1
ATOM 1732 C C . ASN A 1 219 ? -6.859 -35.656 -28.797 1 95.44 219 ASN A C 1
ATOM 1734 O O . ASN A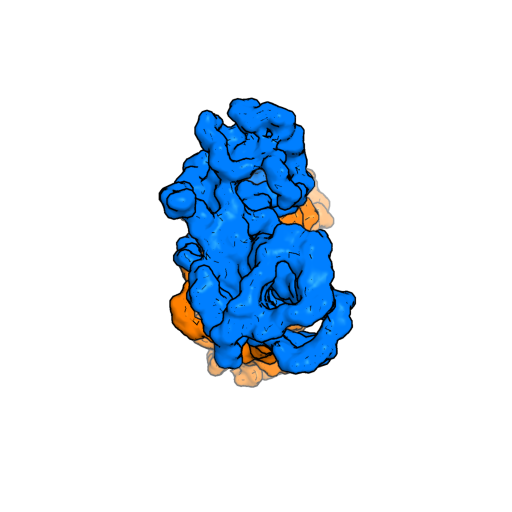 1 219 ? -5.852 -34.938 -28.75 1 95.44 219 ASN A O 1
ATOM 1738 N N . ILE A 1 220 ? -7.238 -36.312 -27.719 1 95.75 220 ILE A N 1
ATOM 1739 C CA . ILE A 1 220 ? -6.551 -36.188 -26.438 1 95.75 220 ILE A CA 1
ATOM 1740 C C . ILE A 1 220 ? -5.199 -36.906 -26.516 1 95.75 220 ILE A C 1
ATOM 1742 O O . ILE A 1 220 ? -4.23 -36.469 -25.891 1 95.75 220 ILE A O 1
ATOM 1746 N N . ILE A 1 221 ? -5.145 -37.969 -27.281 1 96.31 221 ILE A N 1
ATOM 1747 C CA . ILE A 1 221 ? -3.881 -38.656 -27.484 1 96.31 221 ILE A CA 1
ATOM 1748 C C . ILE A 1 221 ? -2.889 -37.75 -28.188 1 96.31 221 ILE A C 1
ATOM 1750 O O . ILE A 1 221 ? -1.732 -37.625 -27.766 1 96.31 221 ILE A O 1
ATOM 1754 N N . ASN A 1 222 ? -3.375 -37.094 -29.203 1 96.56 222 ASN A N 1
ATOM 1755 C CA . ASN A 1 222 ? -2.533 -36.156 -29.938 1 96.56 222 ASN A CA 1
ATOM 1756 C C . ASN A 1 222 ? -2.027 -35.031 -29.031 1 96.56 222 ASN A C 1
ATOM 1758 O O . ASN A 1 222 ? -0.855 -34.656 -29.094 1 96.56 222 ASN A O 1
ATOM 1762 N N . ILE A 1 223 ? -2.898 -34.5 -28.203 1 96.88 223 ILE A N 1
ATOM 1763 C CA . ILE A 1 223 ? -2.545 -33.406 -27.297 1 96.88 223 ILE A CA 1
ATOM 1764 C C . ILE A 1 223 ? -1.528 -33.906 -26.281 1 96.88 223 ILE A C 1
ATOM 1766 O O . ILE A 1 223 ? -0.561 -33.188 -25.969 1 96.88 223 ILE A O 1
ATOM 1770 N N . SER A 1 224 ? -1.778 -35.062 -25.703 1 96.81 224 SER A N 1
ATOM 1771 C CA . SER A 1 224 ? -0.85 -35.625 -24.734 1 96.81 224 SER A CA 1
ATOM 1772 C C . SER A 1 224 ? 0.538 -35.844 -25.328 1 96.81 224 SER A C 1
ATOM 1774 O O . SER A 1 224 ? 1.547 -35.562 -24.688 1 96.81 224 SER A O 1
ATOM 1776 N N . THR A 1 225 ? 0.59 -36.281 -26.578 1 96.62 225 THR A N 1
ATOM 1777 C CA . THR A 1 225 ? 1.854 -36.469 -27.281 1 96.62 225 THR A CA 1
ATOM 1778 C C . THR A 1 225 ? 2.525 -35.125 -27.531 1 96.62 225 THR A C 1
ATOM 1780 O O . THR A 1 225 ? 3.729 -34.969 -27.297 1 96.62 225 THR A O 1
ATOM 1783 N N . LEU A 1 226 ? 1.739 -34.188 -27.984 1 95.88 226 LEU A N 1
ATOM 1784 C CA . LEU A 1 226 ? 2.244 -32.875 -28.266 1 95.88 226 LEU A CA 1
ATOM 1785 C C . LEU A 1 226 ? 2.877 -32.25 -27.016 1 95.88 226 LEU A C 1
ATOM 1787 O O . LEU A 1 226 ? 3.939 -31.625 -27.094 1 95.88 226 LEU A O 1
ATOM 1791 N N . LEU A 1 227 ? 2.275 -32.469 -25.812 1 95.31 227 LEU A N 1
ATOM 1792 C CA . LEU A 1 227 ? 2.711 -31.875 -24.562 1 95.31 227 LEU A CA 1
ATOM 1793 C C . LEU A 1 227 ? 3.746 -32.75 -23.859 1 95.31 227 LEU A C 1
ATOM 1795 O O . LEU A 1 227 ? 4.363 -32.312 -22.875 1 95.31 227 LEU A O 1
ATOM 1799 N N . GLY A 1 228 ? 3.922 -33.938 -24.422 1 94.12 228 GLY A N 1
ATOM 1800 C CA . GLY A 1 228 ? 4.801 -34.875 -23.75 1 94.12 228 GLY A CA 1
ATOM 1801 C C . GLY A 1 228 ? 4.254 -35.375 -22.422 1 94.12 228 GLY A C 1
ATOM 1802 O O . GLY A 1 228 ? 5.02 -35.625 -21.5 1 94.12 228 GLY A O 1
ATOM 1803 N N . ALA A 1 229 ? 2.969 -35.406 -22.297 1 96.56 229 ALA A N 1
ATOM 1804 C CA . ALA A 1 229 ? 2.309 -35.781 -21.062 1 96.56 229 ALA A CA 1
ATOM 1805 C C . ALA A 1 229 ? 1.842 -37.219 -21.109 1 96.56 229 ALA A C 1
ATOM 1807 O O . ALA A 1 229 ? 1.408 -37.719 -22.156 1 96.56 229 ALA A O 1
ATOM 1808 N N . GLU A 1 230 ? 1.939 -37.875 -19.969 1 96.88 230 GLU A N 1
ATOM 1809 C CA . GLU A 1 230 ? 1.335 -39.219 -19.859 1 96.88 230 GLU A CA 1
ATOM 1810 C C . GLU A 1 230 ? -0.187 -39.125 -19.797 1 96.88 230 GLU A C 1
ATOM 1812 O O . GLU A 1 230 ? -0.734 -38.219 -19.156 1 96.88 230 GLU A O 1
ATOM 1817 N N . LEU A 1 231 ? -0.867 -40.062 -20.516 1 97.69 231 LEU A N 1
ATOM 1818 C CA . LEU A 1 231 ? -2.326 -40.062 -20.531 1 97.69 231 LEU A CA 1
ATOM 1819 C C . LEU A 1 231 ? -2.873 -41.281 -19.781 1 97.69 231 LEU A C 1
ATOM 1821 O O . LEU A 1 231 ? -2.496 -42.406 -20.062 1 97.69 231 LEU A O 1
ATOM 1825 N N . PHE A 1 232 ? -3.689 -41.031 -18.781 1 97.44 232 PHE A N 1
ATOM 1826 C CA . PHE A 1 232 ? -4.348 -42.094 -18.016 1 97.44 232 PHE A CA 1
ATOM 1827 C C . PHE A 1 232 ? -5.859 -42 -18.156 1 97.44 232 PHE A C 1
ATOM 1829 O O . PHE A 1 232 ? -6.438 -40.906 -18.031 1 97.44 232 PHE A O 1
ATOM 1836 N N . THR A 1 233 ? -6.441 -43.125 -18.406 1 96.56 233 THR A N 1
ATOM 1837 C CA . THR A 1 233 ? -7.898 -43.188 -18.422 1 96.56 233 THR A CA 1
ATOM 1838 C C . THR A 1 233 ? -8.43 -43.5 -17.031 1 96.56 233 THR A C 1
ATOM 1840 O O . THR A 1 233 ? -8.227 -44.594 -16.5 1 96.56 233 THR A O 1
ATOM 1843 N N . ILE A 1 234 ? -9.055 -42.594 -16.422 1 96 234 ILE A N 1
ATOM 1844 C CA . ILE A 1 234 ? -9.617 -42.719 -15.086 1 96 234 ILE A CA 1
ATOM 1845 C C . ILE A 1 234 ? -11.07 -42.281 -15.086 1 96 234 ILE A C 1
ATOM 1847 O O . ILE A 1 234 ? -11.391 -41.156 -15.539 1 96 234 ILE A O 1
ATOM 1851 N N . TYR A 1 235 ? -11.93 -43.188 -14.539 1 93.69 235 TYR A N 1
ATOM 1852 C CA . TYR A 1 235 ? -13.352 -42.844 -14.453 1 93.69 235 TYR A CA 1
ATOM 1853 C C . TYR A 1 235 ? -13.672 -42.156 -13.125 1 93.69 235 TYR A C 1
ATOM 1855 O O . TYR A 1 235 ? -13.164 -42.562 -12.078 1 93.69 235 TYR A O 1
ATOM 1863 N N . GLY A 1 236 ? -14.422 -41.125 -13.227 1 91.62 236 GLY A N 1
ATOM 1864 C CA . GLY A 1 236 ? -14.859 -40.406 -12.039 1 91.62 236 GLY A CA 1
ATOM 1865 C C . GLY A 1 236 ? -16.062 -39.5 -12.289 1 91.62 236 GLY A C 1
ATOM 1866 O O . GLY A 1 236 ? -16.297 -39.094 -13.422 1 91.62 236 GLY A O 1
ATOM 1867 N N . ASP A 1 237 ? -16.812 -39.125 -11.211 1 91.31 237 ASP A N 1
ATOM 1868 C CA . ASP A 1 237 ? -18.016 -38.312 -11.297 1 91.31 2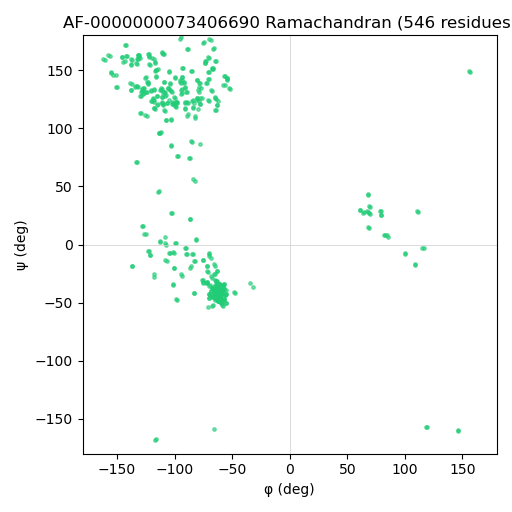37 ASP A CA 1
ATOM 1869 C C . ASP A 1 237 ? -17.656 -36.844 -11.547 1 91.31 237 ASP A C 1
ATOM 1871 O O . ASP A 1 237 ? -18.438 -36.125 -12.164 1 91.31 237 ASP A O 1
ATOM 1875 N N . THR A 1 238 ? -16.547 -36.469 -11 1 93.69 238 THR A N 1
ATOM 1876 C CA . THR A 1 238 ? -16.062 -35.125 -11.18 1 93.69 238 THR A CA 1
ATOM 1877 C C . THR A 1 238 ? -14.609 -35.125 -11.625 1 93.69 238 THR A C 1
ATOM 1879 O O . THR A 1 238 ? -13.906 -36.125 -11.484 1 93.69 238 THR A O 1
ATOM 1882 N N . CYS A 1 239 ? -14.25 -34 -12.188 1 94 239 CYS A N 1
ATOM 1883 C CA . CYS A 1 239 ? -12.852 -33.844 -12.555 1 94 239 CYS A CA 1
ATOM 1884 C C . CYS A 1 239 ? -11.938 -34.031 -11.344 1 94 239 CYS A C 1
ATOM 1886 O O . CYS A 1 239 ? -10.891 -34.656 -11.438 1 94 239 CYS A O 1
ATOM 1888 N N . GLU A 1 240 ? -12.336 -33.531 -10.172 1 95.62 240 GLU A N 1
ATOM 1889 C CA . GLU A 1 240 ? -11.578 -33.625 -8.93 1 95.62 240 GLU A CA 1
ATOM 1890 C C . GLU A 1 240 ? -11.422 -35.062 -8.492 1 95.62 240 GLU A C 1
ATOM 1892 O O . GLU A 1 240 ? -10.352 -35.469 -8.031 1 95.62 240 GLU A O 1
ATOM 1897 N N . SER A 1 241 ? -12.547 -35.812 -8.609 1 95.81 241 SER A N 1
ATOM 1898 C CA . SER A 1 241 ? -12.492 -37.219 -8.219 1 95.81 241 SER A CA 1
ATOM 1899 C C . SER A 1 241 ? -11.484 -37.969 -9.055 1 95.81 241 SER A C 1
ATOM 1901 O O . SER A 1 241 ? -10.805 -38.875 -8.555 1 95.81 241 SER A O 1
ATOM 1903 N N . MET A 1 242 ? -11.352 -37.688 -10.328 1 95.94 242 MET A N 1
ATOM 1904 C CA . MET A 1 242 ? -10.359 -38.312 -11.195 1 95.94 242 MET A CA 1
ATOM 1905 C C . MET A 1 242 ? -8.945 -37.969 -10.734 1 95.94 242 MET A C 1
ATOM 1907 O O . MET A 1 242 ? -8.102 -38.875 -10.625 1 95.94 242 MET A O 1
ATOM 1911 N N . LEU A 1 243 ? -8.734 -36.719 -10.414 1 95.81 243 LEU A N 1
ATOM 1912 C CA . LEU A 1 243 ? -7.43 -36.25 -9.953 1 95.81 243 LEU A CA 1
ATOM 1913 C C . LEU A 1 243 ? -7.047 -36.938 -8.648 1 95.81 243 LEU A C 1
ATOM 1915 O O . LEU A 1 243 ? -5.91 -37.406 -8.484 1 95.81 243 LEU A O 1
ATOM 1919 N N . LEU A 1 244 ? -8 -37 -7.73 1 95.81 244 LEU A N 1
ATOM 1920 C CA . LEU A 1 244 ? -7.75 -37.594 -6.426 1 95.81 244 LEU A CA 1
ATOM 1921 C C . LEU A 1 244 ? -7.426 -39.094 -6.57 1 95.81 244 LEU A C 1
ATOM 1923 O O . LEU A 1 244 ? -6.59 -39.625 -5.836 1 95.81 244 LEU A O 1
ATOM 1927 N N . GLN A 1 245 ? -8.086 -39.75 -7.465 1 96 245 GLN A N 1
ATOM 1928 C CA . GLN A 1 245 ? -7.82 -41.156 -7.723 1 96 245 GLN A CA 1
ATOM 1929 C C . GLN A 1 245 ? -6.395 -41.375 -8.234 1 96 245 GLN A C 1
ATOM 1931 O O . GLN A 1 245 ? -5.742 -42.375 -7.891 1 96 245 GLN A O 1
ATOM 1936 N N . TYR A 1 246 ? -5.926 -40.531 -9.078 1 94.44 246 TYR A N 1
ATOM 1937 C CA . TYR A 1 246 ? -4.543 -40.594 -9.547 1 94.44 246 TYR A CA 1
ATOM 1938 C C . TYR A 1 246 ? -3.57 -40.344 -8.398 1 94.44 246 TYR A C 1
ATOM 1940 O O . TYR A 1 246 ? -2.461 -40.875 -8.391 1 94.44 246 TYR A O 1
ATOM 1948 N N . GLY A 1 247 ? -3.965 -39.5 -7.371 1 90.75 247 GLY A N 1
ATOM 1949 C CA . GLY A 1 247 ? -3.131 -39.219 -6.211 1 90.75 247 GLY A CA 1
ATOM 1950 C C . GLY A 1 247 ? -2.629 -37.781 -6.18 1 90.75 247 GLY A C 1
ATOM 1951 O O . GLY A 1 247 ? -1.603 -37.5 -5.559 1 90.75 247 GLY A O 1
ATOM 1952 N N . GLY A 1 248 ? -3.266 -36.906 -6.691 1 87.31 248 GLY A N 1
ATOM 1953 C CA . GLY A 1 248 ? -2.807 -35.5 -6.699 1 87.31 248 GLY A CA 1
ATOM 1954 C C . GLY A 1 248 ? -3.549 -34.625 -5.715 1 87.31 248 GLY A C 1
ATOM 1955 O O . GLY A 1 248 ? -4.656 -34.969 -5.289 1 87.31 248 GLY A O 1
ATOM 1956 N N . LYS A 1 249 ? -2.854 -33.656 -5.234 1 93.75 249 LYS A N 1
ATOM 1957 C CA . LYS A 1 249 ? -3.514 -32.594 -4.508 1 93.75 249 LYS A CA 1
ATOM 1958 C C . LYS A 1 249 ? -4.184 -31.609 -5.473 1 93.75 249 LYS A C 1
ATOM 1960 O O . LYS A 1 249 ? -3.57 -31.172 -6.449 1 93.75 249 LYS A O 1
ATOM 1965 N N . ILE A 1 250 ? -5.402 -31.25 -5.133 1 96.94 250 ILE A N 1
ATOM 1966 C CA . ILE A 1 250 ? -6.152 -30.391 -6.043 1 96.94 250 ILE A CA 1
ATOM 1967 C C . ILE A 1 250 ? -5.715 -28.938 -5.855 1 96.94 250 ILE A C 1
ATOM 1969 O O . ILE A 1 250 ? -5.715 -28.422 -4.738 1 96.94 250 ILE A O 1
ATOM 1973 N N . LEU A 1 251 ? -5.332 -28.297 -6.891 1 97.19 251 LEU A N 1
ATOM 1974 C CA . LEU A 1 251 ? -5 -26.875 -6.867 1 97.19 251 LEU A CA 1
ATOM 1975 C C . LEU A 1 251 ? -6.172 -26.031 -7.363 1 97.19 251 LEU A C 1
ATOM 1977 O O . LEU A 1 251 ? -6.551 -25.047 -6.719 1 97.19 251 LEU A O 1
ATOM 1981 N N . LEU A 1 252 ? -6.762 -26.422 -8.461 1 98.06 252 LEU A N 1
ATOM 1982 C CA . LEU A 1 252 ? -7.941 -25.781 -9.031 1 98.06 252 LEU A CA 1
ATOM 1983 C C . LEU A 1 252 ? -9.07 -26.781 -9.227 1 98.06 252 LEU A C 1
ATOM 1985 O O . LEU A 1 252 ? -8.859 -27.859 -9.766 1 98.06 252 LEU A O 1
ATOM 1989 N N . LYS A 1 253 ? -10.203 -26.438 -8.789 1 97.88 253 LYS A N 1
ATOM 1990 C CA . LYS A 1 253 ? -11.359 -27.328 -8.93 1 97.88 253 LYS A CA 1
ATOM 1991 C C . LYS A 1 253 ? -11.875 -27.328 -10.367 1 97.88 253 LYS A C 1
ATOM 1993 O O . LYS A 1 253 ? -11.406 -26.562 -11.203 1 97.88 253 LYS A O 1
ATOM 1998 N N . GLY A 1 254 ? -12.82 -28.219 -10.57 1 97.25 254 GLY A N 1
ATOM 1999 C CA . GLY A 1 254 ? -13.367 -28.359 -11.906 1 97.25 254 GLY A CA 1
ATOM 2000 C C . GLY A 1 254 ? -14.164 -27.156 -12.367 1 97.25 254 GLY A C 1
ATOM 2001 O O . GLY A 1 254 ? -15.008 -26.641 -11.625 1 97.25 254 GLY A O 1
ATOM 2002 N N . VAL A 1 255 ? -13.867 -26.703 -13.586 1 96 255 VAL A N 1
ATOM 2003 C CA . VAL A 1 255 ? -14.594 -25.594 -14.195 1 96 255 VAL A CA 1
ATOM 2004 C C . VAL A 1 255 ? -14.992 -25.953 -15.617 1 96 255 VAL A C 1
ATOM 2006 O O . VAL A 1 255 ? -14.195 -26.547 -16.359 1 96 255 VAL A O 1
ATOM 2009 N N . LYS A 1 256 ? -16.172 -25.656 -15.93 1 93.62 256 LYS A N 1
ATOM 2010 C CA . LYS A 1 256 ? -16.656 -25.922 -17.281 1 93.62 256 LYS A CA 1
ATOM 2011 C C . LYS A 1 256 ? -16.172 -24.859 -18.266 1 93.62 256 LYS A C 1
ATOM 2013 O O . LYS A 1 256 ? -16.266 -23.672 -17.984 1 93.62 256 LYS A O 1
ATOM 2018 N N . ARG A 1 257 ? -15.672 -25.391 -19.328 1 91.62 257 ARG A N 1
ATOM 2019 C CA . ARG A 1 257 ? -15.141 -24.547 -20.391 1 91.62 257 ARG A CA 1
ATOM 2020 C C . ARG A 1 257 ? -15.938 -24.719 -21.688 1 91.62 257 ARG A C 1
ATOM 2022 O O . ARG A 1 257 ? -17.094 -25.156 -21.656 1 91.62 257 ARG A O 1
ATOM 2029 N N . ALA A 1 258 ? -15.312 -24.172 -22.734 1 87.56 258 ALA A N 1
ATOM 2030 C CA . ALA A 1 258 ? -15.992 -24.266 -24.031 1 87.56 258 ALA A CA 1
ATOM 2031 C C . ALA A 1 258 ? -16.281 -25.719 -24.391 1 87.56 258 ALA A C 1
ATOM 2033 O O . ALA A 1 258 ? -15.5 -26.609 -24.047 1 87.56 258 ALA A O 1
ATOM 2034 N N . PHE A 1 259 ? -17.438 -26.016 -25.078 1 90.81 259 PHE A N 1
ATOM 2035 C CA . PHE A 1 259 ? -17.828 -27.297 -25.641 1 90.81 259 PHE A CA 1
ATOM 2036 C C . PHE A 1 259 ? -18.125 -28.312 -24.531 1 90.81 259 PHE A C 1
ATOM 2038 O O . PHE A 1 259 ? -18.047 -29.516 -24.75 1 90.81 259 PHE A O 1
ATOM 2045 N N . GLY A 1 260 ? -18.281 -27.797 -23.297 1 90.69 260 GLY A N 1
ATOM 2046 C CA . GLY A 1 260 ? -18.641 -28.656 -22.188 1 90.69 260 GLY A CA 1
ATOM 2047 C C . GLY A 1 260 ? -17.453 -29.328 -21.547 1 90.69 260 GLY A C 1
ATOM 2048 O O . GLY A 1 260 ? -17.609 -30.234 -20.719 1 90.69 260 GLY A O 1
ATOM 2049 N N . LEU A 1 261 ? -16.266 -28.969 -21.953 1 95.44 261 LEU A N 1
ATOM 2050 C CA . LEU A 1 261 ? -15.039 -29.5 -21.359 1 95.44 261 LEU A CA 1
ATOM 2051 C C . LEU A 1 261 ? -14.844 -28.969 -19.953 1 95.44 261 LEU A C 1
ATOM 2053 O O . LEU A 1 261 ? -14.898 -27.766 -19.719 1 95.44 261 LEU A O 1
ATOM 2057 N N . GLU A 1 262 ? -14.727 -29.922 -19.031 1 96.88 262 GLU A N 1
ATOM 2058 C CA . GLU A 1 262 ? -14.391 -29.547 -17.656 1 96.88 262 GLU A CA 1
ATOM 2059 C C . GLU A 1 262 ? -12.898 -29.766 -17.375 1 96.88 262 GLU A C 1
ATOM 2061 O O . GLU A 1 262 ? -12.367 -30.844 -17.672 1 96.88 262 GLU A O 1
ATOM 2066 N N . THR A 1 263 ? -12.234 -28.75 -16.906 1 97.38 263 THR A N 1
ATOM 2067 C CA . THR A 1 263 ? -10.82 -28.891 -16.578 1 97.38 263 THR A CA 1
ATOM 2068 C C . THR A 1 263 ? -10.594 -28.688 -15.078 1 97.38 263 THR A C 1
ATOM 2070 O O . THR A 1 263 ? -11.305 -27.906 -14.438 1 97.38 263 THR A O 1
ATOM 2073 N N . CYS A 1 264 ? -9.688 -29.391 -14.5 1 97.88 264 CYS A N 1
ATOM 2074 C CA . CYS A 1 264 ? -9.18 -29.203 -13.148 1 97.88 264 CYS A CA 1
ATOM 2075 C C . CYS A 1 264 ? -7.676 -29.453 -13.086 1 97.88 264 CYS A C 1
ATOM 2077 O O . CYS A 1 264 ? -7.094 -30 -14.023 1 97.88 264 CYS A O 1
ATOM 2079 N N . LEU A 1 265 ? -7.055 -28.969 -12.031 1 97.88 265 LEU A N 1
ATOM 2080 C CA . LEU A 1 265 ? -5.598 -29 -11.961 1 97.88 265 LEU A CA 1
ATOM 2081 C C . LEU A 1 265 ? -5.137 -29.516 -10.594 1 97.88 265 LEU A C 1
ATOM 2083 O O . LEU A 1 265 ? -5.688 -29.125 -9.562 1 97.88 265 LEU A O 1
ATOM 2087 N N . GLY A 1 266 ? -4.156 -30.375 -10.609 1 96.88 266 GLY A N 1
ATOM 2088 C CA . GLY A 1 266 ? -3.539 -30.875 -9.391 1 96.88 266 GLY A CA 1
ATOM 2089 C C . GLY A 1 266 ? -2.043 -31.078 -9.516 1 96.88 266 GLY A C 1
ATOM 2090 O O . GLY A 1 266 ? -1.475 -30.891 -10.594 1 96.88 266 GLY A O 1
ATOM 2091 N N . VAL A 1 267 ? -1.46 -31.359 -8.352 1 96.19 267 VAL A N 1
ATOM 2092 C CA . VAL A 1 267 ? -0.032 -31.656 -8.352 1 96.19 267 VAL A CA 1
ATOM 2093 C C . VAL A 1 267 ? 0.25 -32.844 -7.426 1 96.19 267 VAL A C 1
ATOM 2095 O O . VAL A 1 267 ? -0.532 -33.125 -6.516 1 96.19 267 VAL A O 1
ATOM 2098 N N . VAL A 1 268 ? 1.343 -33.531 -7.715 1 95.06 268 VAL A N 1
ATOM 2099 C CA . VAL A 1 268 ? 1.857 -34.625 -6.883 1 95.06 268 VAL A CA 1
ATOM 2100 C C . VAL A 1 268 ? 3.334 -34.375 -6.578 1 95.06 268 VAL A C 1
ATOM 2102 O O . VAL A 1 268 ? 4.113 -34.031 -7.473 1 95.06 268 VAL A O 1
ATOM 2105 N N . LYS A 1 269 ? 3.74 -34.531 -5.336 1 90.19 269 LYS A N 1
ATOM 2106 C CA . LYS A 1 269 ? 5.16 -34.5 -5 1 90.19 269 LYS A CA 1
ATOM 2107 C C . LYS A 1 269 ? 5.812 -35.844 -5.301 1 90.19 269 LYS A C 1
ATOM 2109 O O . LYS A 1 269 ? 5.285 -36.906 -4.918 1 90.19 269 LYS A O 1
ATOM 2114 N N . VAL A 1 270 ? 6.848 -35.844 -6.098 1 78 270 VAL A N 1
ATOM 2115 C CA . VAL A 1 270 ? 7.539 -37.062 -6.48 1 78 270 VAL A CA 1
ATOM 2116 C C . VAL A 1 270 ? 8.578 -37.438 -5.422 1 78 270 VAL A C 1
ATOM 2118 O O . VAL A 1 270 ? 9.484 -36.656 -5.141 1 78 270 VAL A O 1
ATOM 2121 N N . GLU A 1 271 ? 8.242 -38.219 -4.352 1 66.38 271 GLU A N 1
ATOM 2122 C CA . GLU A 1 271 ? 9.227 -38.688 -3.387 1 66.38 271 GLU A CA 1
ATOM 2123 C C . GLU A 1 271 ? 10.055 -39.844 -3.953 1 66.38 271 GLU A C 1
ATOM 2125 O O . GLU A 1 271 ? 9.562 -40.594 -4.789 1 66.38 271 GLU A O 1
ATOM 2130 N N . LYS A 1 272 ? 11.508 -39.906 -4.016 1 57.09 272 LYS A N 1
ATOM 2131 C CA . LYS A 1 272 ? 12.445 -40.969 -4.43 1 57.09 272 LYS A CA 1
ATOM 2132 C C . LYS A 1 272 ? 11.898 -42.344 -4.133 1 57.09 272 LYS A C 1
ATOM 2134 O O . LYS A 1 272 ? 12.438 -43.344 -4.605 1 57.09 272 LYS A O 1
ATOM 2139 N N . GLY A 1 273 ? 11.25 -42.688 -3.207 1 40.56 273 GLY A N 1
ATOM 2140 C CA . GLY A 1 273 ? 11.406 -44.125 -2.922 1 40.56 273 GLY A CA 1
ATOM 2141 C C . GLY A 1 273 ? 10.836 -45 -4.004 1 40.56 273 GLY A C 1
ATOM 2142 O O . GLY A 1 273 ? 11.203 -46.188 -4.105 1 40.56 273 GLY A O 1
ATOM 2143 N N . ILE A 1 274 ? 9.547 -44.906 -4.516 1 36.19 274 ILE A N 1
ATOM 2144 C CA . ILE A 1 274 ? 8.953 -46.094 -5.133 1 36.19 274 ILE A CA 1
ATOM 2145 C C . ILE A 1 274 ? 9.406 -46.188 -6.59 1 36.19 274 ILE A C 1
ATOM 2147 O O . ILE A 1 274 ? 9.023 -45.375 -7.422 1 36.19 274 ILE A O 1
ATOM 2151 N N . GLN A 1 275 ? 10.68 -46.219 -6.98 1 28.08 275 GLN A N 1
ATOM 2152 C CA . GLN A 1 275 ? 10.914 -47.031 -8.18 1 28.08 275 GLN A CA 1
ATOM 2153 C C . GLN A 1 275 ? 10.266 -48.406 -8.062 1 28.08 275 GLN A C 1
ATOM 2155 O O . GLN A 1 275 ? 10.367 -49.062 -7.023 1 28.08 275 GLN A O 1
ATOM 2160 N N . MET B 1 1 ? 2.914 -25.172 -1.58 1 82.44 1 MET B N 1
ATOM 2161 C CA . MET B 1 1 ? 3.49 -23.922 -2.049 1 82.44 1 MET B CA 1
ATOM 2162 C C . MET B 1 1 ? 2.432 -23.062 -2.732 1 82.44 1 MET B C 1
ATOM 2164 O O . MET B 1 1 ? 2.436 -21.844 -2.588 1 82.44 1 MET B O 1
ATOM 2168 N N . TYR B 1 2 ? 1.373 -23.531 -3.291 1 93.62 2 TYR B N 1
ATOM 2169 C CA . TYR B 1 2 ? 0.401 -22.797 -4.09 1 93.62 2 TYR B CA 1
ATOM 2170 C C . TYR B 1 2 ? -0.782 -22.344 -3.234 1 93.62 2 TYR B C 1
ATOM 2172 O O . TYR B 1 2 ? -1.229 -23.094 -2.355 1 93.62 2 TYR B O 1
ATOM 2180 N N . TYR B 1 3 ? -1.233 -21.219 -3.48 1 96.19 3 TYR B N 1
ATOM 2181 C CA . TYR B 1 3 ? -2.459 -20.734 -2.854 1 96.19 3 TYR B CA 1
ATOM 2182 C C . TYR B 1 3 ? -3.682 -21.125 -3.67 1 96.19 3 TYR B C 1
ATOM 2184 O O . TYR B 1 3 ? -3.762 -20.828 -4.863 1 96.19 3 TYR B O 1
ATOM 2192 N N . ASN B 1 4 ? -4.555 -21.844 -2.975 1 95.62 4 ASN B N 1
ATOM 2193 C CA . ASN B 1 4 ? -5.707 -22.312 -3.734 1 95.62 4 ASN B CA 1
ATOM 2194 C C . ASN B 1 4 ? -7.004 -22.156 -2.939 1 95.62 4 ASN B C 1
ATOM 2196 O O . ASN B 1 4 ? -8.094 -22.266 -3.498 1 95.62 4 ASN B O 1
ATOM 2200 N N . LYS B 1 5 ? -6.938 -22.016 -1.675 1 97.62 5 LYS B N 1
ATOM 2201 C CA . LYS B 1 5 ? -8.078 -21.75 -0.803 1 97.62 5 LYS B CA 1
ATOM 2202 C C . LYS B 1 5 ? -8.117 -20.297 -0.383 1 97.62 5 LYS B C 1
ATOM 2204 O O . LYS B 1 5 ? -7.352 -19.859 0.482 1 97.62 5 LYS B O 1
ATOM 2209 N N . ILE B 1 6 ? -9.094 -19.578 -0.958 1 98.38 6 ILE B N 1
ATOM 2210 C CA . ILE B 1 6 ? -9.07 -18.125 -0.819 1 98.38 6 ILE B CA 1
ATOM 2211 C C . ILE B 1 6 ? -10.289 -17.672 -0.019 1 98.38 6 ILE B C 1
ATOM 2213 O O . ILE B 1 6 ? -11.414 -18.109 -0.277 1 98.38 6 ILE B O 1
ATOM 2217 N N . ARG B 1 7 ? -10.078 -16.938 0.975 1 97.81 7 ARG B N 1
ATOM 2218 C CA . ARG B 1 7 ? -11.141 -16.234 1.682 1 97.81 7 ARG B CA 1
ATOM 2219 C C . ARG B 1 7 ? -11.188 -14.766 1.287 1 97.81 7 ARG B C 1
ATOM 2221 O O . ARG B 1 7 ? -10.188 -14.055 1.415 1 97.81 7 ARG B O 1
ATOM 2228 N N . VAL B 1 8 ? -12.273 -14.289 0.777 1 98.06 8 VAL B N 1
ATOM 2229 C CA . VAL B 1 8 ? -12.453 -12.891 0.407 1 98.06 8 VAL B CA 1
ATOM 2230 C C . VAL B 1 8 ? -13.219 -12.15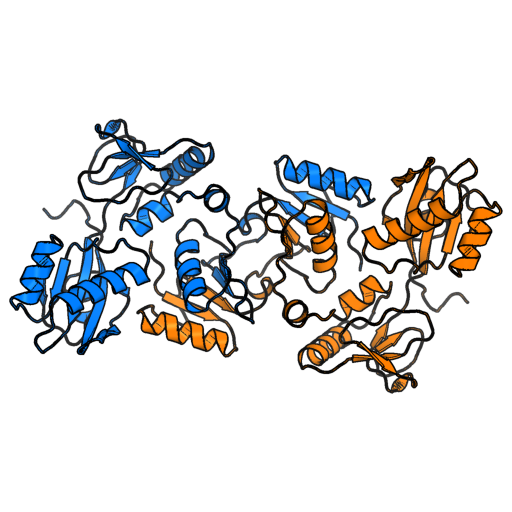6 1.508 1 98.06 8 VAL B C 1
ATOM 2232 O O . VAL B 1 8 ? -14.32 -12.57 1.887 1 98.06 8 VAL B O 1
ATOM 2235 N N . ILE B 1 9 ? -12.648 -11.148 2.027 1 96.44 9 ILE B N 1
ATOM 2236 C CA . ILE B 1 9 ? -13.234 -10.367 3.105 1 96.44 9 ILE B CA 1
ATOM 2237 C C . ILE B 1 9 ? -13.648 -8.992 2.576 1 96.44 9 ILE B C 1
ATOM 2239 O O . ILE B 1 9 ? -12.82 -8.25 2.045 1 96.44 9 ILE B O 1
ATOM 2243 N N . GLY B 1 10 ? -14.812 -8.625 2.635 1 93.38 10 GLY B N 1
ATOM 2244 C CA . GLY B 1 10 ? -15.375 -7.363 2.182 1 93.38 10 GLY B CA 1
ATOM 2245 C C . GLY B 1 10 ? -16.859 -7.449 1.882 1 93.38 10 GLY B C 1
ATOM 2246 O O . GLY B 1 10 ? -17.375 -8.531 1.587 1 93.38 10 GLY B O 1
ATOM 2247 N N . ASN B 1 11 ? -17.641 -6.414 2.059 1 87.25 11 ASN B N 1
ATOM 2248 C CA . ASN B 1 11 ? -19.078 -6.406 1.825 1 87.25 11 ASN B CA 1
ATOM 2249 C C . ASN B 1 11 ? -19.453 -5.488 0.665 1 87.25 11 ASN B C 1
ATOM 2251 O O . ASN B 1 11 ? -20.469 -4.801 0.718 1 87.25 11 ASN B O 1
ATOM 2255 N N . SER B 1 12 ? -18.828 -5.516 -0.377 1 92.5 12 SER B N 1
ATOM 2256 C CA . SER B 1 12 ? -19.062 -4.656 -1.533 1 92.5 12 SER B CA 1
ATOM 2257 C C . SER B 1 12 ? -19.344 -5.48 -2.787 1 92.5 12 SER B C 1
ATOM 2259 O O . SER B 1 12 ? -19.125 -6.695 -2.797 1 92.5 12 SER B O 1
ATOM 2261 N N . SER B 1 13 ? -19.891 -4.836 -3.807 1 96 13 SER B N 1
ATOM 2262 C CA . SER B 1 13 ? -20.109 -5.473 -5.102 1 96 13 SER B CA 1
ATOM 2263 C C . SER B 1 13 ? -18.781 -5.945 -5.711 1 96 13 SER B C 1
ATOM 2265 O O . SER B 1 13 ? -18.75 -6.973 -6.391 1 96 13 SER B O 1
ATOM 2267 N N . LEU B 1 14 ? -17.812 -5.18 -5.453 1 97.06 14 LEU B N 1
ATOM 2268 C CA . LEU B 1 14 ? -16.5 -5.566 -5.969 1 97.06 14 LEU B CA 1
ATOM 2269 C C . LEU B 1 14 ? -16.031 -6.879 -5.34 1 97.06 14 LEU B C 1
ATOM 2271 O O . LEU B 1 14 ? -15.508 -7.75 -6.035 1 97.06 14 LEU B O 1
ATOM 2275 N N . ALA B 1 15 ? -16.172 -7.02 -4.016 1 97.56 15 ALA B N 1
ATOM 2276 C CA . ALA B 1 15 ? -15.82 -8.266 -3.342 1 97.56 15 ALA B CA 1
ATOM 2277 C C . ALA B 1 15 ? -16.562 -9.453 -3.965 1 97.56 15 ALA B C 1
ATOM 2279 O O . ALA B 1 15 ? -15.953 -10.5 -4.227 1 97.56 15 ALA B O 1
ATOM 2280 N N . ASP B 1 16 ? -17.812 -9.25 -4.238 1 97.94 16 ASP B N 1
ATOM 2281 C CA . ASP B 1 16 ? -18.625 -10.289 -4.875 1 97.94 16 ASP B CA 1
ATOM 2282 C C . ASP B 1 16 ? -18.078 -10.641 -6.258 1 97.94 16 ASP B C 1
ATOM 2284 O O . ASP B 1 16 ? -18.031 -11.812 -6.637 1 97.94 16 ASP B O 1
ATOM 2288 N N . ARG B 1 17 ? -17.766 -9.648 -6.941 1 98.19 17 ARG B N 1
ATOM 2289 C CA . ARG B 1 17 ? -17.219 -9.844 -8.273 1 98.19 17 ARG B CA 1
ATOM 2290 C C . ARG B 1 17 ? -15.922 -10.641 -8.219 1 98.19 17 ARG B C 1
ATOM 2292 O O . ARG B 1 17 ? -15.711 -11.547 -9.031 1 98.19 17 ARG B O 1
ATOM 2299 N N . ILE B 1 18 ? -15.031 -10.32 -7.277 1 98.5 18 ILE B N 1
ATOM 2300 C CA . ILE B 1 18 ? -13.766 -11.023 -7.113 1 98.5 18 ILE B CA 1
ATOM 2301 C C . ILE B 1 18 ? -14.031 -12.492 -6.789 1 98.5 18 ILE B C 1
ATOM 2303 O O . ILE B 1 18 ? -13.391 -13.383 -7.355 1 98.5 18 ILE B O 1
ATOM 2307 N N . ILE B 1 19 ? -14.961 -12.727 -5.887 1 98.25 19 ILE B N 1
ATOM 2308 C CA . ILE B 1 19 ? -15.352 -14.086 -5.531 1 98.25 19 ILE B CA 1
ATOM 2309 C C . ILE B 1 19 ? -15.781 -14.844 -6.789 1 98.25 19 ILE B C 1
ATOM 2311 O O . ILE B 1 19 ? -15.312 -15.961 -7.039 1 98.25 19 ILE B O 1
ATOM 2315 N N . LYS B 1 20 ? -16.641 -14.227 -7.512 1 97.88 20 LYS B N 1
ATOM 2316 C CA . LYS B 1 20 ? -17.172 -14.859 -8.719 1 97.88 20 LYS B CA 1
ATOM 2317 C C . LYS B 1 20 ? -16.047 -15.18 -9.703 1 97.88 20 LYS B C 1
ATOM 2319 O O . LYS B 1 20 ? -15.992 -16.297 -10.234 1 97.88 20 LYS B O 1
ATOM 2324 N N . LEU B 1 21 ? -15.203 -14.281 -9.977 1 97.44 21 LEU B N 1
ATOM 2325 C CA . LEU B 1 21 ? -14.141 -14.438 -10.953 1 97.44 21 LEU B CA 1
ATOM 2326 C C . LEU B 1 21 ? -13.164 -15.531 -10.523 1 97.44 21 LEU B C 1
ATOM 2328 O O . LEU B 1 21 ? -12.781 -16.375 -11.336 1 97.44 21 LEU B O 1
ATOM 2332 N N . LEU B 1 22 ? -12.734 -15.508 -9.234 1 97.94 22 LEU B N 1
ATOM 2333 C CA . LEU B 1 22 ? -11.82 -16.516 -8.727 1 97.94 22 LEU B CA 1
ATOM 2334 C C . LEU B 1 22 ? -12.453 -17.906 -8.758 1 97.94 22 LEU B C 1
ATOM 2336 O O . LEU B 1 22 ? -11.789 -18.891 -9.094 1 97.94 22 LEU B O 1
ATOM 2340 N N . ASN B 1 23 ? -13.703 -17.875 -8.414 1 97 23 ASN B N 1
ATOM 2341 C CA . ASN B 1 23 ? -14.453 -19.141 -8.477 1 97 23 ASN B CA 1
ATOM 2342 C C . ASN B 1 23 ? -14.523 -19.672 -9.906 1 97 23 ASN B C 1
ATOM 2344 O O . ASN B 1 23 ? -14.383 -20.875 -10.125 1 97 23 ASN B O 1
ATOM 2348 N N . GLU B 1 24 ? -14.664 -18.875 -10.836 1 96.12 24 GLU B N 1
ATOM 2349 C CA . GLU B 1 24 ? -14.852 -19.234 -12.234 1 96.12 24 GLU B CA 1
ATOM 2350 C C . GLU B 1 24 ? -13.555 -19.781 -12.844 1 96.12 24 GLU B C 1
ATOM 2352 O O . GLU B 1 24 ? -13.578 -20.469 -13.867 1 96.12 24 GLU B O 1
ATOM 2357 N N . ILE B 1 25 ? -12.523 -19.5 -12.195 1 95.56 25 ILE B N 1
ATOM 2358 C CA . ILE B 1 25 ? -11.289 -20.016 -12.789 1 95.56 25 ILE B CA 1
ATOM 2359 C C . ILE B 1 25 ? -10.773 -21.172 -11.953 1 95.56 25 ILE B C 1
ATOM 2361 O O . ILE B 1 25 ? -9.664 -21.672 -12.188 1 95.56 25 ILE B O 1
ATOM 2365 N N . GLY B 1 26 ? -11.508 -21.484 -10.859 1 97.12 26 GLY B N 1
ATOM 2366 C CA . GLY B 1 26 ? -11.281 -22.781 -10.25 1 97.12 26 GLY B CA 1
ATOM 2367 C C . GLY B 1 26 ? -10.742 -22.703 -8.836 1 97.12 26 GLY B C 1
ATOM 2368 O O . GLY B 1 26 ? -10.523 -23.719 -8.188 1 97.12 26 GLY B O 1
ATOM 2369 N N . TYR B 1 27 ? -10.461 -21.5 -8.266 1 98.19 27 TYR B N 1
ATOM 2370 C CA . TYR B 1 27 ? -10.016 -21.391 -6.879 1 98.19 27 TYR B CA 1
ATOM 2371 C C . TYR B 1 27 ? -11.133 -21.797 -5.918 1 98.19 27 TYR B C 1
ATOM 2373 O O . TYR B 1 27 ? -12.312 -21.656 -6.23 1 98.19 27 TYR B O 1
ATOM 2381 N N . PHE B 1 28 ? -10.719 -22.297 -4.773 1 97.94 28 PHE B N 1
ATOM 2382 C CA . PHE B 1 28 ? -11.672 -22.578 -3.703 1 97.94 28 PHE B CA 1
ATOM 2383 C C . PHE B 1 28 ? -11.961 -21.328 -2.885 1 97.94 28 PHE B C 1
ATOM 2385 O O . PHE B 1 28 ? -11.047 -20.75 -2.295 1 97.94 28 PHE B O 1
ATOM 2392 N N . ILE B 1 29 ? -13.203 -20.938 -2.918 1 98.38 29 ILE B N 1
ATOM 2393 C CA . ILE B 1 29 ? -13.625 -19.844 -2.051 1 98.38 29 ILE B CA 1
ATOM 2394 C C . ILE B 1 29 ? -14.117 -20.406 -0.716 1 98.38 29 ILE B C 1
ATOM 2396 O O . ILE B 1 29 ? -15.086 -21.172 -0.671 1 98.38 29 ILE B O 1
ATOM 2400 N N . VAL B 1 30 ? -13.422 -20.047 0.348 1 98.06 30 VAL B N 1
ATOM 2401 C CA . VAL B 1 30 ? -13.719 -20.688 1.625 1 98.06 30 VAL B CA 1
ATOM 2402 C C . VAL B 1 30 ? -13.891 -19.625 2.707 1 98.06 30 VAL B C 1
ATOM 2404 O O . VAL B 1 30 ? -13.461 -18.484 2.539 1 98.06 30 VAL B O 1
ATOM 2407 N N . ASN B 1 31 ? -14.492 -19.969 3.801 1 96.5 31 ASN B N 1
ATOM 2408 C CA . ASN B 1 31 ? -14.664 -19.062 4.934 1 96.5 31 ASN B CA 1
ATOM 2409 C C . ASN B 1 31 ? -13.742 -19.438 6.094 1 96.5 31 ASN B C 1
ATOM 2411 O O . ASN B 1 31 ? -13.586 -18.672 7.039 1 96.5 31 ASN B O 1
ATOM 2415 N N . GLU B 1 32 ? -13.188 -20.688 5.961 1 95.19 32 GLU B N 1
ATOM 2416 C CA . GLU B 1 32 ? -12.234 -21.172 6.957 1 95.19 32 GLU B CA 1
ATOM 2417 C C . GLU B 1 32 ? -11.133 -22 6.309 1 95.19 32 GLU B C 1
ATOM 2419 O O . GLU B 1 32 ? -11.273 -22.438 5.164 1 95.19 32 GLU B O 1
ATOM 2424 N N . SER B 1 33 ? -10.039 -22.078 7.008 1 95.06 33 SER B N 1
ATOM 2425 C CA . SER B 1 33 ? -8.906 -22.891 6.582 1 95.06 33 SER B CA 1
ATOM 2426 C C . SER B 1 33 ? -8.312 -22.391 5.273 1 95.06 33 SER B C 1
ATOM 2428 O O . SER B 1 33 ? -7.883 -23.172 4.43 1 95.06 33 SER B O 1
ATOM 2430 N N . GLU B 1 34 ? -8.5 -21.047 5.051 1 96.12 34 GLU B N 1
ATOM 2431 C CA . GLU B 1 34 ? -7.91 -20.422 3.867 1 96.12 34 GLU B CA 1
ATOM 2432 C C . GLU B 1 34 ? -6.387 -20.422 3.947 1 96.12 34 GLU B C 1
ATOM 2434 O O . GLU B 1 34 ? -5.816 -20.469 5.039 1 96.12 34 GLU B O 1
ATOM 2439 N N . ASN B 1 35 ? -5.77 -20.438 2.863 1 96.75 35 ASN B N 1
ATOM 2440 C CA . ASN B 1 35 ? -4.324 -20.234 2.842 1 96.75 35 ASN B CA 1
ATOM 2441 C C . ASN B 1 35 ? -3.947 -18.922 2.158 1 96.75 35 ASN B C 1
ATOM 2443 O O . ASN B 1 35 ? -2.764 -18.609 2.012 1 96.75 35 ASN B O 1
ATOM 2447 N N . LEU B 1 36 ? -4.918 -18.125 1.721 1 97.25 36 LEU B N 1
ATOM 2448 C CA . LEU B 1 36 ? -4.758 -16.766 1.199 1 97.25 36 LEU B CA 1
ATOM 2449 C C . LEU B 1 36 ? -6 -15.93 1.474 1 97.25 36 LEU B C 1
ATOM 2451 O O . LEU B 1 36 ? -7.125 -16.391 1.291 1 97.25 36 LEU B O 1
ATOM 2455 N N . ARG B 1 37 ? -5.824 -14.727 1.911 1 96.62 37 ARG B N 1
ATOM 2456 C CA . ARG B 1 37 ? -6.918 -13.797 2.148 1 96.62 37 ARG B CA 1
ATOM 2457 C C . ARG B 1 37 ? -6.871 -12.633 1.166 1 96.62 37 ARG B C 1
ATOM 2459 O O . ARG B 1 37 ? -5.797 -12.094 0.886 1 96.62 37 ARG B O 1
ATOM 2466 N N . VAL B 1 38 ? -7.973 -12.352 0.621 1 98 38 VAL B N 1
ATOM 2467 C CA . VAL B 1 38 ? -8.172 -11.125 -0.144 1 98 38 VAL B CA 1
ATOM 2468 C C . VAL B 1 38 ? -9.078 -10.172 0.631 1 98 38 VAL B C 1
ATOM 2470 O O . VAL B 1 38 ? -10.242 -10.484 0.891 1 98 38 VAL B O 1
ATOM 2473 N N . VAL B 1 39 ? -8.562 -9.07 1.016 1 96.75 39 VAL B N 1
ATOM 2474 C CA . VAL B 1 39 ? -9.312 -8.094 1.798 1 96.75 39 VAL B CA 1
ATOM 2475 C C . VAL B 1 39 ? -9.672 -6.895 0.925 1 96.75 39 VAL B C 1
ATOM 2477 O O . VAL B 1 39 ? -8.789 -6.25 0.356 1 96.75 39 VAL B O 1
ATOM 2480 N N . VAL B 1 40 ? -10.977 -6.598 0.803 1 97.5 40 VAL B N 1
ATOM 2481 C CA . VAL B 1 40 ? -11.453 -5.461 0.027 1 97.5 40 VAL B CA 1
ATOM 2482 C C . VAL B 1 40 ? -11.766 -4.293 0.96 1 97.5 40 VAL B C 1
ATOM 2484 O O . VAL B 1 40 ? -12.594 -4.422 1.867 1 97.5 40 VAL B O 1
ATOM 2487 N N . GLY B 1 41 ? -11.055 -3.123 0.788 1 95.19 41 GLY B N 1
ATOM 2488 C CA . GLY B 1 41 ? -11.211 -1.962 1.651 1 95.19 41 GLY B CA 1
ATOM 2489 C C . GLY B 1 41 ? -9.914 -1.193 1.853 1 95.19 41 GLY B C 1
ATOM 2490 O O . GLY B 1 41 ? -9.023 -1.229 1 1 95.19 41 GLY B O 1
ATOM 2491 N N . PRO B 1 42 ? -9.852 -0.405 2.902 1 93.31 42 PRO B N 1
ATOM 2492 C CA . PRO B 1 42 ? -8.617 0.323 3.205 1 93.31 42 PRO B CA 1
ATOM 2493 C C . PRO B 1 42 ? -7.516 -0.583 3.756 1 93.31 42 PRO B C 1
ATOM 2495 O O . PRO B 1 42 ? -7.801 -1.683 4.238 1 93.31 42 PRO B O 1
ATOM 2498 N N . LEU B 1 43 ? -6.281 -0.176 3.654 1 93.12 43 LEU B N 1
ATOM 2499 C CA . LEU B 1 43 ? -5.129 -0.942 4.121 1 93.12 43 LEU B CA 1
ATOM 2500 C C . LEU B 1 43 ? -5.258 -1.269 5.605 1 93.12 43 LEU B C 1
ATOM 2502 O O . LEU B 1 43 ? -4.863 -2.35 6.043 1 93.12 43 LEU B O 1
ATOM 2506 N N . SER B 1 44 ? -5.844 -0.414 6.383 1 87.5 44 SER B N 1
ATOM 2507 C CA . SER B 1 44 ? -5.988 -0.603 7.824 1 87.5 44 SER B CA 1
ATOM 2508 C C . SER B 1 44 ? -6.844 -1.825 8.141 1 87.5 44 SER B C 1
ATOM 2510 O O . SER B 1 44 ? -6.738 -2.4 9.219 1 87.5 44 SER B O 1
ATOM 2512 N N . ARG B 1 45 ? -7.66 -2.246 7.258 1 87.56 45 ARG B N 1
ATOM 2513 C CA . ARG B 1 45 ? -8.492 -3.432 7.441 1 87.56 45 ARG B CA 1
ATOM 2514 C C . ARG B 1 45 ? -7.668 -4.707 7.293 1 87.56 45 ARG B C 1
ATOM 2516 O O . ARG B 1 45 ? -8.023 -5.75 7.848 1 87.56 45 ARG B O 1
ATOM 2523 N N . ALA B 1 46 ? -6.66 -4.574 6.457 1 87.5 46 ALA B N 1
ATOM 2524 C CA . ALA B 1 46 ? -5.848 -5.75 6.152 1 87.5 46 ALA B CA 1
ATOM 2525 C C . ALA B 1 46 ? -4.742 -5.938 7.188 1 87.5 46 ALA B C 1
ATOM 2527 O O . ALA B 1 46 ? -4.172 -7.023 7.301 1 87.5 46 ALA B O 1
ATOM 2528 N N . ILE B 1 47 ? -4.492 -4.805 7.898 1 83.06 47 ILE B N 1
ATOM 2529 C CA . ILE B 1 47 ? -3.34 -4.836 8.789 1 83.06 47 ILE B CA 1
ATOM 2530 C C . ILE B 1 47 ? -3.803 -4.656 10.234 1 83.06 47 ILE B C 1
ATOM 2532 O O . ILE B 1 47 ? -4.738 -3.9 10.508 1 83.06 47 ILE B O 1
ATOM 2536 N N . LYS B 1 48 ? -3.689 -5.512 11.211 1 63.12 48 LYS B N 1
ATOM 2537 C CA . LYS B 1 48 ? -4.121 -5.387 12.602 1 63.12 48 LYS B CA 1
ATOM 2538 C C . LYS B 1 48 ? -3.246 -4.395 13.359 1 63.12 48 LYS B C 1
ATOM 2540 O O . LYS B 1 48 ? -3.742 -3.629 14.188 1 63.12 48 LYS B O 1
ATOM 2545 N N . PHE B 1 49 ? -1.945 -4.41 13.461 1 61.94 49 PHE B N 1
ATOM 2546 C CA . PHE B 1 49 ? -1.23 -4.18 14.711 1 61.94 49 PHE B CA 1
ATOM 2547 C C . PHE B 1 49 ? -0.543 -2.818 14.703 1 61.94 49 PHE B C 1
ATOM 2549 O O . PHE B 1 49 ? 0.188 -2.479 15.633 1 61.94 49 PHE B O 1
ATOM 2556 N N . ALA B 1 50 ? -0.696 -1.896 13.742 1 62 50 ALA B N 1
ATOM 2557 C CA . ALA B 1 50 ? 0.371 -0.932 14 1 62 50 ALA B CA 1
ATOM 2558 C C . ALA B 1 50 ? -0.015 0.026 15.125 1 62 50 ALA B C 1
ATOM 2560 O O . ALA B 1 50 ? -1.087 0.635 15.086 1 62 50 ALA B O 1
ATOM 2561 N N . ASN B 1 51 ? 0.666 0.095 16.312 1 73.25 51 ASN B N 1
ATOM 2562 C CA . ASN B 1 51 ? 0.425 0.957 17.453 1 73.25 51 ASN B CA 1
ATOM 2563 C C . ASN B 1 51 ? 0.713 2.42 17.141 1 73.25 51 ASN B C 1
ATOM 2565 O O . ASN B 1 51 ? 0.148 3.32 17.75 1 73.25 51 ASN B O 1
ATOM 2569 N N . LYS B 1 52 ? 1.61 2.691 16.234 1 88.5 52 LYS B N 1
ATOM 2570 C CA . LYS B 1 52 ? 1.963 4.059 15.852 1 88.5 52 LYS B CA 1
ATOM 2571 C C . LYS B 1 52 ? 1.562 4.352 14.406 1 88.5 52 LYS B C 1
ATOM 2573 O O . LYS B 1 52 ? 1.482 3.439 13.586 1 88.5 52 LYS B O 1
ATOM 2578 N N . PRO B 1 53 ? 1.259 5.656 14.133 1 94.06 53 PRO B N 1
ATOM 2579 C CA . PRO B 1 53 ? 1.086 6.027 12.727 1 94.06 53 PRO B CA 1
ATOM 2580 C C . PRO B 1 53 ? 2.311 5.695 11.875 1 94.06 53 PRO B C 1
ATOM 2582 O O . PRO B 1 53 ? 3.445 5.895 12.312 1 94.06 53 PRO B O 1
ATOM 2585 N N . VAL B 1 54 ? 2.088 5.156 10.688 1 95 54 VAL B N 1
ATOM 2586 C CA . VAL B 1 54 ? 3.207 4.699 9.867 1 95 54 VAL B CA 1
ATOM 2587 C C . VAL B 1 54 ? 2.982 5.098 8.414 1 95 54 VAL B C 1
ATOM 2589 O O . VAL B 1 54 ? 1.876 4.953 7.887 1 95 54 VAL B O 1
ATOM 2592 N N . ILE B 1 55 ? 3.986 5.648 7.82 1 97.44 55 ILE B N 1
ATOM 2593 C CA . ILE B 1 55 ? 4.062 5.863 6.379 1 97.44 55 ILE B CA 1
ATOM 2594 C C . ILE B 1 55 ? 5.129 4.949 5.777 1 97.44 55 ILE B C 1
ATOM 2596 O O . ILE B 1 55 ? 6.262 4.906 6.258 1 97.44 55 ILE B O 1
ATOM 2600 N N . LEU B 1 56 ? 4.785 4.195 4.781 1 96.94 56 LEU B N 1
ATOM 2601 C CA . LEU B 1 56 ? 5.742 3.381 4.043 1 96.94 56 LEU B CA 1
ATOM 2602 C C . LEU B 1 56 ? 6.258 4.125 2.816 1 96.94 56 LEU B C 1
ATOM 2604 O O . LEU B 1 56 ? 5.477 4.75 2.09 1 96.94 56 LEU B O 1
ATOM 2608 N N . VAL B 1 57 ? 7.508 4.094 2.631 1 98.25 57 VAL B N 1
ATOM 2609 C CA . VAL B 1 57 ? 8.148 4.508 1.387 1 98.25 57 VAL B CA 1
ATOM 2610 C C . VAL B 1 57 ? 8.93 3.34 0.794 1 98.25 57 VAL B C 1
ATOM 2612 O O . VAL B 1 57 ? 9.789 2.76 1.46 1 98.25 57 VAL B O 1
ATOM 2615 N N . THR B 1 58 ? 8.602 2.996 -0.458 1 97.19 58 THR B N 1
ATOM 2616 C CA . THR B 1 58 ? 9.328 1.896 -1.077 1 97.19 58 THR B CA 1
ATOM 2617 C C . THR B 1 58 ? 10.797 2.254 -1.255 1 97.19 58 THR B C 1
ATOM 2619 O O . THR B 1 58 ? 11.156 3.434 -1.316 1 97.19 58 THR B O 1
ATOM 2622 N N . GLU B 1 59 ? 11.641 1.293 -1.374 1 92.88 59 GLU B N 1
ATOM 2623 C CA . GLU B 1 59 ? 13.086 1.477 -1.391 1 92.88 59 GLU B CA 1
ATOM 2624 C C . GLU B 1 59 ? 13.508 2.402 -2.525 1 92.88 59 GLU B C 1
ATOM 2626 O O . GLU B 1 59 ? 14.438 3.199 -2.369 1 92.88 59 GLU B O 1
ATOM 2631 N N . ASN B 1 60 ? 12.844 2.322 -3.615 1 94.31 60 ASN B N 1
ATOM 2632 C CA . ASN B 1 60 ? 13.195 3.148 -4.762 1 94.31 60 ASN B CA 1
ATOM 2633 C C . ASN B 1 60 ? 12.445 4.477 -4.75 1 94.31 60 ASN B C 1
ATOM 2635 O O . ASN B 1 60 ? 12.586 5.281 -5.676 1 94.31 60 ASN B O 1
ATOM 2639 N N . GLY B 1 61 ? 11.547 4.676 -3.771 1 97.38 61 GLY B N 1
ATOM 2640 C CA . GLY B 1 61 ? 10.828 5.93 -3.613 1 97.38 61 GLY B CA 1
ATOM 2641 C C . GLY B 1 61 ? 9.617 6.047 -4.523 1 97.38 61 GLY B C 1
ATOM 2642 O O . GLY B 1 61 ? 8.984 7.102 -4.594 1 97.38 61 GLY B O 1
ATOM 2643 N N . GLU B 1 62 ? 9.289 4.965 -5.188 1 97.38 62 GLU B N 1
ATOM 2644 C CA . GLU B 1 62 ? 8.219 5.02 -6.18 1 97.38 62 GLU B CA 1
ATOM 2645 C C . GLU B 1 62 ? 6.863 5.234 -5.512 1 97.38 62 GLU B C 1
ATOM 2647 O O . GLU B 1 62 ? 6.02 5.965 -6.039 1 97.38 62 GLU B O 1
ATOM 2652 N N . TYR B 1 63 ? 6.684 4.586 -4.426 1 98.38 63 TYR B N 1
ATOM 2653 C CA . TYR B 1 63 ? 5.379 4.668 -3.777 1 98.38 63 TYR B CA 1
ATOM 2654 C C . TYR B 1 63 ? 5.516 5.168 -2.344 1 98.38 63 TYR B C 1
ATOM 2656 O O . TYR B 1 63 ? 6.449 4.781 -1.631 1 98.38 63 TYR B O 1
ATOM 2664 N N . VAL B 1 64 ? 4.645 6.023 -1.929 1 98.75 64 VAL B N 1
ATOM 2665 C CA . VAL B 1 64 ? 4.453 6.488 -0.56 1 98.75 64 VAL B CA 1
ATOM 2666 C C . VAL B 1 64 ? 3.055 6.109 -0.075 1 98.75 64 VAL B C 1
ATOM 2668 O O . VAL B 1 64 ? 2.053 6.551 -0.641 1 98.75 64 VAL B O 1
ATOM 2671 N N . ILE B 1 65 ? 2.953 5.281 0.948 1 98.06 65 ILE B N 1
ATOM 2672 C CA . ILE B 1 65 ? 1.689 4.66 1.324 1 98.06 65 ILE B CA 1
ATOM 2673 C C . ILE B 1 65 ? 1.435 4.867 2.814 1 98.06 65 ILE B C 1
ATOM 2675 O O . ILE B 1 65 ? 2.148 4.316 3.656 1 98.06 65 ILE B O 1
ATOM 2679 N N . PRO B 1 66 ? 0.415 5.648 3.225 1 96.81 66 PRO B N 1
ATOM 2680 C CA . PRO B 1 66 ? -0.007 5.613 4.629 1 96.81 66 PRO B CA 1
ATOM 2681 C C . PRO B 1 66 ? -0.533 4.246 5.055 1 96.81 66 PRO B C 1
ATOM 2683 O O . PRO B 1 66 ? -1.537 3.771 4.516 1 96.81 66 PRO B O 1
ATOM 2686 N N . VAL B 1 67 ? 0.079 3.67 5.992 1 93.56 67 VAL B N 1
ATOM 2687 C CA . VAL B 1 67 ? -0.238 2.297 6.367 1 93.56 67 VAL B CA 1
ATOM 2688 C C . VAL B 1 67 ? -1.447 2.285 7.301 1 93.56 67 VAL B C 1
ATOM 2690 O O . VAL B 1 67 ? -2.303 1.401 7.207 1 93.56 67 VAL B O 1
ATOM 2693 N N . ASN B 1 68 ? -1.437 3.248 8.219 1 92.31 68 ASN B N 1
ATOM 2694 C CA . ASN B 1 68 ? -2.557 3.383 9.148 1 92.31 68 ASN B CA 1
ATOM 2695 C C . ASN B 1 68 ? -2.818 4.844 9.5 1 92.31 68 ASN B C 1
ATOM 2697 O O . ASN B 1 68 ? -2.037 5.727 9.141 1 92.31 68 ASN B O 1
ATOM 2701 N N . ARG B 1 69 ? -4.031 5.102 10.008 1 93.19 69 ARG B N 1
ATOM 2702 C CA . ARG B 1 69 ? -4.445 6.434 10.438 1 93.19 69 ARG B CA 1
ATOM 2703 C C . ARG B 1 69 ? -4.402 7.422 9.273 1 93.19 69 ARG B C 1
ATOM 2705 O O . ARG B 1 69 ? -4.059 8.594 9.461 1 93.19 69 ARG B O 1
ATOM 2712 N N . GLU B 1 70 ? -4.629 6.844 8.117 1 95.25 70 GLU B N 1
ATOM 2713 C CA . GLU B 1 70 ? -4.625 7.656 6.906 1 95.25 70 GLU B CA 1
ATOM 2714 C C . GLU B 1 70 ? -5.477 8.914 7.082 1 95.25 70 GLU B C 1
ATOM 2716 O O . GLU B 1 70 ? -5.016 10.023 6.816 1 95.25 70 GLU B O 1
ATOM 2721 N N . GLU B 1 71 ? -6.598 8.789 7.719 1 94.94 71 GLU B N 1
ATOM 2722 C CA . GLU B 1 71 ? -7.594 9.852 7.801 1 94.94 71 GLU B CA 1
ATOM 2723 C C . GLU B 1 71 ? -7.285 10.82 8.945 1 94.94 71 GLU B C 1
ATOM 2725 O O . GLU B 1 71 ? -7.934 11.859 9.078 1 94.94 71 GLU B O 1
ATOM 2730 N N . SER B 1 72 ? -6.309 10.477 9.75 1 94.5 72 SER B N 1
ATOM 2731 C CA . SER B 1 72 ? -5.973 11.289 10.914 1 94.5 72 SER B CA 1
ATOM 2732 C C . SER B 1 72 ? -4.727 12.125 10.656 1 94.5 72 SER B C 1
ATOM 2734 O O . SER B 1 72 ? -3.957 12.406 11.586 1 94.5 72 SER B O 1
ATOM 2736 N N . GLY B 1 73 ? -4.488 12.43 9.414 1 95.5 73 GLY B N 1
ATOM 2737 C CA . GLY B 1 73 ? -3.414 13.359 9.109 1 95.5 73 GLY B CA 1
ATOM 2738 C C . GLY B 1 73 ? -2.209 12.695 8.469 1 95.5 73 GLY B C 1
ATOM 2739 O O . GLY B 1 73 ? -1.361 13.367 7.883 1 95.5 73 GLY B O 1
ATOM 2740 N N . VAL B 1 74 ? -2.113 11.359 8.586 1 96.81 74 VAL B N 1
ATOM 2741 C CA . VAL B 1 74 ? -0.961 10.664 8.023 1 96.81 74 VAL B CA 1
ATOM 2742 C C . VAL B 1 74 ? -0.937 10.852 6.508 1 96.81 74 VAL B C 1
ATOM 2744 O O . VAL B 1 74 ? 0.134 10.969 5.906 1 96.81 74 VAL B O 1
ATOM 2747 N N . SER B 1 75 ? -2.117 10.945 5.906 1 97.62 75 SER B N 1
ATOM 2748 C CA . SER B 1 75 ? -2.201 11.172 4.465 1 97.62 75 SER B CA 1
ATOM 2749 C C . SER B 1 75 ? -1.579 12.508 4.082 1 97.62 75 SER B C 1
ATOM 2751 O O . SER B 1 75 ? -0.962 12.633 3.021 1 97.62 75 SER B O 1
ATOM 2753 N N . LEU B 1 76 ? -1.692 13.484 4.922 1 97 76 LEU B N 1
ATOM 2754 C CA . LEU B 1 76 ? -1.17 14.82 4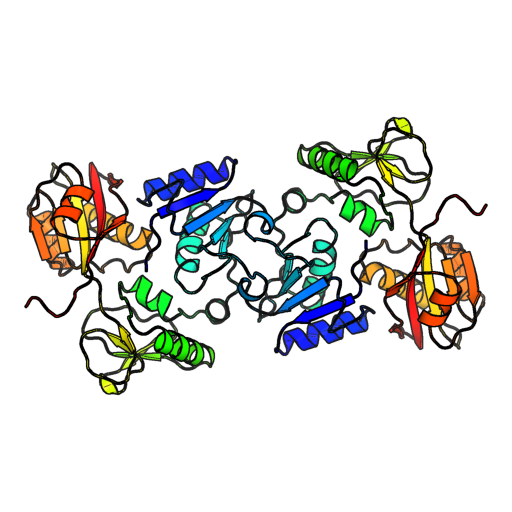.641 1 97 76 LEU B CA 1
ATOM 2755 C C . LEU B 1 76 ? 0.355 14.82 4.668 1 97 76 LEU B C 1
ATOM 2757 O O . LEU B 1 76 ? 0.997 15.352 3.76 1 97 76 LEU B O 1
ATOM 2761 N N . ILE B 1 77 ? 0.927 14.188 5.691 1 97.88 77 ILE B N 1
ATOM 2762 C CA . ILE B 1 77 ? 2.381 14.109 5.797 1 97.88 77 ILE B CA 1
ATOM 2763 C C . ILE B 1 77 ? 2.932 13.227 4.68 1 97.88 77 ILE B C 1
ATOM 2765 O O . ILE B 1 77 ? 3.988 13.523 4.113 1 97.88 77 ILE B O 1
ATOM 2769 N N . ALA B 1 78 ? 2.193 12.188 4.387 1 98.31 78 ALA B N 1
ATOM 2770 C CA . ALA B 1 78 ? 2.592 11.328 3.273 1 98.31 78 ALA B CA 1
ATOM 2771 C C . ALA B 1 78 ? 2.615 12.109 1.963 1 98.31 78 ALA B C 1
ATOM 2773 O O . ALA B 1 78 ? 3.498 11.906 1.126 1 98.31 78 ALA B O 1
ATOM 2774 N N . SER B 1 79 ? 1.642 12.953 1.764 1 97.69 79 SER B N 1
ATOM 2775 C CA . SER B 1 79 ? 1.597 13.805 0.581 1 97.69 79 SER B CA 1
ATOM 2776 C C . SER B 1 79 ? 2.82 14.711 0.506 1 97.69 79 SER B C 1
ATOM 2778 O O . SER B 1 79 ? 3.418 14.867 -0.56 1 97.69 79 SER B O 1
ATOM 2780 N N . LEU B 1 80 ? 3.143 15.242 1.582 1 96.81 80 LEU B N 1
ATOM 2781 C CA . LEU B 1 80 ? 4.324 16.094 1.666 1 96.81 80 LEU B CA 1
ATOM 2782 C C . LEU B 1 80 ? 5.578 15.32 1.266 1 96.81 80 LEU B C 1
ATOM 2784 O O . LEU B 1 80 ? 6.367 15.789 0.442 1 96.81 80 LEU B O 1
ATOM 2788 N N . ILE B 1 81 ? 5.777 14.164 1.83 1 98.19 81 ILE B N 1
ATOM 2789 C CA . ILE B 1 81 ? 6.945 13.336 1.548 1 98.19 81 ILE B CA 1
ATOM 2790 C C . ILE B 1 81 ? 6.953 12.945 0.072 1 98.19 81 ILE B C 1
ATOM 2792 O O . ILE B 1 81 ? 7.992 13.023 -0.59 1 98.19 81 ILE B O 1
ATOM 2796 N N . SER B 1 82 ? 5.816 12.531 -0.428 1 98.5 82 SER B N 1
ATOM 2797 C CA . SER B 1 82 ? 5.707 12.156 -1.834 1 98.5 82 SER B CA 1
ATOM 2798 C C . SER B 1 82 ? 6.145 13.297 -2.746 1 98.5 82 SER B C 1
ATOM 2800 O O . SER B 1 82 ? 6.887 13.078 -3.705 1 98.5 82 SER B O 1
ATOM 2802 N N . ASP B 1 83 ? 5.727 14.484 -2.445 1 97 83 ASP B N 1
ATOM 2803 C CA . ASP B 1 83 ? 6.09 15.664 -3.229 1 97 83 ASP B CA 1
ATOM 2804 C C . ASP B 1 83 ? 7.594 15.922 -3.168 1 97 83 ASP B C 1
ATOM 2806 O O . ASP B 1 83 ? 8.211 16.266 -4.18 1 97 83 ASP B O 1
ATOM 2810 N N . MET B 1 84 ? 8.141 15.773 -2.049 1 96.69 84 MET B N 1
ATOM 2811 C CA . MET B 1 84 ? 9.555 16.078 -1.824 1 96.69 84 MET B CA 1
ATOM 2812 C C . MET B 1 84 ? 10.445 15.109 -2.607 1 96.69 84 MET B C 1
ATOM 2814 O O . MET B 1 84 ? 11.477 15.516 -3.145 1 96.69 84 MET B O 1
ATOM 2818 N N . ILE B 1 85 ? 10.047 13.875 -2.684 1 97.81 85 ILE B N 1
ATOM 2819 C CA . ILE B 1 85 ? 10.961 12.891 -3.252 1 97.81 85 ILE B CA 1
ATOM 2820 C C . ILE B 1 85 ? 10.508 12.523 -4.664 1 97.81 85 ILE B C 1
ATOM 2822 O O . ILE B 1 85 ? 11.188 11.766 -5.363 1 97.81 85 ILE B O 1
ATOM 2826 N N . GLY B 1 86 ? 9.328 13.023 -5.047 1 97.81 86 GLY B N 1
ATOM 2827 C CA . GLY B 1 86 ? 8.797 12.734 -6.371 1 97.81 86 GLY B CA 1
ATOM 2828 C C . GLY B 1 86 ? 8.148 11.359 -6.469 1 97.81 86 GLY B C 1
ATOM 2829 O O . GLY B 1 86 ? 8.18 10.734 -7.527 1 97.81 86 GLY B O 1
ATOM 2830 N N . GLY B 1 87 ? 7.676 10.805 -5.418 1 98.06 87 GLY B N 1
ATOM 2831 C CA . GLY B 1 87 ? 7.02 9.508 -5.398 1 98.06 87 GLY B CA 1
ATOM 2832 C C . GLY B 1 87 ? 5.523 9.586 -5.645 1 98.06 87 GLY B C 1
ATOM 2833 O O . GLY B 1 87 ? 4.945 10.68 -5.617 1 98.06 87 GLY B O 1
ATOM 2834 N N . ASN B 1 88 ? 4.867 8.453 -5.883 1 98.19 88 ASN B N 1
ATOM 2835 C CA . ASN B 1 88 ? 3.42 8.359 -6.047 1 98.19 88 ASN B CA 1
ATOM 2836 C C . ASN B 1 88 ? 2.721 8.086 -4.719 1 98.19 88 ASN B C 1
ATOM 2838 O O . ASN B 1 88 ? 3.02 7.098 -4.047 1 98.19 88 ASN B O 1
ATOM 2842 N N . LEU B 1 89 ? 1.854 8.953 -4.398 1 98.5 89 LEU B N 1
ATOM 2843 C CA . LEU B 1 89 ? 1.072 8.789 -3.178 1 98.5 89 LEU B CA 1
ATOM 2844 C C . LEU B 1 89 ? -0.05 7.777 -3.385 1 98.5 89 LEU B C 1
ATOM 2846 O O . LEU B 1 89 ? -0.86 7.922 -4.305 1 98.5 89 LEU B O 1
ATOM 2850 N N . ILE B 1 90 ? -0.096 6.695 -2.615 1 98.5 90 ILE B N 1
ATOM 2851 C CA . ILE B 1 90 ? -1.13 5.668 -2.682 1 98.5 90 ILE B CA 1
ATOM 2852 C C . ILE B 1 90 ? -2.045 5.777 -1.464 1 98.5 90 ILE B C 1
ATOM 2854 O O . ILE B 1 90 ? -1.653 5.422 -0.351 1 98.5 90 ILE B O 1
ATOM 2858 N N . LEU B 1 91 ? -3.227 6.242 -1.662 1 98.06 91 LEU B N 1
ATOM 2859 C CA . LEU B 1 91 ? -4.238 6.328 -0.613 1 98.06 91 LEU B CA 1
ATOM 2860 C C . LEU B 1 91 ? -5.281 5.227 -0.769 1 98.06 91 LEU B C 1
ATOM 2862 O O . LEU B 1 91 ? -5.695 4.91 -1.887 1 98.06 91 LEU B O 1
ATOM 2866 N N . THR B 1 92 ? -5.688 4.617 0.338 1 96.94 92 THR B N 1
ATOM 2867 C CA . THR B 1 92 ? -6.559 3.449 0.225 1 96.94 92 THR B CA 1
ATOM 2868 C C . THR B 1 92 ? -7.863 3.674 0.981 1 96.94 92 THR B C 1
ATOM 2870 O O . THR B 1 92 ? -8.758 2.828 0.942 1 96.94 92 THR B O 1
ATOM 2873 N N . SER B 1 93 ? -8.008 4.773 1.705 1 95.06 93 SER B N 1
ATOM 2874 C CA . SER B 1 93 ? -9.219 5.016 2.492 1 95.06 93 SER B CA 1
ATOM 2875 C C . SER B 1 93 ? -10.398 5.379 1.6 1 95.06 93 SER B C 1
ATOM 2877 O O . SER B 1 93 ? -10.211 5.895 0.495 1 95.06 93 SER B O 1
ATOM 2879 N N . LYS B 1 94 ? -11.578 5.145 2.113 1 92.19 94 LYS B N 1
ATOM 2880 C CA . LYS B 1 94 ? -12.797 5.516 1.4 1 92.19 94 LYS B CA 1
ATOM 2881 C C . LYS B 1 94 ? -12.883 7.027 1.219 1 92.19 94 LYS B C 1
ATOM 2883 O O . LYS B 1 94 ? -13.375 7.508 0.192 1 92.19 94 LYS B O 1
ATOM 2888 N N . MET B 1 95 ? -12.391 7.789 2.207 1 94.06 95 MET B N 1
ATOM 2889 C CA . MET B 1 95 ? -12.414 9.25 2.121 1 94.06 95 MET B CA 1
ATOM 2890 C C . MET B 1 95 ? -11.555 9.734 0.955 1 94.06 95 MET B C 1
ATOM 2892 O O . MET B 1 95 ? -11.992 10.586 0.179 1 94.06 95 MET B O 1
ATOM 2896 N N . ALA B 1 96 ? -10.383 9.156 0.881 1 93.88 96 ALA B N 1
ATOM 2897 C CA . ALA B 1 96 ? -9.484 9.508 -0.216 1 93.88 96 ALA B CA 1
ATOM 2898 C C . ALA B 1 96 ? -10.109 9.164 -1.566 1 93.88 96 ALA B C 1
ATOM 2900 O O . ALA B 1 96 ? -10.008 9.938 -2.521 1 93.88 96 ALA B O 1
ATOM 2901 N N . GLU B 1 97 ? -10.75 8.047 -1.646 1 92.56 97 GLU B N 1
ATOM 2902 C CA . GLU B 1 97 ? -11.414 7.637 -2.877 1 92.56 97 GLU B CA 1
ATOM 2903 C C . GLU B 1 97 ? -12.469 8.656 -3.301 1 92.56 97 GLU B C 1
ATOM 2905 O O . GLU B 1 97 ? -12.625 8.938 -4.492 1 92.56 97 GLU B O 1
ATOM 2910 N N . LYS B 1 98 ? -13.195 9.172 -2.379 1 93.12 98 LYS B N 1
ATOM 2911 C CA . LYS B 1 98 ? -14.273 10.109 -2.652 1 93.12 98 LYS B CA 1
ATOM 2912 C C . LYS B 1 98 ? -13.727 11.531 -2.832 1 93.12 98 LYS B C 1
ATOM 2914 O O . LYS B 1 98 ? -14.461 12.43 -3.26 1 93.12 98 LYS B O 1
ATOM 2919 N N . GLY B 1 99 ? -12.477 11.75 -2.432 1 93.62 99 GLY B N 1
ATOM 2920 C CA . GLY B 1 99 ? -11.852 13.055 -2.586 1 93.62 99 GLY B CA 1
ATOM 2921 C C . GLY B 1 99 ? -12.281 14.047 -1.523 1 93.62 99 GLY B C 1
ATOM 2922 O O . GLY B 1 99 ? -12.422 15.242 -1.803 1 93.62 99 GLY B O 1
ATOM 2923 N N . VAL B 1 100 ? -12.609 13.562 -0.371 1 95.75 100 VAL B N 1
ATOM 2924 C CA . VAL B 1 100 ? -13.047 14.453 0.701 1 95.75 100 VAL B CA 1
ATOM 2925 C C . VAL B 1 100 ? -12.133 14.281 1.914 1 95.75 100 VAL B C 1
ATOM 2927 O O . VAL B 1 100 ? -11.57 13.203 2.129 1 95.75 100 VAL B O 1
ATOM 2930 N N . TYR B 1 101 ? -12.062 15.344 2.74 1 96.44 101 TYR B N 1
ATOM 2931 C CA . TYR B 1 101 ? -11.344 15.266 4.008 1 96.44 101 TYR B CA 1
ATOM 2932 C C . TYR B 1 101 ? -12.195 14.602 5.078 1 96.44 101 TYR B C 1
ATOM 2934 O O . TYR B 1 101 ? -13.406 14.812 5.133 1 96.44 101 TYR B O 1
ATOM 2942 N N . SER B 1 102 ? -11.539 13.805 5.875 1 96.88 102 SER B N 1
ATOM 2943 C CA . SER B 1 102 ? -12.172 13.438 7.137 1 96.88 102 SER B CA 1
ATOM 2944 C C . SER B 1 102 ? -12.328 14.648 8.055 1 96.88 102 SER B C 1
ATOM 2946 O O . SER B 1 102 ? -11.766 15.711 7.785 1 96.88 102 SER B O 1
ATOM 2948 N N . VAL B 1 103 ? -13.094 14.445 9.117 1 97.38 103 VAL B N 1
ATOM 2949 C CA . VAL B 1 103 ? -13.242 15.516 10.102 1 97.38 103 VAL B CA 1
ATOM 2950 C C . VAL B 1 103 ? -11.891 15.828 10.727 1 97.38 103 VAL B C 1
ATOM 2952 O O . VAL B 1 103 ? -11.586 16.984 11.016 1 97.38 103 VAL B O 1
ATOM 2955 N N . GLN B 1 104 ? -11.102 14.781 10.922 1 97.25 104 GLN B N 1
ATOM 2956 C CA . GLN B 1 104 ? -9.766 14.977 11.477 1 97.25 104 GLN B CA 1
ATOM 2957 C C . GLN B 1 104 ? -8.891 15.789 10.531 1 97.25 104 GLN B C 1
ATOM 2959 O O . GLN B 1 104 ? -8.195 16.719 10.961 1 97.25 104 GLN B O 1
ATOM 2964 N N . GLU B 1 105 ? -8.914 15.469 9.312 1 96.81 105 GLU B N 1
ATOM 2965 C CA . GLU B 1 105 ? -8.117 16.203 8.32 1 96.81 105 GLU B CA 1
ATOM 2966 C C . GLU B 1 105 ? -8.609 17.641 8.172 1 96.81 105 GLU B C 1
ATOM 2968 O O . GLU B 1 105 ? -7.801 18.562 8.047 1 96.81 105 GLU B O 1
ATOM 2973 N N . PHE B 1 106 ? -9.93 17.781 8.188 1 96.94 106 PHE B N 1
ATOM 2974 C CA . PHE B 1 106 ? -10.516 19.125 8.172 1 96.94 106 PHE B CA 1
ATOM 2975 C C . PHE B 1 106 ? -10.008 19.953 9.344 1 96.94 106 PHE B C 1
ATOM 2977 O O . PHE B 1 106 ? -9.617 21.109 9.164 1 96.94 106 PHE B O 1
ATOM 2984 N N . SER B 1 107 ? -10.031 19.359 10.469 1 96.56 107 SER B N 1
ATOM 2985 C CA . SER B 1 107 ? -9.539 20.047 11.664 1 96.56 107 SER B CA 1
ATOM 2986 C C . SER B 1 107 ? -8.055 20.375 11.547 1 96.56 107 SER B C 1
ATOM 2988 O O . SER B 1 107 ? -7.633 21.469 11.906 1 96.56 107 SER B O 1
ATOM 2990 N N . TRP B 1 108 ? -7.32 19.453 11.016 1 96.44 108 TRP B N 1
ATOM 2991 C CA . TRP B 1 108 ? -5.875 19.594 10.867 1 96.44 108 TRP B CA 1
ATOM 2992 C C . TRP B 1 108 ? -5.523 20.812 10.023 1 96.44 108 TRP B C 1
ATOM 2994 O O . TRP B 1 108 ? -4.809 21.703 10.484 1 96.44 108 TRP B O 1
ATOM 3004 N N . VAL B 1 109 ? -6.086 20.922 8.891 1 95.81 109 VAL B N 1
ATOM 3005 C CA . VAL B 1 109 ? -5.684 21.953 7.93 1 95.81 109 VAL B CA 1
ATOM 3006 C C . VAL B 1 109 ? -6.145 23.328 8.414 1 95.81 109 VAL B C 1
ATOM 3008 O O . VAL B 1 109 ? -5.547 24.344 8.062 1 95.81 109 VAL B O 1
ATOM 3011 N N . ASN B 1 110 ? -7.16 23.344 9.273 1 95.44 110 ASN B N 1
ATOM 3012 C CA . ASN B 1 110 ? -7.719 24.609 9.75 1 95.44 110 ASN B CA 1
ATOM 3013 C C . ASN B 1 110 ? -7.184 24.969 11.133 1 95.44 110 ASN B C 1
ATOM 3015 O O . ASN B 1 110 ? -7.57 26 11.703 1 95.44 110 ASN B O 1
ATOM 3019 N N . GLY B 1 111 ? -6.301 24.141 11.688 1 94.12 111 GLY B N 1
ATOM 3020 C CA . GLY B 1 111 ? -5.762 24.406 13.016 1 94.12 111 GLY B CA 1
ATOM 3021 C C . GLY B 1 111 ? -6.793 24.281 14.117 1 94.12 111 GLY B C 1
ATOM 3022 O O . GLY B 1 111 ? -6.883 25.141 14.992 1 94.12 111 GLY B O 1
ATOM 3023 N N . LEU B 1 112 ? -7.617 23.234 14.023 1 95.06 112 LEU B N 1
ATOM 3024 C CA . LEU B 1 112 ? -8.688 23 14.992 1 95.06 112 LEU B CA 1
ATOM 3025 C C . LEU B 1 112 ? -8.453 21.688 15.742 1 95.06 112 LEU B C 1
ATOM 3027 O O . LEU B 1 112 ? -7.699 20.828 15.281 1 95.06 112 LEU B O 1
ATOM 3031 N N . TYR B 1 113 ? -9.047 21.562 16.953 1 94.44 113 TYR B N 1
ATOM 3032 C CA . TYR B 1 113 ? -9.047 20.297 17.672 1 94.44 113 TYR B CA 1
ATOM 3033 C C . TYR B 1 113 ? -10.438 19.984 18.203 1 94.44 113 TYR B C 1
ATOM 3035 O O . TYR B 1 113 ? -11.32 20.844 18.234 1 94.44 113 TYR B O 1
ATOM 3043 N N . TRP B 1 114 ? -10.68 18.75 18.422 1 93.38 114 TRP B N 1
ATOM 3044 C CA . TRP B 1 114 ? -11.969 18.266 18.906 1 93.38 114 TRP B CA 1
ATOM 3045 C C . TRP B 1 114 ? -11.82 17.562 20.25 1 93.38 114 TRP B C 1
ATOM 3047 O O . TRP B 1 114 ? -10.711 17.172 20.625 1 93.38 114 TRP B O 1
ATOM 3057 N N . THR B 1 115 ? -12.938 17.438 20.984 1 89.31 115 THR B N 1
ATOM 3058 C CA . THR B 1 115 ? -12.891 16.719 22.25 1 89.31 115 THR B CA 1
ATOM 3059 C C . THR B 1 115 ? -13.859 15.547 22.25 1 89.31 115 THR B C 1
ATOM 3061 O O . THR B 1 115 ? -13.828 14.711 23.141 1 89.31 115 THR B O 1
ATOM 3064 N N . ASN B 1 116 ? -14.719 15.43 21.25 1 93.5 116 ASN B N 1
ATOM 3065 C CA . ASN B 1 116 ? -15.711 14.359 21.172 1 93.5 116 ASN B CA 1
ATOM 3066 C C . ASN B 1 116 ? -15.43 13.422 20.016 1 93.5 116 ASN B C 1
ATOM 3068 O O . ASN B 1 116 ? -15.922 13.633 18.906 1 93.5 116 ASN B O 1
ATOM 3072 N N . SER B 1 117 ? -14.781 12.352 20.25 1 94.44 117 SER B N 1
ATOM 3073 C CA . SER B 1 117 ? -14.352 11.422 19.219 1 94.44 117 SER B CA 1
ATOM 3074 C C . SER B 1 117 ? -15.531 10.648 18.641 1 94.44 117 SER B C 1
ATOM 3076 O O . SER B 1 117 ? -15.516 10.281 17.469 1 94.44 117 SER B O 1
ATOM 3078 N N . GLU B 1 118 ? -16.5 10.398 19.453 1 95.88 118 GLU B N 1
ATOM 3079 C CA . GLU B 1 118 ? -17.672 9.68 18.969 1 95.88 118 GLU B CA 1
ATOM 3080 C C . GLU B 1 118 ? -18.406 10.477 17.906 1 95.88 118 GLU B C 1
ATOM 3082 O O . GLU B 1 118 ? -18.828 9.914 16.891 1 95.88 118 GLU B O 1
ATOM 3087 N N . LYS B 1 119 ? -18.516 11.703 18.172 1 96.06 119 LYS B N 1
ATOM 3088 C CA . LYS B 1 119 ? -19.188 12.555 17.188 1 96.06 119 LYS B CA 1
ATOM 3089 C C . LYS B 1 119 ? -18.375 12.648 15.906 1 96.06 119 LYS B C 1
ATOM 3091 O O . LYS B 1 119 ? -18.938 12.727 14.812 1 96.06 119 LYS B O 1
ATOM 3096 N N . VAL B 1 120 ? -17.078 12.688 16.031 1 97 120 VAL B N 1
ATOM 3097 C CA . VAL B 1 120 ? -16.203 12.695 14.867 1 97 120 VAL B CA 1
ATOM 3098 C C . VAL B 1 120 ? -16.469 11.469 14.008 1 97 120 VAL B C 1
ATOM 3100 O O . VAL B 1 120 ? -16.641 11.578 12.789 1 97 120 VAL B O 1
ATOM 3103 N N . LYS B 1 121 ? -16.547 10.305 14.625 1 95.44 121 LYS B N 1
ATOM 3104 C CA . LYS B 1 121 ? -16.812 9.055 13.914 1 95.44 121 LYS B CA 1
ATOM 3105 C C . LYS B 1 121 ? -18.172 9.102 13.203 1 95.44 121 LYS B C 1
ATOM 3107 O O . LYS B 1 121 ? -18.281 8.664 12.055 1 95.44 121 LYS B O 1
ATOM 3112 N N . GLU B 1 122 ? -19.125 9.602 13.898 1 96.12 122 GLU B N 1
ATOM 3113 C CA . GLU B 1 122 ? -20.469 9.703 13.344 1 96.12 122 GLU B CA 1
ATOM 3114 C C . GLU B 1 122 ? -20.5 10.586 12.102 1 96.12 122 GLU B C 1
ATOM 3116 O O . GLU B 1 122 ? -21.094 10.227 11.086 1 96.12 122 GLU B O 1
ATOM 3121 N N . LEU B 1 123 ? -19.875 11.68 12.195 1 97.06 123 LEU B N 1
ATOM 3122 C CA . LEU B 1 123 ? -19.891 12.625 11.086 1 97.06 123 LEU B CA 1
ATOM 3123 C C . LEU B 1 123 ? -19.078 12.094 9.906 1 97.06 123 LEU B C 1
ATOM 3125 O O . LEU B 1 123 ? -19.406 12.344 8.75 1 97.06 123 LEU B O 1
ATOM 3129 N N . ASN B 1 124 ? -17.969 11.383 10.18 1 96.69 124 ASN B N 1
ATOM 3130 C CA . ASN B 1 124 ? -17.219 10.742 9.102 1 96.69 124 ASN B CA 1
ATOM 3131 C C . ASN B 1 124 ? -18.094 9.742 8.336 1 96.69 124 ASN B C 1
ATOM 3133 O O . ASN B 1 124 ? -17.984 9.633 7.113 1 96.69 124 ASN B O 1
ATOM 3137 N N . LYS B 1 125 ? -18.891 9 9.039 1 95.06 125 LYS B N 1
ATOM 3138 C CA . LYS B 1 125 ? -19.828 8.086 8.375 1 95.06 125 LYS B CA 1
ATOM 3139 C C . LYS B 1 125 ? -20.812 8.844 7.496 1 95.06 125 LYS B C 1
ATOM 3141 O O . LYS B 1 125 ? -21.141 8.398 6.395 1 95.06 125 LYS B O 1
ATOM 3146 N N . LYS B 1 126 ? -21.266 9.969 8.023 1 94.88 126 LYS B N 1
ATOM 3147 C CA . LYS B 1 126 ? -22.234 10.789 7.301 1 94.88 126 LYS B CA 1
ATOM 3148 C C . LYS B 1 126 ? -21.656 11.297 5.984 1 94.88 126 LYS B C 1
ATOM 3150 O O . LYS B 1 126 ? -22.312 11.242 4.945 1 94.88 126 LYS B O 1
ATOM 3155 N N . ILE B 1 127 ? -20.469 11.805 6.059 1 93.44 127 ILE B N 1
ATOM 3156 C CA . ILE B 1 127 ? -19.859 12.359 4.852 1 93.44 127 ILE B CA 1
ATOM 3157 C C . ILE B 1 127 ? -19.641 11.242 3.832 1 93.44 127 ILE B C 1
ATOM 3159 O O . ILE B 1 127 ? -19.719 11.469 2.623 1 93.44 127 ILE B O 1
ATOM 3163 N N . LEU B 1 128 ? -19.312 10.031 4.211 1 91.69 128 LEU B N 1
ATOM 3164 C CA . LEU B 1 128 ? -19.094 8.891 3.326 1 91.69 128 LEU B CA 1
ATOM 3165 C C . LEU B 1 128 ? -20.391 8.5 2.625 1 91.69 128 LEU B C 1
ATOM 3167 O O . LEU B 1 128 ? -20.359 7.941 1.524 1 91.69 128 LEU B O 1
ATOM 3171 N N . LYS B 1 129 ? -21.531 8.789 3.182 1 89.31 129 LYS B N 1
ATOM 3172 C CA . LYS B 1 129 ? -22.828 8.5 2.578 1 89.31 129 LYS B CA 1
ATOM 3173 C C . LYS B 1 129 ? -23.266 9.633 1.65 1 89.31 129 LYS B C 1
ATOM 3175 O O . LYS B 1 129 ? -24.453 9.734 1.304 1 89.31 129 LYS B O 1
ATOM 3180 N N . SER B 1 130 ? -22.328 10.438 1.167 1 77.56 130 SER B N 1
ATOM 3181 C CA . SER B 1 130 ? -22.5 11.484 0.163 1 77.56 130 SER B CA 1
ATOM 3182 C C . SER B 1 130 ? -23.312 12.648 0.705 1 77.56 130 SER B C 1
ATOM 3184 O O . SER B 1 130 ? -24.062 13.281 -0.038 1 77.56 130 SER B O 1
ATOM 3186 N N . SER B 1 131 ? -23.266 12.82 1.885 1 81.75 131 SER B N 1
ATOM 3187 C CA . SER B 1 131 ? -23.859 14.016 2.469 1 81.75 131 SER B CA 1
ATOM 3188 C C . SER B 1 131 ? -22.781 15.039 2.842 1 81.75 131 SER B C 1
ATOM 3190 O O . SER B 1 131 ? -21.734 14.68 3.385 1 81.75 131 SER B O 1
ATOM 3192 N N . LYS B 1 132 ? -23.078 16.234 2.426 1 92.94 132 LYS B N 1
ATOM 3193 C CA . LYS B 1 132 ? -22.172 17.297 2.838 1 92.94 132 LYS B CA 1
ATOM 3194 C C . LYS B 1 132 ? -22.312 17.594 4.328 1 92.94 132 LYS B C 1
ATOM 3196 O O . LYS B 1 132 ? -23.391 17.469 4.891 1 92.94 132 LYS B O 1
ATOM 3201 N N . LEU B 1 133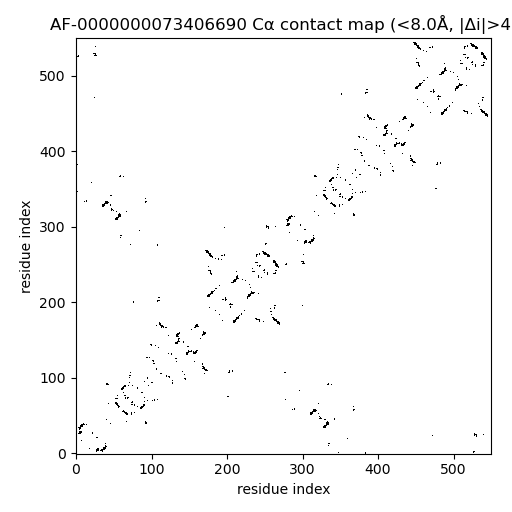 ? -21.219 17.875 4.926 1 96.69 133 LEU B N 1
ATOM 3202 C CA . LEU B 1 133 ? -21.25 18.328 6.312 1 96.69 133 LEU B CA 1
ATOM 3203 C C . LEU B 1 133 ? -21.359 19.844 6.387 1 96.69 133 LEU B C 1
ATOM 3205 O O . LEU B 1 133 ? -20.609 20.547 5.719 1 96.69 133 LEU B O 1
ATOM 3209 N N . THR B 1 134 ? -22.266 20.297 7.188 1 96.44 134 THR B N 1
ATOM 3210 C CA . THR B 1 134 ? -22.453 21.734 7.348 1 96.44 134 THR B CA 1
ATOM 3211 C C . THR B 1 134 ? -21.609 22.266 8.508 1 96.44 134 THR B C 1
ATOM 3213 O O . THR B 1 134 ? -21.5 21.625 9.547 1 96.44 134 THR B O 1
ATOM 3216 N N . VAL B 1 135 ? -21.031 23.438 8.219 1 96.69 135 VAL B N 1
ATOM 3217 C CA . VAL B 1 135 ? -20.141 24.016 9.219 1 96.69 135 VAL B CA 1
ATOM 3218 C C . VAL B 1 135 ? -20.547 25.453 9.492 1 96.69 135 VAL B C 1
ATOM 3220 O O . VAL B 1 135 ? -20.844 26.219 8.57 1 96.69 135 VAL B O 1
ATOM 3223 N N . TYR B 1 136 ? -20.656 25.781 10.742 1 95.75 136 TYR B N 1
ATOM 3224 C CA . TYR B 1 136 ? -20.766 27.172 11.164 1 95.75 136 TYR B CA 1
ATOM 3225 C C . TYR B 1 136 ? -19.453 27.672 11.758 1 95.75 136 TYR B C 1
ATOM 3227 O O . TYR B 1 136 ? -18.828 26.984 12.578 1 95.75 136 TYR B O 1
ATOM 3235 N N . TYR B 1 137 ? -19 28.828 11.352 1 91.81 137 TYR B N 1
ATOM 3236 C CA . TYR B 1 137 ? -17.75 29.391 11.828 1 91.81 137 TYR B CA 1
ATOM 3237 C C . TYR B 1 137 ? -17.781 30.906 11.797 1 91.81 137 TYR B C 1
ATOM 3239 O O . TYR B 1 137 ? -18.422 31.5 10.938 1 91.81 137 TYR B O 1
ATOM 3247 N N . ASP B 1 138 ? -17.109 31.531 12.773 1 82.31 138 ASP B N 1
ATOM 3248 C CA . ASP B 1 138 ? -17.047 33 12.859 1 82.31 138 ASP B CA 1
ATOM 3249 C C . ASP B 1 138 ? -15.719 33.5 12.32 1 82.31 138 ASP B C 1
ATOM 3251 O O . ASP B 1 138 ? -15.578 34.688 12.039 1 82.31 138 ASP B O 1
ATOM 3255 N N . LYS B 1 139 ? -14.766 32.625 12.273 1 77.62 139 LYS B N 1
ATOM 3256 C CA . LYS B 1 139 ? -13.438 33.031 11.805 1 77.62 139 LYS B CA 1
ATOM 3257 C C . LYS B 1 139 ? -13.148 32.406 10.438 1 77.62 139 LYS B C 1
ATOM 3259 O O . LYS B 1 139 ? -13.836 31.5 10 1 77.62 139 LYS B O 1
ATOM 3264 N N . LYS B 1 140 ? -12.141 33 9.836 1 81.25 140 LYS B N 1
ATOM 3265 C CA . LYS B 1 140 ? -11.766 32.562 8.492 1 81.25 140 LYS B CA 1
ATOM 3266 C C . LYS B 1 140 ? -11.266 31.109 8.516 1 81.25 140 LYS B C 1
ATOM 3268 O O . LYS B 1 140 ? -10.328 30.781 9.242 1 81.25 140 LYS B O 1
ATOM 3273 N N . ILE B 1 141 ? -12.016 30.219 7.828 1 89.44 141 ILE B N 1
ATOM 3274 C CA . ILE B 1 141 ? -11.586 28.844 7.652 1 89.44 141 ILE B CA 1
ATOM 3275 C C . ILE B 1 141 ? -11.742 28.438 6.188 1 89.44 141 ILE B C 1
ATOM 3277 O O . ILE B 1 141 ? -12.43 29.109 5.422 1 89.44 141 ILE B O 1
ATOM 3281 N N . ILE B 1 142 ? -11.062 27.469 5.871 1 91.06 142 ILE B N 1
ATOM 3282 C CA . ILE B 1 142 ? -11.219 26.922 4.531 1 91.06 142 ILE B CA 1
ATOM 3283 C C . ILE B 1 142 ? -12.211 25.766 4.566 1 91.06 142 ILE B C 1
ATOM 3285 O O . ILE B 1 142 ? -12.203 24.953 5.496 1 91.06 142 ILE B O 1
ATOM 3289 N N . LEU B 1 143 ? -13.047 25.703 3.576 1 94.31 143 LEU B N 1
ATOM 3290 C CA . LEU B 1 143 ? -14.023 24.625 3.432 1 94.31 143 LEU B CA 1
ATOM 3291 C C . LEU B 1 143 ? -13.695 23.75 2.223 1 94.31 143 LEU B C 1
ATOM 3293 O O . LEU B 1 143 ? -14.031 24.109 1.09 1 94.31 143 LEU B O 1
ATOM 3297 N N . PRO B 1 144 ? -13.016 22.672 2.49 1 93.88 144 PRO B N 1
ATOM 3298 C CA . PRO B 1 144 ? -12.734 21.781 1.363 1 93.88 144 PRO B CA 1
ATOM 3299 C C . PRO B 1 144 ? -13.992 21.094 0.83 1 93.88 144 PRO B C 1
ATOM 3301 O O . PRO B 1 144 ? -15.086 21.312 1.352 1 93.88 144 PRO B O 1
ATOM 3304 N N . GLU B 1 145 ? -13.789 20.328 -0.263 1 93.94 145 GLU B N 1
ATOM 3305 C CA . GLU B 1 145 ? -14.883 19.531 -0.794 1 93.94 145 GLU B CA 1
ATOM 3306 C C . GLU B 1 145 ? -15.523 18.672 0.296 1 93.94 145 GLU B C 1
ATOM 3308 O O . GLU B 1 145 ? -14.82 18.094 1.126 1 93.94 145 GLU B O 1
ATOM 3313 N N . GLY B 1 146 ? -16.859 18.672 0.339 1 95.12 146 GLY B N 1
ATOM 3314 C CA . GLY B 1 146 ? -17.578 17.875 1.325 1 95.12 146 GLY B CA 1
ATOM 3315 C C . GLY B 1 146 ? -18.047 18.703 2.508 1 95.12 146 GLY B C 1
ATOM 3316 O O . GLY B 1 146 ? -18.812 18.203 3.342 1 95.12 146 GLY B O 1
ATOM 3317 N N . TYR B 1 147 ? -17.609 19.922 2.516 1 96.62 147 TYR B N 1
ATOM 3318 C CA . TYR B 1 147 ? -17.984 20.812 3.607 1 96.62 147 TYR B CA 1
ATOM 3319 C C . TYR B 1 147 ? -18.641 22.078 3.076 1 96.62 147 TYR B C 1
ATOM 3321 O O . TYR B 1 147 ? -18.234 22.609 2.047 1 96.62 147 TYR B O 1
ATOM 3329 N N . SER B 1 148 ? -19.672 22.516 3.754 1 95.62 148 SER B N 1
ATOM 3330 C CA . SER B 1 148 ? -20.375 23.734 3.357 1 95.62 148 SER B CA 1
ATOM 3331 C C . SER B 1 148 ? -20.703 24.594 4.57 1 95.62 148 SER B C 1
ATOM 3333 O O . SER B 1 148 ? -20.828 24.094 5.688 1 95.62 148 SER B O 1
ATOM 3335 N N . SER B 1 149 ? -20.922 25.844 4.328 1 95 149 SER B N 1
ATOM 3336 C CA . SER B 1 149 ? -21.203 26.781 5.41 1 95 149 SER B CA 1
ATOM 3337 C C . SER B 1 149 ? -22.703 26.922 5.656 1 95 149 SER B C 1
ATOM 3339 O O . SER B 1 149 ? -23.516 26.688 4.75 1 95 149 SER B O 1
ATOM 3341 N N . VAL B 1 150 ? -23 27.234 6.91 1 93.94 150 VAL B N 1
ATOM 3342 C CA . VAL B 1 150 ? -24.375 27.562 7.262 1 93.94 150 VAL B CA 1
ATOM 3343 C C . VAL B 1 150 ? -24.406 28.844 8.094 1 93.94 150 VAL B C 1
ATOM 3345 O O . VAL B 1 150 ? -23.391 29.234 8.672 1 93.94 150 VAL B O 1
ATOM 3348 N N . GLU B 1 151 ? -25.562 29.422 8.18 1 91.56 151 GLU B N 1
ATOM 3349 C CA . GLU B 1 151 ? -25.672 30.734 8.812 1 91.56 151 GLU B CA 1
ATOM 3350 C C . GLU B 1 151 ? -26.031 30.594 10.289 1 91.56 151 GLU B C 1
ATOM 3352 O O . GLU B 1 151 ? -25.734 31.484 11.086 1 91.56 151 GLU B O 1
ATOM 3357 N N . LYS B 1 152 ? -26.688 29.5 10.719 1 91.56 152 LYS B N 1
ATOM 3358 C CA . LYS B 1 152 ? -27.125 29.312 12.102 1 91.56 152 LYS B CA 1
ATOM 3359 C C . LYS B 1 152 ? -26.281 28.25 12.805 1 91.56 152 LYS B C 1
ATOM 3361 O O . LYS B 1 152 ? -26.156 27.125 12.312 1 91.56 152 LYS B O 1
ATOM 3366 N N . PRO B 1 153 ? -25.75 28.562 13.938 1 89.44 153 PRO B N 1
ATOM 3367 C CA . PRO B 1 153 ? -24.812 27.656 14.617 1 89.44 153 PRO B CA 1
ATOM 3368 C C . PRO B 1 153 ? -25.453 26.328 14.984 1 89.44 153 PRO B C 1
ATOM 3370 O O . PRO B 1 153 ? -24.922 25.266 14.625 1 89.44 153 PRO B O 1
ATOM 3373 N N . CYS B 1 154 ? -26.609 26.281 15.586 1 90.25 154 CYS B N 1
ATOM 3374 C CA . CYS B 1 154 ? -27.156 25.047 16.141 1 90.25 154 CYS B CA 1
ATOM 3375 C C . CYS B 1 154 ? -27.812 24.219 15.055 1 90.25 154 CYS B C 1
ATOM 3377 O O . CYS B 1 154 ? -28.281 23.109 15.312 1 90.25 154 CYS B O 1
ATOM 3379 N N . SER B 1 155 ? -27.766 24.594 13.836 1 92 155 SER B N 1
ATOM 3380 C CA . SER B 1 155 ? -28.25 23.797 12.711 1 92 155 SER B CA 1
ATOM 3381 C C . SER B 1 155 ? -27.109 23.094 11.992 1 92 155 SER B C 1
ATOM 3383 O O . SER B 1 155 ? -27.344 22.25 11.133 1 92 155 SER B O 1
ATOM 3385 N N . ALA B 1 156 ? -25.922 23.422 12.383 1 95.19 156 ALA B N 1
ATOM 3386 C CA . ALA B 1 156 ? -24.75 22.906 11.695 1 95.19 156 ALA B CA 1
ATOM 3387 C C . ALA B 1 156 ? -24.344 21.531 12.242 1 95.19 156 ALA B C 1
ATOM 3389 O O . ALA B 1 156 ? -24.625 21.203 13.398 1 95.19 156 ALA B O 1
ATOM 3390 N N . ASP B 1 157 ? -23.766 20.688 11.422 1 96.19 157 ASP B N 1
ATOM 3391 C CA . ASP B 1 157 ? -23.141 19.453 11.875 1 96.19 157 ASP B CA 1
ATOM 3392 C C . ASP B 1 157 ? -21.938 19.734 12.75 1 96.19 157 ASP B C 1
ATOM 3394 O O . ASP B 1 157 ? -21.688 19.016 13.727 1 96.19 157 ASP B O 1
ATOM 3398 N N . ILE B 1 158 ? -21.188 20.75 12.367 1 96.75 158 ILE B N 1
ATOM 3399 C CA . ILE B 1 158 ? -19.969 21.172 13.047 1 96.75 158 ILE B CA 1
ATOM 3400 C C . ILE B 1 158 ? -20.031 22.656 13.383 1 96.75 158 ILE B C 1
ATOM 3402 O O . ILE B 1 158 ? -20.438 23.469 12.547 1 96.75 158 ILE B O 1
ATOM 3406 N N . VAL B 1 159 ? -19.672 22.969 14.539 1 95.81 159 VAL B N 1
ATOM 3407 C CA . VAL B 1 159 ? -19.562 24.359 14.93 1 95.81 159 VAL B CA 1
ATOM 3408 C C . VAL B 1 159 ? -18.125 24.656 15.375 1 95.81 159 VAL B C 1
ATOM 3410 O O . VAL B 1 159 ? -17.547 23.891 16.156 1 95.81 159 VAL B O 1
ATOM 3413 N N . VAL B 1 160 ? -17.547 25.734 14.867 1 94.19 160 VAL B N 1
ATOM 3414 C CA . VAL B 1 160 ? -16.203 26.141 15.242 1 94.19 160 VAL B CA 1
ATOM 3415 C C . VAL B 1 160 ? -16.266 27.266 16.281 1 94.19 160 VAL B C 1
ATOM 3417 O O . VAL B 1 160 ? -16.828 28.328 16.016 1 94.19 160 VAL B O 1
ATOM 3420 N N . GLY B 1 161 ? -15.727 27.016 17.359 1 89.25 161 GLY B N 1
ATOM 3421 C CA . GLY B 1 161 ? -15.766 28.016 18.422 1 89.25 161 GLY B CA 1
ATOM 3422 C C . GLY B 1 161 ? -16.469 27.531 19.672 1 89.25 161 GLY B C 1
ATOM 3423 O O . GLY B 1 161 ? -16.453 26.328 19.984 1 89.25 161 GLY B O 1
ATOM 3424 N N . ASP B 1 162 ? -16.953 28.516 20.469 1 86.06 162 ASP B N 1
ATOM 3425 C CA . ASP B 1 162 ? -17.594 28.203 21.75 1 86.06 162 ASP B CA 1
ATOM 3426 C C . ASP B 1 162 ? -19.109 28.312 21.656 1 86.06 162 ASP B C 1
ATOM 3428 O O . ASP B 1 162 ? -19.688 29.375 21.891 1 86.06 162 ASP B O 1
ATOM 3432 N N . TYR B 1 163 ? -19.719 27.25 21.234 1 85.56 163 TYR B N 1
ATOM 3433 C CA . TYR B 1 163 ? -21.172 27.188 21.125 1 85.56 163 TYR B CA 1
ATOM 3434 C C . TYR B 1 163 ? -21.719 25.984 21.891 1 85.56 163 TYR B C 1
ATOM 3436 O O . TYR B 1 163 ? -21.031 24.969 22.016 1 85.56 163 TYR B O 1
ATOM 3444 N N . ASP B 1 164 ? -22.781 26.156 22.453 1 86.75 164 ASP B N 1
ATOM 3445 C CA . ASP B 1 164 ? -23.453 25.062 23.141 1 86.75 164 ASP B CA 1
ATOM 3446 C C . ASP B 1 164 ? -24.547 24.438 22.266 1 86.75 164 ASP B C 1
ATOM 3448 O O . ASP B 1 164 ? -25.719 24.812 22.359 1 86.75 164 ASP B O 1
ATOM 3452 N N . CYS B 1 165 ? -24.141 23.672 21.344 1 87.69 165 CYS B N 1
ATOM 3453 C CA . CYS B 1 165 ? -25.031 22.984 20.438 1 87.69 165 CYS B CA 1
ATOM 3454 C C . CYS B 1 165 ? -24.812 21.469 20.5 1 87.69 165 CYS B C 1
ATOM 3456 O O . CYS B 1 165 ? -23.844 21 21.094 1 87.69 165 CYS B O 1
ATOM 3458 N N . ASN B 1 166 ? -25.734 20.75 20.031 1 89.75 166 ASN B N 1
ATOM 3459 C CA . ASN B 1 166 ? -25.594 19.297 19.906 1 89.75 166 ASN B CA 1
ATOM 3460 C C . ASN B 1 166 ? -24.594 18.922 18.828 1 89.75 166 ASN B C 1
ATOM 3462 O O . ASN B 1 166 ? -24.125 17.781 18.766 1 89.75 166 ASN B O 1
ATOM 3466 N N . SER B 1 167 ? -24.156 19.859 18.094 1 93.31 167 SER B N 1
ATOM 3467 C CA . SER B 1 167 ? -23.203 19.672 17 1 93.31 167 SER B CA 1
ATOM 3468 C C . SER B 1 167 ? -21.828 19.328 17.516 1 93.31 167 SER B C 1
ATOM 3470 O O . SER B 1 167 ? -21.562 19.438 18.719 1 93.31 167 SER B O 1
ATOM 3472 N N . LEU B 1 168 ? -20.984 18.766 16.688 1 96.31 168 LEU B N 1
ATOM 3473 C CA . LEU B 1 168 ? -19.578 18.641 17.047 1 96.31 168 LEU B CA 1
ATOM 3474 C C . LEU B 1 168 ? -18.922 20 17.172 1 96.31 168 LEU B C 1
ATOM 3476 O O . LEU B 1 168 ? -19.016 20.828 16.266 1 96.31 168 LEU B O 1
ATOM 3480 N N . VAL B 1 169 ? -18.344 20.172 18.25 1 94.56 169 VAL B N 1
ATOM 3481 C CA . VAL B 1 169 ? -17.656 21.422 18.484 1 94.56 169 VAL B CA 1
ATOM 3482 C C . VAL B 1 169 ? -16.156 21.266 18.203 1 94.56 169 VAL B C 1
ATOM 3484 O O . VAL B 1 169 ? -15.516 20.375 18.766 1 94.56 169 VAL B O 1
ATOM 3487 N N . LEU B 1 170 ? -15.672 22.062 17.312 1 95.38 170 LEU B N 1
ATOM 3488 C CA . LEU B 1 170 ? -14.242 22.172 17.078 1 95.38 170 LEU B CA 1
ATOM 3489 C C . LEU B 1 170 ? -13.695 23.484 17.641 1 95.38 170 LEU B C 1
ATOM 3491 O O . LEU B 1 170 ? -14.289 24.547 17.453 1 95.38 170 LEU B O 1
ATOM 3495 N N . LYS B 1 171 ? -12.602 23.359 18.312 1 93.56 171 LYS B N 1
ATOM 3496 C CA . LYS B 1 171 ? -11.977 24.531 18.922 1 93.56 171 LYS B CA 1
ATOM 3497 C C . LYS B 1 171 ? -10.688 24.906 18.203 1 93.56 171 LYS B C 1
ATOM 3499 O O . LYS B 1 171 ? -9.906 24.031 17.828 1 93.56 171 LYS B O 1
ATOM 3504 N N . PRO B 1 172 ? -10.492 26.188 18.031 1 93.5 172 PRO B N 1
ATOM 3505 C CA . PRO B 1 172 ? -9.266 26.609 17.344 1 93.5 172 PRO B CA 1
ATOM 3506 C C . PRO B 1 172 ? -8.039 26.562 18.25 1 93.5 172 PRO B C 1
ATOM 3508 O O . PRO B 1 172 ? -8.117 26.875 19.438 1 93.5 172 PRO B O 1
ATOM 3511 N N . TYR B 1 173 ? -6.957 26.109 17.703 1 94 173 TYR B N 1
ATOM 3512 C CA . TYR B 1 173 ? -5.656 26.406 18.297 1 94 173 TYR B CA 1
ATOM 3513 C C . TYR B 1 173 ? -5.293 27.875 18.125 1 94 173 TYR B C 1
ATOM 3515 O O . TYR B 1 173 ? -5.738 28.516 17.172 1 94 173 TYR B O 1
ATOM 3523 N N . LYS B 1 174 ? -4.59 28.297 19.078 1 94.69 174 LYS B N 1
ATOM 3524 C CA . LYS B 1 174 ? -3.812 29.5 18.766 1 94.69 174 LYS B CA 1
ATOM 3525 C C . LYS B 1 174 ? -2.525 29.141 18.031 1 94.69 174 LYS B C 1
ATOM 3527 O O . LYS B 1 174 ? -1.644 28.484 18.594 1 94.69 174 LYS B O 1
ATOM 3532 N N . VAL B 1 175 ? -2.465 29.5 16.75 1 96 175 VAL B N 1
ATOM 3533 C CA . VAL B 1 175 ? -1.283 29.203 15.953 1 96 175 VAL B CA 1
ATOM 3534 C C . VAL B 1 175 ? -0.234 30.297 16.141 1 96 175 VAL B C 1
ATOM 3536 O O . VAL B 1 175 ? -0.501 31.469 15.891 1 96 175 VAL B O 1
ATOM 3539 N N . VAL B 1 176 ? 0.964 29.875 16.562 1 97.12 176 VAL B N 1
ATOM 3540 C CA . VAL B 1 176 ? 2.006 30.828 16.953 1 97.12 176 VAL B CA 1
ATOM 3541 C C . VAL B 1 176 ? 3.213 30.672 16.031 1 97.12 176 VAL B C 1
ATOM 3543 O O . VAL B 1 176 ? 3.775 29.578 15.906 1 97.12 176 VAL B O 1
ATOM 3546 N N . MET B 1 177 ? 3.574 31.75 15.398 1 97.44 177 MET B N 1
ATOM 3547 C CA . MET B 1 177 ? 4.742 31.812 14.523 1 97.44 177 MET B CA 1
ATOM 3548 C C . MET B 1 177 ? 5.906 32.5 15.211 1 97.44 177 MET B C 1
ATOM 3550 O O . MET B 1 177 ? 5.77 33.625 15.688 1 97.44 177 MET B O 1
ATOM 3554 N N . GLY B 1 178 ? 7.035 31.812 15.305 1 97.44 178 GLY B N 1
ATOM 3555 C CA . GLY B 1 178 ? 8.266 32.469 15.742 1 97.44 178 GLY B CA 1
ATOM 3556 C C . GLY B 1 178 ? 9.117 32.969 14.594 1 97.44 178 GLY B C 1
ATOM 3557 O O . GLY B 1 178 ? 9.352 32.25 13.625 1 97.44 178 GLY B O 1
ATOM 3558 N N . LEU B 1 179 ? 9.508 34.219 14.703 1 97.19 179 LEU B N 1
ATOM 3559 C CA . LEU B 1 179 ? 10.391 34.844 13.719 1 97.19 179 LEU B CA 1
ATOM 3560 C C . LEU B 1 179 ? 11.625 35.438 14.391 1 97.19 179 LEU B C 1
ATOM 3562 O O . LEU B 1 179 ? 11.516 36.438 15.117 1 97.19 179 LEU B O 1
ATOM 3566 N N . LYS B 1 180 ? 12.711 34.844 14.125 1 96.69 180 LYS B N 1
ATOM 3567 C CA . LYS B 1 180 ? 13.953 35.375 14.711 1 96.69 180 LYS B CA 1
ATOM 3568 C C . LYS B 1 180 ? 14.891 35.875 13.625 1 96.69 180 LYS B C 1
ATOM 3570 O O . LYS B 1 180 ? 15.289 35.156 12.727 1 96.69 180 LYS B O 1
ATOM 3575 N N . TYR B 1 181 ? 15.219 37.125 13.68 1 92.81 181 TYR B N 1
ATOM 3576 C CA . TYR B 1 181 ? 16.172 37.781 12.797 1 92.81 181 TYR B CA 1
ATOM 3577 C C . TYR B 1 181 ? 16.766 39.031 13.438 1 92.81 181 TYR B C 1
ATOM 3579 O O . TYR B 1 181 ? 16.219 39.531 14.422 1 92.81 181 TYR B O 1
ATOM 3587 N N . TYR B 1 182 ? 17.844 39.469 12.922 1 85.38 182 TYR B N 1
ATOM 3588 C CA . TYR B 1 182 ? 18.562 40.594 13.562 1 85.38 182 TYR B CA 1
ATOM 3589 C C . TYR B 1 182 ? 18.625 41.781 12.648 1 85.38 182 TYR B C 1
ATOM 3591 O O . TYR B 1 182 ? 18.859 42.906 13.109 1 85.38 182 TYR B O 1
ATOM 3599 N N . SER B 1 183 ? 18.562 41.625 11.398 1 86.44 183 SER B N 1
ATOM 3600 C CA . SER B 1 183 ? 18.609 42.719 10.438 1 86.44 183 SER B CA 1
ATOM 3601 C C . SER B 1 183 ? 17.266 42.906 9.734 1 86.44 183 SER B C 1
ATOM 3603 O O . SER B 1 183 ? 16.391 42.031 9.828 1 86.44 183 SER B O 1
ATOM 3605 N N . THR B 1 184 ? 17.109 44.031 9.086 1 88 184 THR B N 1
ATOM 3606 C CA . THR B 1 184 ? 15.859 44.281 8.398 1 88 184 THR B CA 1
ATOM 3607 C C . THR B 1 184 ? 15.633 43.281 7.27 1 88 184 THR B C 1
ATOM 3609 O O . THR B 1 184 ? 16.547 43 6.492 1 88 184 THR B O 1
ATOM 3612 N N . ILE B 1 185 ? 14.484 42.625 7.34 1 93.69 185 ILE B N 1
ATOM 3613 C CA . ILE B 1 185 ? 14.07 41.656 6.328 1 93.69 185 ILE B CA 1
ATOM 3614 C C . ILE B 1 185 ? 12.906 42.219 5.523 1 93.69 185 ILE B C 1
ATOM 3616 O O . ILE B 1 185 ? 11.961 42.781 6.094 1 93.69 185 ILE B O 1
ATOM 3620 N N . PRO B 1 186 ? 13 42.156 4.164 1 94.88 186 PRO B N 1
ATOM 3621 C CA . PRO B 1 186 ? 11.859 42.625 3.369 1 94.88 186 PRO B CA 1
ATOM 3622 C C . PRO B 1 186 ? 10.555 41.938 3.76 1 94.88 186 PRO B C 1
ATOM 3624 O O . PRO B 1 186 ? 10.562 40.719 4.066 1 94.88 186 PRO B O 1
ATOM 3627 N N . PRO B 1 187 ? 9.5 42.688 3.729 1 95.56 187 PRO B N 1
ATOM 3628 C CA . PRO B 1 187 ? 8.219 42.125 4.156 1 95.56 187 PRO B CA 1
ATOM 3629 C C . PRO B 1 187 ? 7.797 40.938 3.322 1 95.56 187 PRO B C 1
ATOM 3631 O O . PRO B 1 187 ? 7.184 40 3.848 1 95.56 187 PRO B O 1
ATOM 3634 N N . GLU B 1 188 ? 8.117 40.938 2.039 1 96.25 188 GLU B N 1
ATOM 3635 C CA . GLU B 1 188 ? 7.742 39.812 1.17 1 96.25 188 GLU B CA 1
ATOM 3636 C C . GLU B 1 188 ? 8.422 38.531 1.61 1 96.25 188 GLU B C 1
ATOM 3638 O O . GLU B 1 188 ? 7.836 37.438 1.504 1 96.25 188 GLU B O 1
ATOM 3643 N N . VAL B 1 189 ? 9.617 38.656 2.08 1 96.25 189 VAL B N 1
ATOM 3644 C CA . VAL B 1 189 ? 10.375 37.5 2.541 1 96.25 189 VAL B CA 1
ATOM 3645 C C . VAL B 1 189 ? 9.758 36.969 3.828 1 96.25 189 VAL B C 1
ATOM 3647 O O . VAL B 1 189 ? 9.625 35.75 3.994 1 96.25 189 VAL B O 1
ATOM 3650 N N . ILE B 1 190 ? 9.383 37.812 4.734 1 96.44 190 ILE B N 1
ATOM 3651 C CA . ILE B 1 190 ? 8.75 37.406 5.988 1 96.44 190 ILE B CA 1
ATOM 3652 C C . ILE B 1 190 ? 7.453 36.656 5.699 1 96.44 190 ILE B C 1
ATOM 3654 O O . ILE B 1 190 ? 7.238 35.562 6.203 1 96.44 190 ILE B O 1
ATOM 3658 N N . LEU B 1 191 ? 6.66 37.281 4.852 1 97.25 191 LEU B N 1
ATOM 3659 C CA . LEU B 1 191 ? 5.363 36.688 4.523 1 97.25 191 LEU B CA 1
ATOM 3660 C C . LEU B 1 191 ? 5.527 35.312 3.869 1 97.25 191 LEU B C 1
ATOM 3662 O O . LEU B 1 191 ? 4.836 34.375 4.23 1 97.25 191 LEU B O 1
ATOM 3666 N N . TYR B 1 192 ? 6.422 35.25 2.943 1 96.62 192 TYR B N 1
ATOM 3667 C CA . TYR B 1 192 ? 6.68 33.969 2.26 1 96.62 192 TYR B CA 1
ATOM 3668 C C . TYR B 1 192 ? 7.141 32.906 3.242 1 96.62 192 TYR B C 1
ATOM 3670 O O . TYR B 1 192 ? 6.707 31.766 3.162 1 96.62 192 TYR B O 1
ATOM 3678 N N . SER B 1 193 ? 8.016 33.25 4.156 1 96.25 193 SER B N 1
ATOM 3679 C CA . SER B 1 193 ? 8.531 32.312 5.137 1 96.25 193 SER B CA 1
ATOM 3680 C C . SER B 1 193 ? 7.43 31.797 6.051 1 96.25 193 SER B C 1
ATOM 3682 O O . SER B 1 193 ? 7.402 30.625 6.402 1 96.25 193 SER B O 1
ATOM 3684 N N . ILE B 1 194 ? 6.555 32.688 6.422 1 97 194 ILE B N 1
ATOM 3685 C CA . ILE B 1 194 ? 5.426 32.312 7.258 1 97 194 ILE B CA 1
ATOM 3686 C C . ILE B 1 194 ? 4.551 31.312 6.512 1 97 194 ILE B C 1
ATOM 3688 O O . ILE B 1 194 ? 4.246 30.234 7.039 1 97 194 ILE B O 1
ATOM 3692 N N . ARG B 1 195 ? 4.238 31.641 5.305 1 96.38 195 ARG B N 1
ATOM 3693 C CA . ARG B 1 195 ? 3.354 30.797 4.516 1 96.38 195 ARG B CA 1
ATOM 3694 C C . ARG B 1 195 ? 4 29.438 4.234 1 96.38 195 ARG B C 1
ATOM 3696 O O . ARG B 1 195 ? 3.33 28.406 4.277 1 96.38 195 ARG B O 1
ATOM 3703 N N . LEU B 1 196 ? 5.234 29.469 3.98 1 95.06 196 LEU B N 1
ATOM 3704 C CA . LEU B 1 196 ? 5.961 28.234 3.723 1 95.06 196 LEU B CA 1
ATOM 3705 C C . LEU B 1 196 ? 6 27.359 4.969 1 95.06 196 LEU B C 1
ATOM 3707 O O . LEU B 1 196 ? 5.863 26.141 4.875 1 95.06 196 LEU B O 1
ATOM 3711 N N . THR B 1 197 ? 6.215 27.938 6.09 1 96.56 197 THR B N 1
ATOM 3712 C CA . THR B 1 197 ? 6.238 27.219 7.352 1 96.56 197 THR B CA 1
ATOM 3713 C C . THR B 1 197 ? 4.895 26.547 7.621 1 96.56 197 THR B C 1
ATOM 3715 O O . THR B 1 197 ? 4.84 25.359 7.965 1 96.56 197 THR B O 1
ATOM 3718 N N . LEU B 1 198 ? 3.852 27.25 7.398 1 96.19 198 LEU B N 1
ATOM 3719 C CA . LEU B 1 198 ? 2.514 26.688 7.59 1 96.19 198 LEU B CA 1
ATOM 3720 C C . LEU B 1 198 ? 2.24 25.578 6.594 1 96.19 198 LEU B C 1
ATOM 3722 O O . LEU B 1 198 ? 1.721 24.516 6.969 1 96.19 198 LEU B O 1
ATOM 3726 N N . LYS B 1 199 ? 2.672 25.75 5.406 1 93.94 199 LYS B N 1
ATOM 3727 C CA . LYS B 1 199 ? 2.492 24.75 4.359 1 93.94 199 LYS B CA 1
ATOM 3728 C C . LYS B 1 199 ? 3.234 23.453 4.703 1 93.94 199 LYS B C 1
ATOM 3730 O O . LYS B 1 199 ? 2.775 22.359 4.371 1 93.94 199 LYS B O 1
ATOM 3735 N N . SER B 1 200 ? 4.309 23.562 5.387 1 94.94 200 SER B N 1
ATOM 3736 C CA . SER B 1 200 ? 5.16 22.438 5.719 1 94.94 200 SER B CA 1
ATOM 3737 C C . SER B 1 200 ? 4.445 21.453 6.648 1 94.94 200 SER B C 1
ATOM 3739 O O . SER B 1 200 ? 4.887 20.312 6.82 1 94.94 200 SER B O 1
ATOM 3741 N N . ILE B 1 201 ? 3.406 21.891 7.246 1 94.62 201 ILE B N 1
ATOM 3742 C CA . ILE B 1 201 ? 2.662 20.984 8.125 1 94.62 201 ILE B CA 1
ATOM 3743 C C . ILE B 1 201 ? 1.19 20.969 7.715 1 94.62 201 ILE B C 1
ATOM 3745 O O . ILE B 1 201 ? 0.332 20.531 8.477 1 94.62 201 ILE B O 1
ATOM 3749 N N . TYR B 1 202 ? 0.863 21.594 6.578 1 92.25 202 TYR B N 1
ATOM 3750 C CA . TYR B 1 202 ? -0.442 21.562 5.93 1 92.25 202 TYR B CA 1
ATOM 3751 C C . TYR B 1 202 ? -1.482 22.312 6.746 1 92.25 202 TYR B C 1
ATOM 3753 O O . TYR B 1 202 ? -2.629 21.875 6.863 1 92.25 202 TYR B O 1
ATOM 3761 N N . ILE B 1 203 ? -1.013 23.266 7.352 1 92.69 203 ILE B N 1
ATOM 3762 C CA . ILE B 1 203 ? -1.936 24.25 7.906 1 92.69 203 ILE B CA 1
ATOM 3763 C C . ILE B 1 203 ? -2.137 25.391 6.91 1 92.69 203 ILE B C 1
ATOM 3765 O O . ILE B 1 203 ? -1.212 25.766 6.18 1 92.69 203 ILE B O 1
ATOM 3769 N N . LEU B 1 204 ? -3.221 25.922 6.801 1 89.38 204 LEU B N 1
ATOM 3770 C CA . LEU B 1 204 ? -3.557 26.969 5.836 1 89.38 204 LEU B CA 1
ATOM 3771 C C . LEU B 1 204 ? -2.59 28.141 5.945 1 89.38 204 LEU B C 1
ATOM 3773 O O . LEU B 1 204 ? -2.219 28.547 7.051 1 89.38 204 LEU B O 1
ATOM 3777 N N . ASN B 1 205 ? -2.229 28.766 4.879 1 85.31 205 ASN B N 1
ATOM 3778 C CA . ASN B 1 205 ? -1.114 29.688 4.715 1 85.31 205 ASN B CA 1
ATOM 3779 C C . ASN B 1 205 ? -1.361 31 5.453 1 85.31 205 ASN B C 1
ATOM 3781 O O . ASN B 1 205 ? -0.426 31.766 5.707 1 85.31 205 ASN B O 1
ATOM 3785 N N . ASP B 1 206 ? -2.414 31.312 5.938 1 88.06 206 ASP B N 1
ATOM 3786 C CA . ASP B 1 206 ? -2.641 32.594 6.613 1 88.06 206 ASP B CA 1
ATOM 3787 C C . ASP B 1 206 ? -3.252 32.375 7.996 1 88.06 206 ASP B C 1
ATOM 3789 O O . ASP B 1 206 ? -3.785 33.312 8.594 1 88.06 206 ASP B O 1
ATOM 3793 N N . ARG B 1 207 ? -3.078 31.156 8.266 1 90.69 207 ARG B N 1
ATOM 3794 C CA . ARG B 1 207 ? -3.629 30.812 9.57 1 90.69 207 ARG B CA 1
ATOM 3795 C C . ARG B 1 207 ? -2.615 31.078 10.68 1 90.69 207 ARG B C 1
ATOM 3797 O O . ARG B 1 207 ? -2.004 30.141 11.203 1 90.69 207 ARG B O 1
ATOM 3804 N N . VAL B 1 208 ? -2.385 32.312 11.031 1 95.38 208 VAL B N 1
ATOM 3805 C CA . VAL B 1 208 ? -1.497 32.688 12.133 1 95.38 208 VAL B CA 1
ATOM 3806 C C . VAL B 1 208 ? -2.227 33.625 13.086 1 95.38 208 VAL B C 1
ATOM 3808 O O . VAL B 1 208 ? -2.801 34.625 12.656 1 95.38 208 VAL B O 1
ATOM 3811 N N . ASP B 1 209 ? -2.168 33.281 14.352 1 95.12 209 ASP B N 1
ATOM 3812 C CA . ASP B 1 209 ? -2.854 34.094 15.344 1 95.12 209 ASP B CA 1
ATOM 3813 C C . ASP B 1 209 ? -1.873 35 16.062 1 95.12 209 ASP B C 1
ATOM 3815 O O . ASP B 1 209 ? -2.24 36.125 16.5 1 95.12 209 ASP B O 1
ATOM 3819 N N . VAL B 1 210 ? -0.699 34.5 16.234 1 96.88 210 VAL B N 1
ATOM 3820 C CA . VAL B 1 210 ? 0.299 35.219 17.031 1 96.88 210 VAL B CA 1
ATOM 3821 C C . VAL B 1 210 ? 1.66 35.125 16.344 1 96.88 210 VAL B C 1
ATOM 3823 O O . VAL B 1 210 ? 2.035 34.094 15.812 1 96.88 210 VAL B O 1
ATOM 3826 N N . ILE B 1 211 ? 2.348 36.188 16.359 1 97.75 211 ILE B N 1
ATOM 3827 C CA . ILE B 1 211 ? 3.746 36.25 15.938 1 97.75 211 ILE B CA 1
ATOM 3828 C C . ILE B 1 211 ? 4.621 36.688 17.109 1 97.75 211 ILE B C 1
ATOM 3830 O O . ILE B 1 211 ? 4.32 37.656 17.797 1 97.75 211 ILE B O 1
ATOM 3834 N N . VAL B 1 212 ? 5.621 35.875 17.391 1 97.5 212 VAL B N 1
ATOM 3835 C CA . VAL B 1 212 ? 6.59 36.281 18.422 1 97.5 212 VAL B CA 1
ATOM 3836 C C . VAL B 1 212 ? 7.941 36.562 17.766 1 97.5 212 VAL B C 1
ATOM 3838 O O . VAL B 1 212 ? 8.391 35.812 16.891 1 97.5 212 VAL B O 1
ATOM 3841 N N . SER B 1 213 ? 8.594 37.625 18.094 1 96.81 213 SER B N 1
ATOM 3842 C CA . SER B 1 213 ? 9.867 38.062 17.531 1 96.81 213 SER B CA 1
ATOM 3843 C C . SER B 1 213 ? 10.633 38.969 18.516 1 96.81 213 SER B C 1
ATOM 3845 O O . SER B 1 213 ? 10.031 39.656 19.328 1 96.81 213 SER B O 1
ATOM 3847 N N . PRO B 1 214 ? 11.938 38.906 18.469 1 94.5 214 PRO B N 1
ATOM 3848 C CA . PRO B 1 214 ? 12.711 39.812 19.297 1 94.5 214 PRO B CA 1
ATOM 3849 C C . PRO B 1 214 ? 12.727 41.25 18.75 1 94.5 214 PRO B C 1
ATOM 3851 O O . PRO B 1 214 ? 13.148 42.188 19.438 1 94.5 214 PRO B O 1
ATOM 3854 N N . VAL B 1 215 ? 12.312 41.406 17.562 1 92.31 215 VAL B N 1
ATOM 3855 C CA . VAL B 1 215 ? 12.352 42.719 16.906 1 92.31 215 VAL B CA 1
ATOM 3856 C C . VAL B 1 215 ? 10.922 43.188 16.594 1 92.31 215 VAL B C 1
ATOM 3858 O O . VAL B 1 215 ? 10.031 42.344 16.391 1 92.31 215 VAL B O 1
ATOM 3861 N N . LYS B 1 216 ? 10.703 44.469 16.578 1 93.56 216 LYS B N 1
ATOM 3862 C CA . LYS B 1 216 ? 9.422 45.062 16.203 1 93.56 216 LYS B CA 1
ATOM 3863 C C . LYS B 1 216 ? 9.617 46.219 15.234 1 93.56 216 LYS B C 1
ATOM 3865 O O . LYS B 1 216 ? 9.406 47.375 15.586 1 93.56 216 LYS B O 1
ATOM 3870 N N . ASP B 1 217 ? 9.969 45.906 14.102 1 94.12 217 ASP B N 1
ATOM 3871 C CA . ASP B 1 217 ? 10.18 46.938 13.094 1 94.12 217 ASP B CA 1
ATOM 3872 C C . ASP B 1 217 ? 8.93 47.156 12.242 1 94.12 217 ASP B C 1
ATOM 3874 O O . ASP B 1 217 ? 7.91 46.5 12.461 1 94.12 217 ASP B O 1
ATOM 3878 N N . ARG B 1 218 ? 8.977 48.031 11.367 1 95.12 218 ARG B N 1
ATOM 3879 C CA . ARG B 1 218 ? 7.82 48.406 10.562 1 95.12 218 ARG B CA 1
ATOM 3880 C C . ARG B 1 218 ? 7.344 47.25 9.703 1 95.12 218 ARG B C 1
ATOM 3882 O O . ARG B 1 218 ? 6.137 47.062 9.523 1 95.12 218 ARG B O 1
ATOM 3889 N N . ASN B 1 219 ? 8.234 46.438 9.195 1 95.69 219 ASN B N 1
ATOM 3890 C CA . ASN B 1 219 ? 7.902 45.375 8.281 1 95.69 219 ASN B CA 1
ATOM 3891 C C . ASN B 1 219 ? 7.117 44.25 8.984 1 95.69 219 ASN B C 1
ATOM 3893 O O . ASN B 1 219 ? 6.105 43.781 8.461 1 95.69 219 ASN B O 1
ATOM 3897 N N . ILE B 1 220 ? 7.5 43.844 10.164 1 96 220 ILE B N 1
ATOM 3898 C CA . ILE B 1 220 ? 6.809 42.781 10.883 1 96 220 ILE B CA 1
ATOM 3899 C C . ILE B 1 220 ? 5.457 43.281 11.383 1 96 220 ILE B C 1
ATOM 3901 O O . ILE B 1 220 ? 4.488 42.531 11.445 1 96 220 ILE B O 1
ATOM 3905 N N . ILE B 1 221 ? 5.406 44.562 11.727 1 96.5 221 ILE B N 1
ATOM 3906 C CA . ILE B 1 221 ? 4.145 45.156 12.133 1 96.5 221 ILE B CA 1
ATOM 3907 C C . ILE B 1 221 ? 3.152 45.125 10.969 1 96.5 221 ILE B C 1
ATOM 3909 O O . ILE B 1 221 ? 1.995 44.719 11.156 1 96.5 221 ILE B O 1
ATOM 3913 N N . ASN B 1 222 ? 3.643 45.469 9.82 1 96.69 222 ASN B N 1
ATOM 3914 C CA . ASN B 1 222 ? 2.801 45.438 8.633 1 96.69 222 ASN B CA 1
ATOM 3915 C C . ASN B 1 222 ? 2.291 44.031 8.344 1 96.69 222 ASN B C 1
ATOM 3917 O O . ASN B 1 222 ? 1.118 43.844 8.016 1 96.69 222 ASN B O 1
ATOM 3921 N N . ILE B 1 223 ? 3.164 43.062 8.453 1 97 223 ILE B N 1
ATOM 3922 C CA . ILE B 1 223 ? 2.807 41.688 8.188 1 97 223 ILE B CA 1
ATOM 3923 C C . ILE B 1 223 ? 1.792 41.188 9.219 1 97 223 ILE B C 1
ATOM 3925 O O . ILE B 1 223 ? 0.822 40.531 8.883 1 97 223 ILE B O 1
ATOM 3929 N N . SER B 1 224 ? 2.037 41.5 10.5 1 96.88 224 SER B N 1
ATOM 3930 C CA . SER B 1 224 ? 1.11 41.125 11.555 1 96.88 224 SER B CA 1
ATOM 3931 C C . SER B 1 224 ? -0.277 41.719 11.32 1 96.88 224 SER B C 1
ATOM 3933 O O . SER B 1 224 ? -1.286 41.031 11.523 1 96.88 224 SER B O 1
ATOM 3935 N N . THR B 1 225 ? -0.335 42.969 10.891 1 96.69 225 THR B N 1
ATOM 3936 C CA . THR B 1 225 ? -1.599 43.625 10.578 1 96.69 225 THR B CA 1
ATOM 3937 C C . THR B 1 225 ? -2.275 42.938 9.383 1 96.69 225 THR B C 1
ATOM 3939 O O . THR B 1 225 ? -3.479 42.688 9.406 1 96.69 225 THR B O 1
ATOM 3942 N N . LEU B 1 226 ? -1.495 42.719 8.375 1 95.94 226 LEU B N 1
ATOM 3943 C CA . LEU B 1 226 ? -2.004 42.062 7.172 1 95.94 226 LEU B CA 1
ATOM 3944 C C . LEU B 1 226 ? -2.637 40.719 7.496 1 95.94 226 LEU B C 1
ATOM 3946 O O . LEU B 1 226 ? -3.701 40.375 6.973 1 95.94 226 LEU B O 1
ATOM 3950 N N . LEU B 1 227 ? -2.027 39.938 8.438 1 95.44 227 LEU B N 1
ATOM 3951 C CA . LEU B 1 227 ? -2.463 38.594 8.766 1 95.44 227 LEU B CA 1
ATOM 3952 C C . LEU B 1 227 ? -3.496 38.625 9.891 1 95.44 227 LEU B C 1
ATOM 3954 O O . LEU B 1 227 ? -4.121 37.594 10.18 1 95.44 227 LEU B O 1
ATOM 3958 N N . GLY B 1 228 ? -3.664 39.812 10.453 1 94.19 228 GLY B N 1
ATOM 3959 C CA . GLY B 1 228 ? -4.539 39.875 11.609 1 94.19 228 GLY B CA 1
ATOM 3960 C C . GLY B 1 228 ? -3.994 39.156 12.828 1 94.19 228 GLY B C 1
ATOM 3961 O O . GLY B 1 228 ? -4.758 38.594 13.617 1 94.19 228 GLY B O 1
ATOM 3962 N N . ALA B 1 229 ? -2.705 39.094 12.922 1 96.69 229 ALA B N 1
ATOM 3963 C CA . ALA B 1 229 ? -2.045 38.375 14.008 1 96.69 229 ALA B CA 1
ATOM 3964 C C . ALA B 1 229 ? -1.577 39.344 15.094 1 96.69 229 ALA B C 1
ATOM 3966 O O . ALA B 1 229 ? -1.143 40.438 14.805 1 96.69 229 ALA B O 1
ATOM 3967 N N . GLU B 1 230 ? -1.677 38.875 16.328 1 97 230 GLU B N 1
ATOM 3968 C CA . GLU B 1 230 ? -1.072 39.625 17.422 1 97 230 GLU B CA 1
ATOM 3969 C C . GLU B 1 230 ? 0.45 39.531 17.391 1 97 230 GLU B C 1
ATOM 3971 O O . GLU B 1 230 ? 0.997 38.469 17.094 1 97 230 GLU B O 1
ATOM 3976 N N . LEU B 1 231 ? 1.136 40.656 17.656 1 97.75 231 LEU B N 1
ATOM 3977 C CA . LEU B 1 231 ? 2.594 40.688 17.641 1 97.75 231 LEU B CA 1
ATOM 3978 C C . LEU B 1 231 ? 3.146 40.875 19.047 1 97.75 231 LEU B C 1
ATOM 3980 O O . LEU B 1 231 ? 2.768 41.812 19.75 1 97.75 231 LEU B O 1
ATOM 3984 N N . PHE B 1 232 ? 3.965 39.938 19.5 1 97.56 232 PHE B N 1
ATOM 3985 C CA . PHE B 1 232 ? 4.625 40.031 20.797 1 97.56 232 PHE B CA 1
ATOM 3986 C C . PHE B 1 232 ? 6.137 40.062 20.641 1 97.56 232 PHE B C 1
ATOM 3988 O O . PHE B 1 232 ? 6.715 39.281 19.875 1 97.56 232 PHE B O 1
ATOM 3995 N N . THR B 1 233 ? 6.711 41 21.359 1 96.69 233 THR B N 1
ATOM 3996 C CA . THR B 1 233 ? 8.164 41.031 21.391 1 96.69 233 THR B CA 1
ATOM 3997 C C . THR B 1 233 ? 8.711 40.156 22.516 1 96.69 233 THR B C 1
ATOM 3999 O O . THR B 1 233 ? 8.5 40.438 23.688 1 96.69 233 THR B O 1
ATOM 4002 N N . ILE B 1 234 ? 9.336 39.125 22.172 1 96.19 234 ILE B N 1
ATOM 4003 C CA . ILE B 1 234 ? 9.898 38.156 23.125 1 96.19 234 ILE B CA 1
ATOM 4004 C C . ILE B 1 234 ? 11.359 37.875 22.766 1 96.19 234 ILE B C 1
ATOM 4006 O O . ILE B 1 234 ? 11.672 37.531 21.625 1 96.19 234 ILE B O 1
ATOM 4010 N N . TYR B 1 235 ? 12.219 38.031 23.828 1 94 235 TYR B N 1
ATOM 4011 C CA . TYR B 1 235 ? 13.633 37.75 23.625 1 94 235 TYR B CA 1
ATOM 4012 C C . TYR B 1 235 ? 13.953 36.312 23.938 1 94 235 TYR B C 1
ATOM 4014 O O . TYR B 1 235 ? 13.445 35.75 24.922 1 94 235 TYR B O 1
ATOM 4022 N N . GLY B 1 236 ? 14.711 35.719 23.047 1 91.94 236 GLY B N 1
ATOM 4023 C CA . GLY B 1 236 ? 15.141 34.344 23.25 1 91.94 236 GLY B CA 1
ATOM 4024 C C . GLY B 1 236 ? 16.359 33.969 22.406 1 91.94 236 GLY B C 1
ATOM 4025 O O . GLY B 1 236 ? 16.609 34.562 21.375 1 91.94 236 GLY B O 1
ATOM 4026 N N . ASP B 1 237 ? 17.094 32.906 22.812 1 91.56 237 ASP B N 1
ATOM 4027 C CA . ASP B 1 237 ? 18.297 32.438 22.141 1 91.56 237 ASP B CA 1
ATOM 4028 C C . ASP B 1 237 ? 17.953 31.688 20.844 1 91.56 237 ASP B C 1
ATOM 4030 O O . ASP B 1 237 ? 18.734 31.703 19.891 1 91.56 237 ASP B O 1
ATOM 4034 N N . THR B 1 238 ? 16.844 31.047 20.891 1 93.94 238 THR B N 1
ATOM 4035 C CA . THR B 1 238 ? 16.359 30.328 19.719 1 93.94 238 THR B CA 1
ATOM 4036 C C . THR B 1 238 ? 14.891 30.656 19.453 1 93.94 238 THR B C 1
ATOM 4038 O O . THR B 1 238 ? 14.195 31.188 20.312 1 93.94 238 THR B O 1
ATOM 4041 N N . CYS B 1 239 ? 14.531 30.375 18.219 1 94.25 239 CYS B N 1
ATOM 4042 C CA . CYS B 1 239 ? 13.125 30.562 17.875 1 94.25 239 CYS B CA 1
ATOM 4043 C C . CYS B 1 239 ? 12.219 29.75 18.781 1 94.25 239 CYS B C 1
ATOM 4045 O O . CYS B 1 239 ? 11.172 30.234 19.219 1 94.25 239 CYS B O 1
ATOM 4047 N N . GLU B 1 240 ? 12.625 28.531 19.156 1 95.81 240 GLU B N 1
ATOM 4048 C CA . GLU B 1 240 ? 11.867 27.641 20.016 1 95.81 240 GLU B CA 1
ATOM 4049 C C . GLU B 1 240 ? 11.719 28.219 21.422 1 95.81 240 GLU B C 1
ATOM 4051 O O . GLU B 1 240 ? 10.648 28.109 22.031 1 95.81 240 GLU B O 1
ATOM 4056 N N . SER B 1 241 ? 12.844 28.781 21.906 1 96.06 241 SER B N 1
ATOM 4057 C CA . SER B 1 241 ? 12.797 29.359 23.234 1 96.06 241 SER B CA 1
ATOM 4058 C C . SER B 1 241 ? 11.781 30.516 23.297 1 96.06 241 SER B C 1
ATOM 4060 O O . SER B 1 241 ? 11.102 30.688 24.312 1 96.06 241 SER B O 1
ATOM 4062 N N . MET B 1 242 ? 11.648 31.297 22.25 1 96.12 242 MET B N 1
ATOM 4063 C CA . MET B 1 242 ? 10.656 32.375 22.188 1 96.12 242 MET B CA 1
ATOM 4064 C C . MET B 1 242 ? 9.242 31.797 22.234 1 96.12 242 MET B C 1
ATOM 4066 O O . MET B 1 242 ? 8.398 32.281 23 1 96.12 242 MET B O 1
ATOM 4070 N N . LEU B 1 243 ? 9.031 30.734 21.453 1 95.88 243 LEU B N 1
ATOM 4071 C CA . LEU B 1 243 ? 7.723 30.094 21.406 1 95.88 243 LEU B CA 1
ATOM 4072 C C . LEU B 1 243 ? 7.344 29.531 22.766 1 95.88 243 LEU B C 1
ATOM 4074 O O . LEU B 1 243 ? 6.207 29.672 23.219 1 95.88 243 LEU B O 1
ATOM 4078 N N . LEU B 1 244 ? 8.305 28.859 23.391 1 95.94 244 LEU B N 1
ATOM 4079 C CA . LEU B 1 244 ? 8.062 28.234 24.688 1 95.94 244 LEU B CA 1
ATOM 4080 C C . LEU B 1 244 ? 7.738 29.281 25.734 1 95.94 244 LEU B C 1
ATOM 4082 O O . LEU B 1 244 ? 6.902 29.062 26.625 1 95.94 244 LEU B O 1
ATOM 4086 N N . GLN B 1 245 ? 8.398 30.406 25.688 1 96.19 245 GLN B N 1
ATOM 4087 C CA . GLN B 1 245 ? 8.125 31.5 26.609 1 96.19 245 GLN B CA 1
ATOM 4088 C C . GLN B 1 245 ? 6.703 32.031 26.453 1 96.19 245 GLN B C 1
ATOM 4090 O O . GLN B 1 245 ? 6.051 32.375 27.438 1 96.19 245 GLN B O 1
ATOM 4095 N N . TYR B 1 246 ? 6.215 32.125 25.25 1 94.69 246 TYR B N 1
ATOM 4096 C CA . TYR B 1 246 ? 4.832 32.5 25.016 1 94.69 246 TYR B CA 1
ATOM 4097 C C . TYR B 1 246 ? 3.863 31.469 25.547 1 94.69 246 TYR B C 1
ATOM 4099 O O . TYR B 1 246 ? 2.76 31.797 25.984 1 94.69 246 TYR B O 1
ATOM 4107 N N . GLY B 1 247 ? 4.266 30.156 25.562 1 91 247 GLY B N 1
ATOM 4108 C CA . GLY B 1 247 ? 3.439 29.078 26.078 1 91 247 GLY B CA 1
ATOM 4109 C C . GLY B 1 247 ? 2.934 28.141 24.984 1 91 247 GLY B C 1
ATOM 4110 O O . GLY B 1 247 ? 1.909 27.484 25.156 1 91 247 GLY B O 1
ATOM 4111 N N . GLY B 1 248 ? 3.562 27.969 23.969 1 87.56 248 GLY B N 1
ATOM 4112 C CA . GLY B 1 248 ? 3.104 27.109 22.906 1 87.56 248 GLY B CA 1
ATOM 4113 C C . GLY B 1 248 ? 3.842 25.781 22.844 1 87.56 248 GLY B C 1
ATOM 4114 O O . GLY B 1 248 ? 4.957 25.672 23.359 1 87.56 248 GLY B O 1
ATOM 4115 N N . LYS B 1 249 ? 3.139 24.797 22.422 1 93.94 249 LYS B N 1
ATOM 4116 C CA . LYS B 1 249 ? 3.795 23.547 22.047 1 93.94 249 LYS B CA 1
ATOM 4117 C C . LYS B 1 249 ? 4.457 23.672 20.688 1 93.94 249 LYS B C 1
ATOM 4119 O O . LYS B 1 249 ? 3.84 24.141 19.719 1 93.94 249 LYS B O 1
ATOM 4124 N N . ILE B 1 250 ? 5.684 23.188 20.609 1 97.06 250 ILE B N 1
ATOM 4125 C CA . ILE B 1 250 ? 6.43 23.344 19.359 1 97.06 250 ILE B CA 1
ATOM 4126 C C . ILE B 1 250 ? 5.992 22.281 18.359 1 97.06 250 ILE B C 1
ATOM 4128 O O . ILE B 1 250 ? 5.992 21.078 18.672 1 97.06 250 ILE B O 1
ATOM 4132 N N . LEU B 1 251 ? 5.602 22.672 17.219 1 97.25 251 LEU B N 1
ATOM 4133 C CA . LEU B 1 251 ? 5.27 21.75 16.125 1 97.25 251 LEU B CA 1
ATOM 4134 C C . LEU B 1 251 ? 6.441 21.594 15.164 1 97.25 251 LEU B C 1
ATOM 4136 O O . LEU B 1 251 ? 6.828 20.469 14.828 1 97.25 251 LEU B O 1
ATOM 4140 N N . LEU B 1 252 ? 7.027 22.703 14.766 1 98.12 252 LEU B N 1
ATOM 4141 C CA . LEU B 1 252 ? 8.203 22.734 13.906 1 98.12 252 LEU B CA 1
ATOM 4142 C C . LEU B 1 252 ? 9.336 23.516 14.562 1 98.12 252 LEU B C 1
ATOM 4144 O O . LEU B 1 252 ? 9.125 24.625 15.055 1 98.12 252 LEU B O 1
ATOM 4148 N N . LYS B 1 253 ? 10.469 22.969 14.57 1 97.94 253 LYS B N 1
ATOM 4149 C CA . LYS B 1 253 ? 11.625 23.641 15.156 1 97.94 253 LYS B CA 1
ATOM 4150 C C . LYS B 1 253 ? 12.133 24.766 14.25 1 97.94 253 LYS B C 1
ATOM 4152 O O . LYS B 1 253 ? 11.648 24.922 13.133 1 97.94 253 LYS B O 1
ATOM 4157 N N . GLY B 1 254 ? 13.086 25.469 14.805 1 97.31 254 GLY B N 1
ATOM 4158 C CA . GLY B 1 254 ? 13.625 26.594 14.062 1 97.31 254 GLY B CA 1
ATOM 4159 C C . GLY B 1 254 ? 14.406 26.172 12.828 1 97.31 254 GLY B C 1
ATOM 4160 O O . GLY B 1 254 ? 15.25 25.281 12.898 1 97.31 254 GLY B O 1
ATOM 4161 N N . VAL B 1 255 ? 14.109 26.844 11.719 1 96.19 255 VAL B N 1
ATOM 4162 C CA . VAL B 1 255 ? 14.828 26.609 10.469 1 96.19 255 VAL B CA 1
ATOM 4163 C C . VAL B 1 255 ? 15.234 27.953 9.844 1 96.19 255 VAL B C 1
ATOM 4165 O O . VAL B 1 255 ? 14.453 28.906 9.844 1 96.19 255 VAL B O 1
ATOM 4168 N N . LYS B 1 256 ? 16.422 27.984 9.391 1 93.88 256 LYS B N 1
ATOM 4169 C CA . LYS B 1 256 ? 16.906 29.203 8.75 1 93.88 256 LYS B CA 1
ATOM 4170 C C . LYS B 1 256 ? 16.406 29.297 7.309 1 93.88 256 LYS B C 1
ATOM 4172 O O . LYS B 1 256 ? 16.484 28.328 6.555 1 93.88 256 LYS B O 1
ATOM 4177 N N . ARG B 1 257 ? 15.922 30.469 7.051 1 91.81 257 ARG B N 1
ATOM 4178 C CA . ARG B 1 257 ? 15.383 30.766 5.73 1 91.81 257 ARG B CA 1
ATOM 4179 C C . ARG B 1 257 ? 16.188 31.875 5.051 1 91.81 257 ARG B C 1
ATOM 4181 O O . ARG B 1 257 ? 17.328 32.125 5.418 1 91.81 257 ARG B O 1
ATOM 4188 N N . ALA B 1 258 ? 15.57 32.344 3.945 1 88.25 258 ALA B N 1
ATOM 4189 C CA . ALA B 1 258 ? 16.25 33.406 3.203 1 88.25 258 ALA B CA 1
ATOM 4190 C C . ALA B 1 258 ? 16.531 34.594 4.098 1 88.25 258 ALA B C 1
ATOM 4192 O O . ALA B 1 258 ? 15.742 34.906 4.996 1 88.25 258 ALA B O 1
ATOM 4193 N N . PHE B 1 259 ? 17.703 35.312 3.898 1 91.25 259 PHE B N 1
ATOM 4194 C CA . PHE B 1 259 ? 18.094 36.562 4.539 1 91.25 259 PHE B CA 1
ATOM 4195 C C . PHE B 1 259 ? 18.375 36.375 6.02 1 91.25 259 PHE B C 1
ATOM 4197 O O . PHE B 1 259 ? 18.297 37.312 6.816 1 91.25 259 PHE B O 1
ATOM 4204 N N . GLY B 1 260 ? 18.531 35.062 6.402 1 90.94 260 GLY B N 1
ATOM 4205 C CA . GLY B 1 260 ? 18.891 34.75 7.777 1 90.94 260 GLY B CA 1
ATOM 4206 C C . GLY B 1 260 ? 17.688 34.688 8.703 1 90.94 260 GLY B C 1
ATOM 4207 O O . GLY B 1 260 ? 17.859 34.594 9.922 1 90.94 260 GLY B O 1
ATOM 4208 N N . LEU B 1 261 ? 16.516 34.75 8.164 1 95.69 261 LEU B N 1
ATOM 4209 C CA . LEU B 1 261 ? 15.297 34.625 8.945 1 95.69 261 LEU B CA 1
ATOM 4210 C C . LEU B 1 261 ? 15.109 33.188 9.438 1 95.69 261 LEU B C 1
ATOM 4212 O O . LEU B 1 261 ? 15.18 32.25 8.648 1 95.69 261 LEU B O 1
ATOM 4216 N N . GLU B 1 262 ? 14.977 33.094 10.758 1 96.94 262 GLU B N 1
ATOM 4217 C CA . GLU B 1 262 ? 14.633 31.797 11.344 1 96.94 262 GLU B CA 1
ATOM 4218 C C . GLU B 1 262 ? 13.148 31.719 11.688 1 96.94 262 GLU B C 1
ATOM 4220 O O . GLU B 1 262 ? 12.609 32.625 12.336 1 96.94 262 GLU B O 1
ATOM 4225 N N . THR B 1 263 ? 12.492 30.703 11.211 1 97.5 263 THR B N 1
ATOM 4226 C CA . THR B 1 263 ? 11.078 30.531 11.531 1 97.5 263 THR B CA 1
ATOM 4227 C C . THR B 1 263 ? 10.852 29.25 12.328 1 97.5 263 THR B C 1
ATOM 4229 O O . THR B 1 263 ? 11.562 28.266 12.133 1 97.5 263 THR B O 1
ATOM 4232 N N . CYS B 1 264 ? 9.938 29.25 13.219 1 98 264 CYS B N 1
ATOM 4233 C CA . CYS B 1 264 ? 9.43 28.094 13.938 1 98 264 CYS B CA 1
ATOM 4234 C C . CYS B 1 264 ? 7.93 28.203 14.164 1 98 264 CYS B C 1
ATOM 4236 O O . CYS B 1 264 ? 7.348 29.266 13.992 1 98 264 CYS B O 1
ATOM 4238 N N . LEU B 1 265 ? 7.309 27.078 14.477 1 98 265 LEU B N 1
ATOM 4239 C CA . LEU B 1 265 ? 5.852 27.031 14.555 1 98 265 LEU B CA 1
ATOM 4240 C C . LEU B 1 265 ? 5.395 26.297 15.805 1 98 265 LEU B C 1
ATOM 4242 O O . LEU B 1 265 ? 5.949 25.25 16.156 1 98 265 LEU B O 1
ATOM 4246 N N . GLY B 1 266 ? 4.422 26.875 16.469 1 96.94 266 GLY B N 1
ATOM 4247 C CA . GLY B 1 266 ? 3.809 26.234 17.625 1 96.94 266 GLY B CA 1
ATOM 4248 C C . GLY B 1 266 ? 2.311 26.469 17.703 1 96.94 266 GLY B C 1
ATOM 4249 O O . GLY B 1 266 ? 1.741 27.188 16.875 1 96.94 266 GLY B O 1
ATOM 4250 N N . VAL B 1 267 ? 1.729 25.734 18.656 1 96.25 267 VAL B N 1
ATOM 4251 C CA . VAL B 1 267 ? 0.301 25.938 18.891 1 96.25 267 VAL B CA 1
ATOM 4252 C C . VAL B 1 267 ? 0.022 25.953 20.391 1 96.25 267 VAL B C 1
ATOM 4254 O O . VAL B 1 267 ? 0.808 25.438 21.188 1 96.25 267 VAL B O 1
ATOM 4257 N N . VAL B 1 268 ? -1.076 26.625 20.75 1 95.06 268 VAL B N 1
ATOM 4258 C CA . VAL B 1 268 ? -1.586 26.656 22.125 1 95.06 268 VAL B CA 1
ATOM 4259 C C . VAL B 1 268 ? -3.061 26.266 22.141 1 95.06 268 VAL B C 1
ATOM 4261 O O . VAL B 1 268 ? -3.848 26.75 21.312 1 95.06 268 VAL B O 1
ATOM 4264 N N . LYS B 1 269 ? -3.455 25.391 23.031 1 90.19 269 LYS B N 1
ATOM 4265 C CA . LYS B 1 269 ? -4.875 25.109 23.25 1 90.19 269 LYS B CA 1
ATOM 4266 C C . LYS B 1 269 ? -5.523 26.203 24.109 1 90.19 269 LYS B C 1
ATOM 4268 O O . LYS B 1 269 ? -5 26.562 25.156 1 90.19 269 LYS B O 1
ATOM 4273 N N . VAL B 1 270 ? -6.555 26.812 23.594 1 77.69 270 VAL B N 1
ATOM 4274 C CA . VAL B 1 270 ? -7.246 27.875 24.312 1 77.69 270 VAL B CA 1
ATOM 4275 C C . VAL B 1 270 ? -8.297 27.266 25.25 1 77.69 270 VAL B C 1
ATOM 4277 O O . VAL B 1 270 ? -9.203 26.562 24.797 1 77.69 270 VAL B O 1
ATOM 4280 N N . GLU B 1 271 ? -7.961 26.922 26.531 1 66.44 271 GLU B N 1
ATOM 4281 C CA . GLU B 1 271 ? -8.961 26.453 27.484 1 66.44 271 GLU B CA 1
ATOM 4282 C C . GLU B 1 271 ? -9.766 27.609 28.047 1 66.44 271 GLU B C 1
ATOM 4284 O O . GLU B 1 271 ? -9.266 28.734 28.141 1 66.44 271 GLU B O 1
ATOM 4289 N N . LYS B 1 272 ? -11.234 27.75 28.062 1 56.75 272 LYS B N 1
ATOM 4290 C CA . LYS B 1 272 ? -12.148 28.734 28.625 1 56.75 272 LYS B CA 1
ATOM 4291 C C . LYS B 1 272 ? -11.617 29.297 29.938 1 56.75 272 LYS B C 1
ATOM 4293 O O . LYS B 1 272 ? -12.156 30.266 30.484 1 56.75 272 LYS B O 1
ATOM 4298 N N . GLY B 1 273 ? -10.977 28.781 30.781 1 40.47 273 GLY B N 1
ATOM 4299 C CA . GLY B 1 273 ? -11.148 29.438 32.062 1 40.47 273 GLY B CA 1
ATOM 4300 C C . GLY B 1 273 ? -10.562 30.844 32.094 1 40.47 273 GLY B C 1
ATOM 4301 O O . GLY B 1 273 ? -10.922 31.641 32.969 1 40.47 273 GLY B O 1
ATOM 4302 N N . ILE B 1 274 ? -9.266 31.156 31.734 1 36.34 274 ILE B N 1
ATOM 4303 C CA . ILE B 1 274 ? -8.656 32.375 32.281 1 36.34 274 ILE B CA 1
ATOM 4304 C C . ILE B 1 274 ? -9.094 33.594 31.469 1 36.34 274 ILE B C 1
ATOM 4306 O O . ILE B 1 274 ? -8.695 33.75 30.312 1 36.34 274 ILE B O 1
ATOM 4310 N N . GLN B 1 275 ? -10.359 33.938 31.234 1 28.22 275 GLN B N 1
ATOM 4311 C CA . GLN B 1 275 ? -10.586 35.375 31.125 1 28.22 275 GLN B CA 1
ATOM 4312 C C . GLN B 1 275 ? -9.945 36.125 32.312 1 28.22 275 GLN B C 1
ATOM 4314 O O . GLN B 1 275 ? -10.078 35.688 33.469 1 28.22 275 GLN B O 1
#

InterPro domains:
  IPR038029 GbiG N-terminal domain superfamily [SSF159672] (12-179)
  IPR052553 Cobalt-precorrin-5A hydrolase [PTHR37477] (47-235)

Organism: Sulfolobus acidocaldarius (strain ATCC 33909 / DSM 639 / JCM 8929 / NBRC 15157 / NCIMB 11770) (NCBI:txid330779)

Radius of gyration: 30.57 Å; Cα contacts (8 Å, |Δi|>4): 1216; chains: 2; bounding box: 57×95×63 Å

pLDDT: mean 93.22, std 8.48, range [28.08, 98.75]

Sequence (550 aa):
MYYNKIRVIGNSSLADRIIKLLNEIGYFIVNESENLRVVVGPLSRAIKFANKPVILVTENGEYVIPVNREESGVSLIASLISDMIGGNLILTSKMAEKGVYSVQEFSWVNGLYWTNSEKVKELNKKILKSSKLTVYYDKKIILPEGYSSVEKPCSADIVVGDYDCNSLVLKPYKVVMGLKYYSTIPPEVILYSIRLTLKSIYILNDRVDVIVSPVKDRNIINISTLLGAELFTIYGDTCESMLLQYGGKILLKGVKRAFGLETCLGVVKVEKGIQMYYNKIRVIGNSSLADRIIKLLNEIGYFIVNESENLRVVVGPLSRAIKFANKPVILVTENGEYVIPVNREESGVSLIASLISDMIGGNLILTSKMAEKGVYSVQEFSWVNGLYWTNSEKVKELNKKILKSSKLTVYYDKKIILPEGYSSVEKPCSADIVVGDYDCNSLVLKPYKVVMGLKYYSTIPPEVILYSIRLTLKSIYILNDRVDVIVSPVKDRNIINISTLLGAELFTIYGDTCESMLLQYGGKILLKGVKRAFGLETCLGVVKVEKGIQ

Secondary structure (DSSP, 8-state):
----EEEEE--SHHHHHHHHHHHHTTPEE-SSS-SEEEEES-HHHHS---SS-EEEE-TTS-EEEE-S-GGGTHHHHHHHHHHHHTPEE---SHHHHHT---HHHHHHHHTEEES-HHHHHHHHHHHHTTPPEEEE-SS-----TTEEE-S-GGGSSEEESS--SSSEEEEEEEEEEEEE-SS---HHHHHHHHHHHHHTTT--TT--SEEEES---HHHHHHHHHHT-EEEE---SSHHHHHHHHT-EEEEEEEE-GGG-EEEEEEEE--TT--/----EEEEE--SHHHHHHHHHHHHTTPEE-SSS-SEEEEES-HHHH----SS-EEEE-TTS-EEEE-S-GGGTHHHHHHHHHHHHTPEE---SHHHHHT---HHHHHHHHTEEES-HHHHHHHHHHHHTTPPEEEE-SS-----TTEEE-S-GGGSSEEESS--SSSEEEEEEEEEEEEE-SS---HHHHHHHHHHHHHTTT--TT--SEEEES---HHHHHHHHHHT-EEEE---SSHHHHHHHHT-EEEEEEEE-GGG-EEEEEEEE--TT--

Solvent-accessible surface area (backbone atoms only — not comparable to full-atom values): 29435 Å² total; per-residue (Å²): 132,80,75,30,32,33,24,77,45,52,94,46,71,59,43,51,49,52,51,51,54,43,44,65,67,10,39,41,79,36,94,62,88,47,60,29,35,37,32,45,31,34,55,53,78,66,44,63,90,67,93,58,43,36,33,37,26,24,68,86,40,56,39,24,32,42,50,33,57,40,58,60,42,39,43,57,55,37,47,52,53,14,64,73,72,69,24,44,68,51,77,40,42,70,47,60,73,72,62,33,67,36,62,54,32,50,25,48,32,61,43,35,47,72,85,57,65,67,55,47,55,53,49,43,55,44,41,72,71,76,37,69,42,33,32,15,66,87,63,96,70,81,70,57,63,57,43,43,80,48,91,51,56,79,76,18,54,28,26,50,47,96,69,96,48,94,36,43,52,30,36,57,46,43,30,33,37,20,44,37,61,89,66,94,61,60,50,71,57,54,52,49,50,52,26,49,56,28,50,69,72,49,25,47,59,67,67,42,44,30,37,38,18,66,60,84,51,72,45,59,50,50,49,25,58,73,51,66,23,49,78,43,78,37,80,55,95,41,34,54,52,30,39,48,71,78,58,30,48,78,49,26,44,58,29,78,45,80,95,62,33,24,40,22,35,26,37,30,81,73,70,82,74,84,119,132,79,75,30,30,33,24,75,45,54,94,46,72,58,42,51,49,50,51,51,53,44,44,64,68,9,38,41,78,38,94,62,90,46,60,29,35,36,33,44,32,34,55,51,78,72,46,87,64,71,90,58,44,32,33,37,26,24,68,85,41,57,39,24,32,43,49,32,56,38,57,60,42,38,43,57,56,39,48,52,52,15,64,75,72,69,24,43,68,50,77,42,42,70,46,58,74,72,63,32,66,36,61,53,32,50,25,48,32,62,44,34,46,71,84,57,65,66,52,46,54,52,49,44,54,43,42,74,72,74,36,69,42,34,32,16,65,87,64,95,69,80,68,57,63,59,44,42,78,48,91,50,56,77,76,18,54,29,27,50,47,95,72,96,46,94,37,45,53,30,35,58,45,44,29,34,37,20,44,37,61,90,66,95,63,60,51,69,58,54,52,49,51,51,27,50,56,29,48,70,74,50,26,48,60,67,67,44,45,32,37,38,17,66,59,84,51,70,44,58,49,50,51,26,59,75,50,66,22,47,77,41,78,38,80,55,96,42,34,55,52,31,39,47,71,78,58,33,49,76,48,27,43,59,30,78,46,79,97,62,33,25,39,21,35,26,36,31,81,74,70,83,74,83,120

Foldseek 3Di:
DDFQEEEEADDDPVSVVVVVVSVVVPGHYDPPPGPYYHYQAFLPVVDPDDPDWDWDADPVRAEIEGNPPCQQQSVVLSVLSCVVVVHHYDGGHLCVVVPHHQPNRQCQQAQKDFDDVVLSVVVRVVLSVVAAFEEEEDDDGDADPSYYYDDDQQVGQEYEDDDDHPHTYIYHWQKEKFKEDDDDDALVQVLVVQQVQSVNSNHHSLNHAEYEYLDDDPSVVVNCVVSVHHYHHADDPASVRRCVVVPWDWDAGWDADPPRMTMTITIHGDDPDDD/DDFAEEEEADDDPVSVVVVVVSVVVPGHHDPPPGPYYHYQAFLCVVDPDDPDWDWDADPVRAEIEGNPPCQQQSVVLSVLSCVVVVHHYDGGHLCVVVPHHQPNRQCQQAQKDFDDVVLSVVVSVVLSVVAAFEEEEDDDGDADPSYYYDDDQQVGQEYEDDDDHPHTYIYHWQKEKFKEDDDDDALVQVLVVQQVQSVNSNHHRLNHAEYEYLDDDPSVVVNCVVSVHHYHHADDPASVRRCVVVPWDWDAGWDADPPRMTMTITIHGDDPDDD